Protein AF-A0A934GRG1-F1 (afdb_monomer)

Radius of gyration: 30.11 Å; Cα contacts (8 Å, |Δi|>4): 1197; chains: 1; bounding box: 113×56×115 Å

Nearest PDB structures (foldseek):
  2gc4-assembly2_E  TM=6.867E-01  e=3.218E-07  Paracoccus denitrificans
  7d4i-assembly1_B1  TM=4.372E-01  e=2.890E-08  Saccharomyces cerevisiae S288C
  4j0w-assembly1_A  TM=5.678E-01  e=9.064E-05  Homo sapiens
  7d5s-assembly1_B1  TM=2.393E-01  e=5.348E-08  Saccharomyces cerevisiae S288C
  6lqv-assembly1_B1  TM=2.343E-01  e=5.348E-08  Saccharomyces cerevisiae S288C

Solvent-accessible surface area (backbone atoms only — not comparable to full-atom values): 29648 Å² total; per-residue (Å²): 135,89,85,81,88,84,84,88,81,87,81,84,79,84,78,81,78,79,72,78,77,76,76,76,71,60,66,54,68,73,39,56,79,85,79,74,54,65,75,38,42,30,23,27,46,76,81,86,80,80,61,48,48,59,26,16,80,33,70,46,47,63,94,69,73,20,47,81,75,50,70,39,34,20,44,38,63,32,37,29,64,41,66,80,45,46,38,89,68,27,39,21,32,32,32,35,40,66,89,74,48,70,33,16,33,56,36,24,25,64,82,51,68,46,40,38,76,40,80,56,40,43,66,46,77,40,50,32,71,91,44,67,44,39,25,44,31,32,38,41,34,69,84,70,52,75,41,86,46,82,62,46,72,58,77,87,62,78,65,41,42,28,61,81,59,33,42,69,71,38,36,50,54,40,36,54,53,49,53,52,34,64,74,77,35,50,74,60,31,61,96,46,82,53,47,94,59,90,49,48,40,70,32,66,40,50,65,54,64,70,50,80,46,69,29,77,77,52,65,38,30,39,39,36,41,34,42,56,52,64,50,58,35,85,86,66,46,87,34,49,27,33,33,38,59,41,45,28,40,34,39,93,92,44,78,43,70,49,45,82,61,63,68,71,92,67,77,71,73,70,81,42,50,34,60,50,92,45,75,66,65,43,43,39,42,43,80,68,30,81,38,64,19,56,50,48,55,36,31,42,35,24,35,38,35,59,48,63,41,100,84,69,47,69,15,30,31,45,33,30,32,40,34,34,69,85,84,34,48,71,44,83,73,45,72,22,41,62,66,45,44,16,64,35,44,63,27,40,34,32,34,39,59,40,50,47,96,84,44,46,79,74,45,68,37,36,33,38,38,42,91,93,42,79,44,82,71,49,61,54,90,53,52,42,69,61,69,89,66,73,80,57,78,52,63,62,64,41,39,32,89,57,32,48,32,34,52,27,16,33,52,84,70,75,49,67,33,36,26,50,30,36,68,88,80,57,50,67,50,74,76,43,72,63,55,84,86,58,55,98,78,39,71,32,42,57,39,48,19,42,46,60,32,24,39,37,38,32,30,72,88,38,51,40,33,42,28,29,74,44,72,97,55,48,75,46,62,46,74,57,80,68,77,88,57,65,88,92,53,42,57,73,48,76,48,72,28,67,56,16,44,23,32,41,39,34,31,75,78,52,49,41,30,41,36,33,58,75,83,68,49,73,42,80,38,74,86,67,37,66,62,127

Structure (mmCIF, N/CA/C/O backbone):
data_AF-A0A934GRG1-F1
#
_entry.id   AF-A0A934GRG1-F1
#
loop_
_atom_site.group_PDB
_atom_site.id
_atom_site.type_symbol
_atom_site.label_atom_id
_atom_site.label_alt_id
_atom_site.label_comp_id
_atom_site.label_asym_id
_atom_site.label_entity_id
_atom_site.label_seq_id
_atom_site.pdbx_PDB_ins_code
_atom_site.Cartn_x
_atom_site.Cartn_y
_atom_site.Cartn_z
_atom_site.occupancy
_atom_site.B_iso_or_equiv
_atom_site.auth_seq_id
_atom_site.auth_comp_id
_atom_site.auth_asym_id
_atom_site.auth_atom_id
_atom_site.pdbx_PDB_model_num
ATOM 1 N N . MET A 1 1 ? -82.765 -27.952 78.928 1.00 39.12 1 MET A N 1
ATOM 2 C CA . MET A 1 1 ? -83.042 -27.816 77.480 1.00 39.12 1 MET A CA 1
ATOM 3 C C . MET A 1 1 ? -82.481 -26.485 76.999 1.00 39.12 1 MET A C 1
ATOM 5 O O . MET A 1 1 ? -82.633 -25.487 77.689 1.00 39.12 1 MET A O 1
ATOM 9 N N . ARG A 1 2 ? -81.718 -26.536 75.903 1.00 38.06 2 ARG A N 1
ATOM 10 C CA . ARG A 1 2 ? -80.790 -25.515 75.387 1.00 38.06 2 ARG A CA 1
ATOM 11 C C . ARG A 1 2 ? -81.487 -24.212 74.959 1.00 38.06 2 ARG A C 1
ATOM 13 O O . ARG A 1 2 ? -82.445 -24.264 74.199 1.00 38.06 2 ARG A O 1
ATOM 20 N N . ARG A 1 3 ? -80.923 -23.063 75.353 1.00 43.75 3 ARG A N 1
ATOM 21 C CA . ARG A 1 3 ? -80.967 -21.804 74.587 1.00 43.75 3 ARG A CA 1
ATOM 22 C C . ARG A 1 3 ? -79.632 -21.687 73.851 1.00 43.75 3 ARG A C 1
ATOM 24 O O . ARG A 1 3 ? -78.596 -21.857 74.488 1.00 43.75 3 ARG A O 1
ATOM 31 N N . LEU A 1 4 ? -79.649 -21.430 72.547 1.00 41.28 4 LEU A N 1
ATOM 32 C CA . LEU A 1 4 ? -78.440 -21.166 71.767 1.00 41.28 4 LEU A CA 1
ATOM 33 C C . LEU A 1 4 ? -78.652 -19.915 70.912 1.00 41.28 4 LEU A C 1
ATOM 35 O O . LEU A 1 4 ? -79.515 -19.875 70.041 1.00 41.28 4 LEU A O 1
ATOM 39 N N . LEU A 1 5 ? -77.860 -18.902 71.260 1.00 45.62 5 LEU A N 1
ATOM 40 C CA . LEU A 1 5 ? -77.513 -17.715 70.489 1.00 45.62 5 LEU A CA 1
ATOM 41 C C . LEU A 1 5 ? -76.643 -18.157 69.297 1.00 45.62 5 LEU A C 1
ATOM 43 O O . LEU A 1 5 ? -75.752 -18.984 69.492 1.00 45.62 5 LEU A O 1
ATOM 47 N N . ALA A 1 6 ? -76.838 -17.587 68.108 1.00 42.66 6 ALA A N 1
ATOM 48 C CA . ALA A 1 6 ? -75.907 -17.741 66.989 1.00 42.66 6 ALA A CA 1
ATOM 49 C C . ALA A 1 6 ? -75.493 -16.357 66.471 1.00 42.66 6 ALA A C 1
ATOM 51 O O . ALA A 1 6 ? -76.324 -15.579 66.008 1.00 42.66 6 ALA A O 1
ATOM 52 N N . LEU A 1 7 ? -74.197 -16.070 66.600 1.00 42.69 7 LEU A N 1
ATOM 53 C CA . LEU A 1 7 ? -73.492 -14.891 66.106 1.00 42.69 7 LEU A CA 1
ATOM 54 C C . LEU A 1 7 ? -72.826 -15.285 64.774 1.00 42.69 7 LEU A C 1
ATOM 56 O O . LEU A 1 7 ? -72.037 -16.228 64.753 1.00 42.69 7 LEU A O 1
ATOM 60 N N . MET A 1 8 ? -73.158 -14.611 63.669 1.00 41.56 8 MET A N 1
ATOM 61 C CA . MET A 1 8 ? -72.493 -14.815 62.374 1.00 41.56 8 MET A CA 1
ATOM 62 C C . MET A 1 8 ? -71.198 -14.002 62.302 1.00 41.56 8 MET A C 1
ATOM 64 O O . MET A 1 8 ? -71.222 -12.782 62.445 1.00 41.56 8 MET A O 1
ATOM 68 N N . ILE A 1 9 ? -70.089 -14.681 62.011 1.00 48.53 9 ILE A N 1
ATOM 69 C CA . ILE A 1 9 ? -68.817 -14.089 61.588 1.00 48.53 9 ILE A CA 1
ATOM 70 C C . ILE A 1 9 ? -68.722 -14.286 60.072 1.00 48.53 9 ILE A C 1
ATOM 72 O O . ILE A 1 9 ? -68.767 -15.418 59.594 1.00 48.53 9 ILE A O 1
ATOM 76 N N . VAL A 1 10 ? -68.617 -13.189 59.318 1.00 47.53 10 VAL A N 1
ATOM 77 C CA . VAL A 1 10 ? -68.398 -13.205 57.865 1.00 47.53 10 VAL A CA 1
ATOM 78 C C . VAL A 1 10 ? -66.894 -13.226 57.607 1.00 47.53 10 VAL A C 1
ATOM 80 O O . VAL A 1 10 ? -66.175 -12.311 58.001 1.00 47.53 10 VAL A O 1
ATOM 83 N N . LEU A 1 11 ? -66.425 -14.298 56.971 1.00 44.91 11 LEU A N 1
ATOM 84 C CA . LEU A 1 11 ? -65.029 -14.532 56.619 1.00 44.91 11 LEU A CA 1
ATOM 85 C C . LEU A 1 11 ? -64.793 -14.047 55.178 1.00 44.91 11 LEU A C 1
ATOM 87 O O . LEU A 1 11 ? -65.245 -14.677 54.226 1.00 44.91 11 LEU A O 1
ATOM 91 N N . THR A 1 12 ? -64.112 -12.915 55.006 1.00 50.56 12 THR A N 1
ATOM 92 C CA . THR A 1 12 ? -63.689 -12.408 53.691 1.00 50.56 12 THR A CA 1
ATOM 93 C C . THR A 1 12 ? -62.453 -13.160 53.202 1.00 50.56 12 THR A C 1
ATOM 95 O O . THR A 1 12 ? -61.352 -12.967 53.716 1.00 50.56 12 THR A O 1
ATOM 98 N N . THR A 1 13 ? -62.631 -14.016 52.199 1.00 50.62 13 THR A N 1
ATOM 99 C CA . THR A 1 13 ? -61.556 -14.704 51.473 1.00 50.62 13 THR A CA 1
ATOM 100 C C . THR A 1 13 ? -60.891 -13.763 50.465 1.00 50.62 13 THR A C 1
ATOM 102 O O . THR A 1 13 ? -61.530 -13.322 49.511 1.00 50.62 13 THR A O 1
ATOM 105 N N . LEU A 1 14 ? -59.601 -13.478 50.659 1.00 53.25 14 LEU A N 1
ATOM 106 C CA . LEU A 1 14 ? -58.732 -12.829 49.673 1.00 53.25 14 LEU A CA 1
ATOM 107 C C . LEU A 1 14 ? -58.437 -13.817 48.531 1.00 53.25 14 LEU A C 1
ATOM 109 O O . LEU A 1 14 ? -57.672 -14.762 48.717 1.00 53.25 14 LEU A O 1
ATOM 113 N N . LEU A 1 15 ? -59.026 -13.606 47.351 1.00 49.28 15 LEU A N 1
ATOM 114 C CA . LEU A 1 15 ? -58.561 -14.256 46.123 1.00 49.28 15 LEU A CA 1
ATOM 115 C C . LEU A 1 15 ? -57.228 -13.620 45.706 1.00 49.28 15 LEU A C 1
ATOM 117 O O . LEU A 1 15 ? -57.184 -12.448 45.332 1.00 49.28 15 LEU A O 1
ATOM 121 N N . ARG A 1 16 ? -56.139 -14.395 45.752 1.00 56.88 16 ARG A N 1
ATOM 122 C CA . ARG A 1 16 ? -54.908 -14.074 45.019 1.00 56.88 16 ARG A CA 1
ATOM 123 C C . ARG A 1 16 ? -55.215 -14.225 43.530 1.00 56.88 16 ARG A C 1
ATOM 125 O O . ARG A 1 16 ? -55.401 -15.337 43.050 1.00 56.88 16 ARG A O 1
ATOM 132 N N . VAL A 1 17 ? -55.300 -13.106 42.818 1.00 54.25 17 VAL A N 1
ATOM 133 C CA . VAL A 1 17 ? -55.241 -13.099 41.355 1.00 54.25 17 VAL A CA 1
ATOM 134 C C . VAL A 1 17 ? -53.788 -13.392 40.987 1.00 54.25 17 VAL A C 1
ATOM 136 O O . VAL A 1 17 ? -52.922 -12.540 41.169 1.00 54.25 17 VAL A O 1
ATOM 139 N N . GLU A 1 18 ? -53.500 -14.610 40.536 1.00 55.22 18 GLU A N 1
ATOM 140 C CA . GLU A 1 18 ? -52.238 -14.910 39.861 1.00 55.22 18 GLU A CA 1
ATOM 141 C C . GLU A 1 18 ? -52.295 -14.241 38.485 1.00 55.22 18 GLU A C 1
ATOM 143 O O . GLU A 1 18 ? -52.986 -14.700 37.577 1.00 55.22 18 GLU A O 1
ATOM 148 N N . GLN A 1 19 ? -51.639 -13.086 38.356 1.00 58.47 19 GLN A N 1
ATOM 149 C CA . GLN A 1 19 ? -51.407 -12.478 37.050 1.00 58.47 19 GLN A CA 1
ATOM 150 C C . GLN A 1 19 ? -50.598 -13.466 36.200 1.00 58.47 19 GLN A C 1
ATOM 152 O O . GLN A 1 19 ? -49.547 -13.918 36.665 1.00 58.47 19 GLN A O 1
ATOM 157 N N . PRO A 1 20 ? -51.033 -13.796 34.969 1.00 51.09 20 PRO A N 1
ATOM 158 C CA . PRO A 1 20 ? -50.186 -14.541 34.057 1.00 51.09 20 PRO A CA 1
ATOM 159 C C . PRO A 1 20 ? -48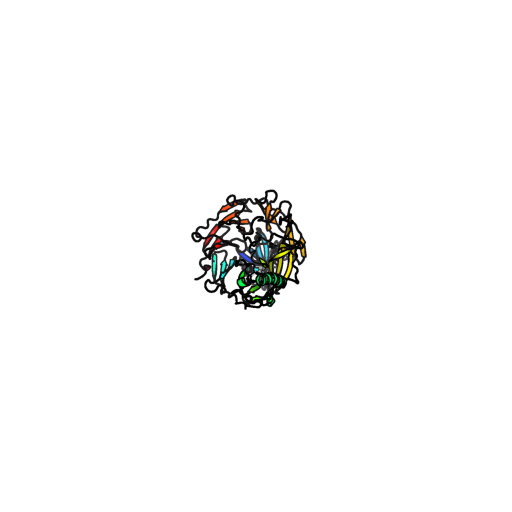.916 -13.724 33.836 1.00 51.09 20 PRO A C 1
ATOM 161 O O . PRO A 1 20 ? -48.973 -12.554 33.452 1.00 51.09 20 PRO A O 1
ATOM 164 N N . SER A 1 21 ? -47.769 -14.329 34.126 1.00 51.47 21 SER A N 1
ATOM 165 C CA . SER A 1 21 ? -46.475 -13.775 33.764 1.00 51.47 21 SER A CA 1
ATOM 166 C C . SER A 1 21 ? -46.483 -13.603 32.247 1.00 51.47 21 SER A C 1
ATOM 168 O O . SER A 1 21 ? -46.508 -14.592 31.515 1.00 51.47 21 SER A O 1
ATOM 170 N N . ALA A 1 22 ? -46.530 -12.361 31.763 1.00 52.00 22 ALA A N 1
ATOM 171 C CA . ALA A 1 22 ? -46.216 -12.086 30.373 1.00 52.00 22 ALA A CA 1
ATOM 172 C C . ALA A 1 22 ? -44.819 -12.668 30.139 1.00 52.00 22 ALA A C 1
ATOM 174 O O . ALA A 1 22 ? -43.865 -12.240 30.788 1.00 52.00 22 ALA A O 1
ATOM 175 N N . MET A 1 23 ? -44.707 -13.701 29.301 1.00 51.81 23 MET A N 1
ATOM 176 C CA . MET A 1 23 ? -43.400 -14.179 28.869 1.00 51.81 23 MET A CA 1
ATOM 177 C C . MET A 1 23 ? -42.759 -13.003 28.139 1.00 51.81 23 MET A C 1
ATOM 179 O O . MET A 1 23 ? -43.201 -12.655 27.046 1.00 51.81 23 MET A O 1
ATOM 183 N N . ALA A 1 24 ? -41.796 -12.332 28.774 1.00 55.44 24 ALA A N 1
ATOM 184 C CA . ALA A 1 24 ? -40.947 -11.384 28.078 1.00 55.44 24 ALA A CA 1
ATOM 185 C C . ALA A 1 24 ? -40.311 -12.176 26.933 1.00 55.44 24 ALA A C 1
ATOM 187 O O . ALA A 1 24 ? -39.572 -13.128 27.183 1.00 55.44 24 ALA A O 1
ATOM 188 N N . GLN A 1 25 ? -40.701 -11.870 25.693 1.00 69.62 25 GLN A N 1
ATOM 189 C CA . GLN A 1 25 ? -40.005 -12.409 24.536 1.00 69.62 25 GLN A CA 1
ATOM 190 C C . GLN A 1 25 ? -38.555 -11.969 24.686 1.00 69.62 25 GLN A C 1
ATOM 192 O O . GLN A 1 25 ? -38.299 -10.779 24.870 1.00 69.62 25 GLN A O 1
ATOM 197 N N . ASP A 1 26 ? -37.637 -12.932 24.691 1.00 84.19 26 ASP A N 1
ATOM 198 C CA . ASP A 1 26 ? -36.216 -12.630 24.630 1.00 84.19 26 ASP A CA 1
ATOM 199 C C . ASP A 1 26 ? -35.999 -11.769 23.375 1.00 84.19 26 ASP A C 1
ATOM 201 O O . ASP A 1 26 ? -36.276 -12.247 22.271 1.00 84.19 26 ASP A O 1
ATOM 205 N N . PRO A 1 27 ? -35.584 -10.496 23.515 1.00 84.12 27 PRO A N 1
ATOM 206 C CA . PRO A 1 27 ? -35.456 -9.589 22.382 1.00 84.12 27 PRO A CA 1
ATOM 207 C C . PRO A 1 27 ? -34.360 -10.032 21.404 1.00 84.12 27 PRO A C 1
ATOM 209 O O . PRO A 1 27 ? -34.321 -9.536 20.280 1.00 84.12 27 PRO A O 1
ATOM 212 N N . CYS A 1 28 ? -33.492 -10.964 21.811 1.00 90.19 28 CYS A N 1
ATOM 213 C CA . CYS A 1 28 ? -32.503 -11.607 20.952 1.00 90.19 28 CYS A CA 1
ATOM 214 C C . CYS A 1 28 ? -33.049 -12.840 20.217 1.00 90.19 28 CYS A C 1
ATOM 216 O O . CYS A 1 28 ? -32.388 -13.376 19.326 1.00 90.19 28 CYS A O 1
ATOM 218 N N . SER A 1 29 ? -34.243 -13.321 20.570 1.00 91.25 29 SER A N 1
ATOM 219 C CA . SER A 1 29 ? -34.822 -14.519 19.969 1.00 91.25 29 SER A CA 1
ATOM 220 C C . SER A 1 29 ? -35.111 -14.304 18.483 1.00 91.25 29 SER A C 1
ATOM 222 O O . SER A 1 29 ? -35.847 -13.394 18.105 1.00 91.25 29 SER A O 1
ATOM 224 N N . GLY A 1 30 ? -34.544 -15.167 17.636 1.00 89.44 30 GLY A N 1
ATOM 225 C CA . GLY A 1 30 ? -34.690 -15.092 16.179 1.00 89.44 30 GLY A CA 1
ATOM 226 C C . GLY A 1 30 ? -33.676 -14.185 15.478 1.00 89.44 30 GLY A C 1
ATOM 227 O O . GLY A 1 30 ? -33.737 -14.074 14.256 1.00 89.44 30 GLY A O 1
ATOM 228 N N . LEU A 1 31 ? -32.750 -13.570 16.220 1.00 95.88 31 LEU A N 1
ATOM 229 C CA . LEU A 1 31 ? -31.586 -12.884 15.659 1.00 95.88 31 LEU A CA 1
ATOM 230 C C . LEU A 1 31 ? -30.406 -13.843 15.502 1.00 95.88 31 LEU A C 1
ATOM 232 O O . LEU A 1 31 ? -30.393 -14.939 16.076 1.00 95.88 31 LEU A O 1
ATOM 236 N N . VAL A 1 32 ? -29.398 -13.413 14.744 1.00 95.00 32 VAL A N 1
ATOM 237 C CA . VAL A 1 32 ? -28.103 -14.088 14.736 1.00 95.00 32 VAL A CA 1
ATOM 238 C C . VAL A 1 32 ? -27.546 -14.175 16.168 1.00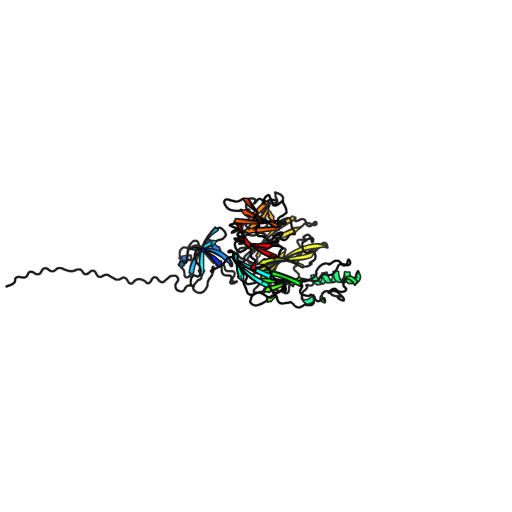 95.00 32 VAL A C 1
ATOM 240 O O . VAL A 1 32 ? -27.638 -13.202 16.923 1.00 95.00 32 VAL A O 1
ATOM 243 N N . PRO A 1 33 ? -26.991 -15.328 16.588 1.00 95.06 33 PRO A N 1
ATOM 244 C CA . PRO A 1 33 ? -26.382 -15.446 17.908 1.00 95.06 33 PRO A CA 1
ATOM 245 C C . PRO A 1 33 ? -25.231 -14.442 18.075 1.00 95.06 33 PRO A C 1
ATOM 247 O O . PRO A 1 33 ? -24.343 -14.426 17.227 1.00 95.06 33 PRO A O 1
ATOM 250 N N . PRO A 1 34 ? -25.181 -13.642 19.154 1.00 94.31 34 PRO A N 1
ATOM 251 C CA . PRO A 1 34 ? -24.054 -12.743 19.367 1.00 94.31 34 PRO A CA 1
ATOM 252 C C . PRO A 1 34 ? -22.735 -13.525 19.441 1.00 94.31 34 PRO A C 1
ATOM 254 O O . PRO A 1 34 ? -22.598 -14.452 20.245 1.00 94.31 34 PRO A O 1
ATOM 257 N N . ARG A 1 35 ? -21.773 -13.166 18.592 1.00 96.25 35 ARG A N 1
ATOM 258 C CA . ARG A 1 35 ? -20.407 -13.718 18.552 1.00 96.25 35 ARG A CA 1
ATOM 259 C C . ARG A 1 35 ? -19.420 -12.784 19.237 1.00 96.25 35 ARG A C 1
ATOM 261 O O . ARG A 1 35 ? -18.308 -13.206 19.558 1.00 96.25 35 ARG A O 1
ATOM 268 N N . LEU A 1 36 ? -19.807 -11.521 19.426 1.00 96.81 36 LEU A N 1
ATOM 269 C CA . LEU A 1 36 ? -18.954 -10.529 20.052 1.00 96.81 36 LEU A CA 1
ATOM 270 C C . LEU A 1 36 ? -18.904 -10.650 21.584 1.00 96.81 36 LEU A C 1
ATOM 272 O O . LEU A 1 36 ? -19.802 -11.206 22.218 1.00 96.81 36 LEU A O 1
ATOM 276 N N . GLN A 1 37 ? -17.831 -10.130 22.183 1.00 96.00 37 GLN A N 1
ATOM 277 C CA . GLN A 1 37 ? -17.644 -10.037 23.632 1.00 96.00 37 GLN A CA 1
ATOM 278 C C . GLN A 1 37 ? -17.054 -8.680 24.014 1.00 96.00 37 GLN A C 1
ATOM 280 O O . GLN A 1 37 ? -16.294 -8.076 23.264 1.00 96.00 37 GLN A O 1
ATOM 285 N N . SER A 1 38 ? -17.377 -8.205 25.214 1.00 94.81 38 SER A N 1
ATOM 286 C CA . SER A 1 38 ? -16.777 -6.987 25.761 1.00 94.81 38 SER A CA 1
ATOM 287 C C . SER A 1 38 ? -15.253 -7.120 25.862 1.00 94.81 38 SER A C 1
ATOM 289 O O . SER A 1 38 ? -14.751 -8.108 26.392 1.00 94.81 38 SER A O 1
ATOM 291 N N . GLY A 1 39 ? -14.527 -6.097 25.414 1.00 91.69 39 GLY A N 1
ATOM 292 C CA . GLY A 1 39 ? -13.067 -6.012 25.451 1.00 91.69 39 GLY A CA 1
ATOM 293 C C . GLY A 1 39 ? -12.352 -6.611 24.238 1.00 91.69 39 GLY A C 1
ATOM 294 O O . GLY A 1 39 ? -11.136 -6.468 24.144 1.00 91.69 39 GLY A O 1
ATOM 295 N N . GLN A 1 40 ? -13.067 -7.260 23.316 1.00 93.50 40 GLN A N 1
ATOM 296 C CA . GLN A 1 40 ? -12.462 -7.808 22.102 1.00 93.50 40 GLN A CA 1
ATOM 297 C C . GLN A 1 40 ? -12.516 -6.813 20.937 1.00 93.50 40 GLN A C 1
ATOM 299 O O . GLN A 1 40 ? -13.329 -5.888 20.926 1.00 93.50 40 GLN A O 1
ATOM 304 N N . THR A 1 41 ? -11.693 -7.040 19.920 1.00 93.94 41 THR A N 1
ATOM 305 C CA . THR A 1 41 ? -11.750 -6.309 18.653 1.00 93.94 41 THR A CA 1
ATOM 306 C C . THR A 1 41 ? -12.735 -6.949 17.678 1.00 93.94 41 THR A C 1
ATOM 308 O O . THR A 1 41 ? -12.933 -8.167 17.650 1.00 93.94 41 THR A O 1
ATOM 311 N N . ALA A 1 42 ? -13.382 -6.108 16.883 1.00 94.88 42 ALA A N 1
ATOM 312 C CA . ALA A 1 42 ? -14.314 -6.499 15.840 1.00 94.88 42 ALA A CA 1
ATOM 313 C C . ALA A 1 42 ? -14.006 -5.729 14.559 1.00 94.88 42 ALA A C 1
ATOM 315 O O . ALA A 1 42 ? -13.456 -4.627 14.609 1.00 94.88 42 ALA A O 1
ATOM 316 N N . ARG A 1 43 ? -14.387 -6.301 13.422 1.00 92.75 43 ARG A N 1
ATOM 317 C CA . ARG A 1 43 ? -14.240 -5.689 12.103 1.00 92.75 43 ARG A CA 1
ATOM 318 C C . ARG A 1 43 ? -15.596 -5.626 11.414 1.00 92.75 43 ARG A C 1
ATOM 320 O O . ARG A 1 43 ? -16.396 -6.554 11.555 1.00 92.75 43 ARG A O 1
ATOM 327 N N . VAL A 1 44 ? -15.874 -4.532 10.708 1.00 92.38 44 VAL A N 1
ATOM 328 C CA . VAL A 1 44 ? -17.003 -4.483 9.766 1.00 92.38 44 VAL A CA 1
ATOM 329 C C . VAL A 1 44 ? -16.725 -5.492 8.655 1.00 92.38 44 VAL A C 1
ATOM 331 O O . VAL A 1 44 ? -15.641 -5.475 8.078 1.00 92.38 44 VAL A O 1
ATOM 334 N N . VAL A 1 45 ? -17.668 -6.402 8.416 1.00 90.00 45 VAL A N 1
ATOM 335 C CA . VAL A 1 45 ? -17.475 -7.553 7.516 1.00 90.00 45 VAL A CA 1
ATOM 336 C C . VAL A 1 45 ? -17.054 -7.088 6.120 1.00 90.00 45 VAL A C 1
ATOM 338 O O . VAL A 1 45 ? -17.626 -6.131 5.617 1.00 90.00 45 VAL A O 1
ATOM 341 N N . LEU A 1 46 ? -16.087 -7.794 5.523 1.00 82.50 46 LEU A N 1
ATOM 342 C CA . LEU A 1 46 ? -15.660 -7.614 4.135 1.00 82.50 46 LEU A CA 1
ATOM 343 C C . LEU A 1 46 ? -16.470 -8.550 3.223 1.00 82.50 46 LEU A C 1
ATOM 345 O O . LEU A 1 46 ? -16.199 -9.752 3.166 1.00 82.50 46 LEU A O 1
ATOM 349 N N . ASN A 1 47 ? -17.520 -8.044 2.587 1.00 76.44 47 ASN A N 1
ATOM 350 C CA . ASN A 1 47 ? -18.393 -8.794 1.678 1.00 76.44 47 ASN A CA 1
ATOM 351 C C . ASN A 1 47 ? -18.434 -8.207 0.251 1.00 76.44 47 ASN A C 1
ATOM 353 O O . ASN A 1 47 ? -19.104 -8.789 -0.610 1.00 76.44 47 ASN A O 1
ATOM 357 N N . GLY A 1 48 ? -17.729 -7.099 0.013 1.00 67.44 48 GLY A N 1
ATOM 358 C CA . GLY A 1 48 ? -17.589 -6.425 -1.273 1.00 67.44 48 GLY A CA 1
ATOM 359 C C . GLY A 1 48 ? -18.845 -5.708 -1.762 1.00 67.44 48 GLY A C 1
ATOM 360 O O . GLY A 1 48 ? -19.004 -5.477 -2.965 1.00 67.44 48 GLY A O 1
ATOM 361 N N . ASP A 1 49 ? -19.784 -5.390 -0.863 1.00 72.44 49 ASP A N 1
ATOM 362 C CA . ASP A 1 49 ? -20.929 -4.535 -1.192 1.00 72.44 49 ASP A CA 1
ATOM 363 C C . ASP A 1 49 ? -20.631 -3.034 -1.005 1.00 72.44 49 ASP A C 1
ATOM 365 O O . ASP A 1 49 ? -21.433 -2.192 -1.437 1.00 72.44 49 ASP A O 1
ATOM 369 N N . GLY A 1 50 ? -19.476 -2.689 -0.420 1.00 69.56 50 GLY A N 1
ATOM 370 C CA . GLY A 1 50 ? -19.059 -1.320 -0.131 1.00 69.56 50 GLY A CA 1
ATOM 371 C C . GLY A 1 50 ? -19.878 -0.660 0.981 1.00 69.56 50 GLY A C 1
ATOM 372 O O . GLY A 1 50 ? -19.792 0.561 1.174 1.00 69.56 50 GLY A O 1
ATOM 373 N N . LEU A 1 51 ? -20.726 -1.415 1.685 1.00 78.75 51 LEU A N 1
ATOM 374 C CA . LEU A 1 51 ? -21.597 -0.916 2.736 1.00 78.75 51 LEU A CA 1
ATOM 375 C C . LEU A 1 51 ? -20.916 -1.055 4.094 1.00 78.75 51 LEU A C 1
ATOM 377 O O . LEU A 1 51 ? -20.620 -2.128 4.606 1.00 78.75 51 LEU A O 1
ATOM 381 N N . GLY A 1 52 ? -20.735 0.098 4.724 1.00 86.81 52 GLY A N 1
ATOM 382 C CA . GLY A 1 52 ? -20.312 0.183 6.107 1.00 86.81 52 GLY A CA 1
ATOM 383 C C . GLY A 1 52 ? -21.446 -0.020 7.118 1.00 86.81 52 GLY A C 1
ATOM 384 O O . GLY A 1 52 ? -22.627 -0.126 6.780 1.00 86.81 52 GLY A O 1
ATOM 385 N N . ASN A 1 53 ? -21.097 0.075 8.398 1.00 93.50 53 ASN A N 1
ATOM 386 C CA . ASN A 1 53 ? -22.055 0.115 9.497 1.00 93.50 53 ASN A CA 1
ATOM 387 C C . ASN A 1 53 ? -22.327 1.534 9.978 1.00 93.50 53 ASN A C 1
ATOM 389 O O . ASN A 1 53 ? -21.431 2.361 10.100 1.00 93.50 53 ASN A O 1
ATOM 393 N N . THR A 1 54 ? -23.565 1.817 10.374 1.00 94.81 54 THR A N 1
ATOM 394 C CA . THR A 1 54 ? -23.858 3.066 11.090 1.00 94.81 54 THR A CA 1
ATOM 395 C C . THR A 1 54 ? -23.427 2.969 12.551 1.00 94.81 54 THR A C 1
ATOM 397 O O . THR A 1 54 ? -23.652 1.940 13.197 1.00 94.81 54 THR A O 1
ATOM 400 N N . VAL A 1 55 ? -22.894 4.065 13.084 1.00 96.62 55 VAL A N 1
ATOM 401 C CA . VAL A 1 55 ? -22.650 4.270 14.515 1.00 96.62 55 VAL A CA 1
ATOM 402 C C . VAL A 1 55 ? -23.692 5.234 15.053 1.00 96.62 55 VAL A C 1
ATOM 404 O O . VAL A 1 55 ? -23.980 6.268 14.443 1.00 96.62 55 VAL A O 1
ATOM 407 N N . ARG A 1 56 ? -24.253 4.904 16.209 1.00 97.50 56 ARG A N 1
ATOM 408 C CA . ARG A 1 56 ? -25.343 5.639 16.841 1.00 97.50 56 ARG A CA 1
ATOM 409 C C . ARG A 1 56 ? -25.012 6.064 18.267 1.00 97.50 56 ARG A C 1
ATOM 411 O O . ARG A 1 56 ? -24.129 5.493 18.899 1.00 97.50 56 ARG A O 1
ATOM 418 N N . ASP A 1 57 ? -25.719 7.064 18.778 1.00 97.31 57 ASP A N 1
ATOM 419 C CA . ASP A 1 57 ? -25.567 7.560 20.157 1.00 97.31 57 ASP A CA 1
ATOM 420 C C . ASP A 1 57 ? -26.145 6.623 21.236 1.00 97.31 57 ASP A C 1
ATOM 422 O O . ASP A 1 57 ? -25.873 6.794 22.424 1.00 97.31 57 ASP A O 1
ATOM 426 N N . GLY A 1 58 ? -26.910 5.610 20.830 1.00 97.25 58 GLY A N 1
ATOM 427 C CA . GLY A 1 58 ? -27.533 4.620 21.695 1.00 97.25 58 GLY A CA 1
ATOM 428 C C . GLY A 1 58 ? -27.847 3.327 20.936 1.00 97.25 58 GLY A C 1
ATOM 429 O O . GLY A 1 58 ? -27.766 3.285 19.707 1.00 97.25 58 GLY A O 1
ATOM 430 N N . PRO A 1 59 ? -28.204 2.245 21.643 1.00 96.19 59 PRO A N 1
ATOM 431 C CA . PRO A 1 59 ? -28.700 1.043 20.991 1.00 96.19 59 PRO A CA 1
ATOM 432 C C . PRO A 1 59 ? -30.071 1.326 20.357 1.00 96.19 59 PRO A C 1
ATOM 434 O O . PRO A 1 59 ? -30.922 1.981 20.962 1.00 96.19 59 PRO A O 1
ATOM 437 N N . GLY A 1 60 ? -30.312 0.784 19.163 1.00 94.88 60 GLY A N 1
ATOM 438 C CA . GLY A 1 60 ? -31.592 0.892 18.459 1.00 94.88 60 GLY A CA 1
ATOM 439 C C . GLY A 1 60 ? -31.584 1.838 17.259 1.00 94.88 60 GLY A C 1
ATOM 440 O O . GLY A 1 60 ? -30.599 2.489 16.926 1.00 94.88 60 GLY A O 1
ATOM 441 N N . LYS A 1 61 ? -32.713 1.883 16.558 1.00 94.62 61 LYS A N 1
ATOM 442 C CA . LYS A 1 61 ? -32.968 2.756 15.406 1.00 94.62 61 LYS A CA 1
ATOM 443 C C . LYS A 1 61 ? -33.641 4.056 15.866 1.00 94.62 61 LYS A C 1
ATOM 445 O O . LYS A 1 61 ? -33.901 4.268 17.049 1.00 94.62 61 LYS A O 1
ATOM 450 N N . GLU A 1 62 ? -33.970 4.919 14.907 1.00 93.44 62 GLU A N 1
ATOM 451 C CA . GLU A 1 62 ? -34.608 6.216 15.167 1.00 93.44 62 GLU A CA 1
ATOM 452 C C . GLU A 1 62 ? -35.928 6.082 15.944 1.00 93.44 62 GLU A C 1
ATOM 454 O O . GLU A 1 62 ? -36.171 6.858 16.867 1.00 93.44 62 GLU A O 1
ATOM 459 N N . GLN A 1 63 ? -36.745 5.054 15.664 1.00 93.12 63 GLN A N 1
ATOM 460 C CA . GLN A 1 63 ? -37.995 4.834 16.404 1.00 93.12 63 GLN A CA 1
ATOM 461 C C . GLN A 1 63 ? -37.798 4.545 17.903 1.00 93.12 63 GLN A C 1
ATOM 463 O O . GLN A 1 63 ? -38.727 4.742 18.686 1.00 93.12 63 GLN A O 1
ATOM 468 N N . SER A 1 64 ? -36.601 4.105 18.297 1.00 92.94 64 SER A N 1
ATOM 469 C CA . SER A 1 64 ? -36.211 3.854 19.689 1.00 92.94 64 SER A CA 1
ATOM 470 C C . SER A 1 64 ? -35.479 5.046 20.315 1.00 92.94 64 SER A C 1
ATOM 472 O O . SER A 1 64 ? -35.009 4.957 21.446 1.00 92.94 64 SER A O 1
ATOM 474 N N . GLY A 1 65 ? -35.404 6.175 19.602 1.00 93.50 65 GLY A N 1
ATOM 475 C CA . GLY A 1 65 ? -34.812 7.423 20.076 1.00 93.50 65 GLY A CA 1
ATOM 476 C C . GLY A 1 65 ? -33.322 7.582 19.784 1.00 93.50 65 GLY A C 1
ATOM 477 O O . GLY A 1 65 ? -32.755 8.581 20.216 1.00 93.50 65 GLY A O 1
ATOM 478 N N . SER A 1 66 ? -32.695 6.651 19.055 1.00 96.75 66 SER A N 1
ATOM 479 C CA . SER A 1 66 ? -31.262 6.728 18.760 1.00 96.75 66 SER A CA 1
ATOM 480 C C . SER A 1 66 ? -30.953 7.381 17.411 1.00 96.75 66 SER A C 1
ATOM 482 O O . SER A 1 66 ? -31.571 7.070 16.385 1.00 96.75 66 SER A O 1
ATOM 484 N N . GLN A 1 67 ? -29.951 8.255 17.406 1.00 96.75 67 GLN A N 1
ATOM 485 C CA . GLN A 1 67 ? -29.504 9.043 16.263 1.00 96.75 67 GLN A CA 1
ATOM 486 C C . GLN A 1 67 ? -28.189 8.509 15.694 1.00 96.75 67 GLN A C 1
ATOM 488 O O . GLN A 1 67 ? -27.313 8.057 16.428 1.00 96.75 67 GLN A O 1
ATOM 493 N N . VAL A 1 68 ? -28.040 8.578 14.369 1.00 96.69 68 VAL A N 1
ATOM 494 C CA . VAL A 1 68 ? -26.768 8.270 13.700 1.00 96.69 68 VAL A CA 1
ATOM 495 C C . VAL A 1 68 ? -25.781 9.399 13.983 1.00 96.69 68 VAL A C 1
ATOM 497 O O . VAL A 1 68 ? -26.084 10.561 13.722 1.00 96.69 68 VAL A O 1
ATOM 500 N N . ILE A 1 69 ? -24.605 9.049 14.500 1.00 95.31 69 ILE A N 1
ATOM 501 C CA . ILE A 1 69 ? -23.535 9.998 14.842 1.00 95.31 69 ILE A CA 1
ATOM 502 C C . ILE A 1 69 ? -22.285 9.816 13.984 1.00 95.31 69 ILE A C 1
ATOM 504 O O . ILE A 1 69 ? -21.501 10.749 13.847 1.00 95.31 69 ILE A O 1
ATOM 508 N N . SER A 1 70 ? -22.089 8.626 13.414 1.00 91.50 70 SER A N 1
ATOM 509 C CA . SER A 1 70 ? -20.966 8.325 12.527 1.00 91.50 70 SER A CA 1
ATOM 510 C C . SER A 1 70 ? -21.288 7.106 11.654 1.00 91.50 70 SER A C 1
ATOM 512 O O . SER A 1 70 ? -22.355 6.498 11.773 1.00 91.50 70 SER A O 1
ATOM 514 N N . ALA A 1 71 ? -20.358 6.739 10.783 1.00 90.62 71 ALA A N 1
ATOM 515 C CA . ALA A 1 71 ? -20.362 5.492 10.040 1.00 90.62 71 ALA A CA 1
ATOM 516 C C . ALA A 1 71 ? -18.971 4.850 10.109 1.00 90.62 71 ALA A C 1
ATOM 518 O O . ALA A 1 71 ? -17.957 5.543 10.163 1.00 90.62 71 ALA A O 1
ATOM 519 N N . LEU A 1 72 ? -18.947 3.526 10.116 1.00 90.44 72 LEU A N 1
ATOM 520 C CA . LEU A 1 72 ? -17.764 2.693 9.985 1.00 90.44 72 LEU A CA 1
ATOM 521 C C . LEU A 1 72 ? -17.760 2.162 8.561 1.00 90.44 72 LEU A C 1
ATOM 523 O O . LEU A 1 72 ? -18.734 1.506 8.204 1.00 90.44 72 LEU A O 1
ATOM 527 N N . PRO A 1 73 ? -16.739 2.427 7.743 1.00 87.56 73 PRO A N 1
ATOM 528 C CA . PRO A 1 73 ? -16.659 1.802 6.433 1.00 87.56 73 PRO A CA 1
ATOM 529 C C . PRO A 1 73 ? -16.420 0.289 6.551 1.00 87.56 73 PRO A C 1
ATOM 531 O O . PRO A 1 73 ? -16.145 -0.230 7.638 1.00 87.56 73 PRO A O 1
ATOM 534 N N . GLU A 1 74 ? -16.524 -0.410 5.425 1.00 86.69 74 GLU A N 1
ATOM 535 C CA . GLU A 1 74 ? -16.126 -1.813 5.314 1.00 86.69 74 GLU A CA 1
ATOM 536 C C . GLU A 1 74 ? -14.681 -2.003 5.809 1.00 86.69 74 GLU A C 1
ATOM 538 O O . GLU A 1 74 ? -13.837 -1.112 5.671 1.00 86.69 74 GLU A O 1
ATOM 543 N N . GLY A 1 75 ? -14.406 -3.115 6.492 1.00 85.50 75 GLY A N 1
ATOM 544 C CA . GLY A 1 75 ? -13.077 -3.402 7.038 1.00 85.50 75 GLY A CA 1
ATOM 545 C C . GLY A 1 75 ? -12.672 -2.561 8.254 1.00 85.50 75 GLY A C 1
ATOM 546 O O . GLY A 1 75 ? -11.631 -2.830 8.855 1.00 85.50 75 GLY A O 1
ATOM 547 N N . ALA A 1 76 ? -13.478 -1.581 8.677 1.00 87.75 76 ALA A N 1
ATOM 548 C CA . ALA A 1 76 ? -13.166 -0.769 9.848 1.00 87.75 76 ALA A CA 1
ATOM 549 C C . ALA A 1 76 ? -13.074 -1.624 11.117 1.00 87.75 76 ALA A C 1
ATOM 551 O O . ALA A 1 76 ? -13.975 -2.409 11.428 1.00 87.75 76 ALA A O 1
ATOM 552 N N . ILE A 1 77 ? -11.991 -1.429 11.871 1.00 90.06 77 ILE A N 1
ATOM 553 C CA . ILE A 1 77 ? -11.720 -2.143 13.119 1.00 90.06 77 ILE A CA 1
ATOM 554 C C . ILE A 1 77 ? -12.148 -1.280 14.304 1.00 90.06 77 ILE A C 1
ATOM 556 O O . ILE A 1 77 ? -11.833 -0.090 14.380 1.00 90.06 77 ILE A O 1
ATOM 560 N N . VAL A 1 78 ? -12.851 -1.898 15.247 1.00 92.69 78 VAL A N 1
ATOM 561 C CA . VAL A 1 78 ? -13.353 -1.265 16.469 1.00 92.69 78 VAL A CA 1
ATOM 562 C C . VAL A 1 78 ? -13.101 -2.154 17.679 1.00 92.69 78 VAL A C 1
ATOM 564 O O . VAL A 1 78 ? -13.015 -3.378 17.566 1.00 92.69 78 VAL A O 1
ATOM 567 N N . THR A 1 79 ? -13.029 -1.548 18.858 1.00 94.38 79 THR A N 1
ATOM 568 C CA . THR A 1 79 ? -12.970 -2.278 20.129 1.00 94.38 79 THR A CA 1
ATOM 569 C C . THR A 1 79 ? -14.363 -2.333 20.734 1.00 94.38 79 THR A C 1
ATOM 571 O O . THR A 1 79 ? -15.005 -1.303 20.922 1.00 94.38 79 THR A O 1
ATOM 574 N N . VAL A 1 80 ? -14.855 -3.524 21.059 1.00 97.06 80 VAL A N 1
ATOM 575 C CA . VAL A 1 80 ? -16.159 -3.709 21.700 1.00 97.06 80 VAL A CA 1
ATOM 576 C C . VAL A 1 80 ? -16.056 -3.303 23.167 1.00 97.06 80 VAL A C 1
ATOM 578 O O . VAL A 1 80 ? -15.284 -3.890 23.923 1.00 97.06 80 VAL A O 1
ATOM 581 N N . SER A 1 81 ? -16.850 -2.326 23.599 1.00 96.50 81 SER A N 1
ATOM 582 C CA . SER A 1 81 ? -16.808 -1.813 24.972 1.00 96.50 81 SER A CA 1
ATOM 583 C C . SER A 1 81 ? -17.908 -2.379 25.868 1.00 96.50 81 SER A C 1
ATOM 585 O O . SER A 1 81 ? -17.622 -2.668 27.027 1.00 96.50 81 SER A O 1
ATOM 587 N N . GLN A 1 82 ? -19.144 -2.553 25.375 1.00 96.06 82 GLN A N 1
ATOM 588 C CA . GLN A 1 82 ? -20.281 -3.094 26.150 1.00 96.06 82 GLN A CA 1
ATOM 589 C C . GLN A 1 82 ? -21.348 -3.740 25.246 1.00 96.06 82 GLN A C 1
ATOM 591 O O . GLN A 1 82 ? -21.484 -3.370 24.084 1.00 96.06 82 GLN A O 1
ATOM 596 N N . GLY A 1 83 ? -22.154 -4.659 25.789 1.00 90.75 83 GLY A N 1
ATOM 597 C CA . GLY A 1 83 ? -23.258 -5.331 25.084 1.00 90.75 83 GLY A CA 1
ATOM 598 C C . GLY A 1 83 ? -23.340 -6.835 25.405 1.00 90.75 83 GLY A C 1
ATOM 599 O O . GLY A 1 83 ? -22.654 -7.282 26.331 1.00 90.75 83 GLY A O 1
ATOM 600 N N . PRO A 1 84 ? -24.162 -7.618 24.677 1.00 96.06 84 PRO A N 1
ATOM 601 C CA . PRO A 1 84 ? -25.065 -7.185 23.608 1.00 96.06 84 PRO A CA 1
ATOM 602 C C . PRO A 1 84 ? -26.371 -6.583 24.150 1.00 96.06 84 PRO A C 1
ATOM 604 O O . PRO A 1 84 ? -26.855 -6.971 25.214 1.00 96.06 84 PRO A O 1
ATOM 607 N N . ILE A 1 85 ? -26.985 -5.678 23.385 1.00 96.50 85 ILE A N 1
ATOM 608 C CA . ILE A 1 85 ? -28.382 -5.252 23.566 1.00 96.50 85 ILE A CA 1
ATOM 609 C C . ILE A 1 85 ? -29.151 -5.588 22.294 1.00 96.50 85 ILE A C 1
ATOM 611 O O . ILE A 1 85 ? -28.862 -5.046 21.234 1.00 96.50 85 ILE A O 1
ATOM 615 N N . CYS A 1 86 ? -30.160 -6.449 22.385 1.00 96.38 86 CYS A N 1
ATOM 616 C CA . CYS A 1 86 ? -31.020 -6.741 21.244 1.00 96.38 86 CYS A CA 1
ATOM 617 C C . CYS A 1 86 ? -32.196 -5.765 21.210 1.00 96.38 86 CYS A C 1
ATOM 619 O O . CYS A 1 86 ? -32.962 -5.669 22.170 1.00 96.38 86 CYS A O 1
ATOM 621 N N . LEU A 1 87 ? -32.316 -5.010 20.120 1.00 96.00 87 LEU A N 1
ATOM 622 C CA . LEU A 1 87 ? -33.354 -3.997 19.939 1.00 96.00 87 LEU A CA 1
ATOM 623 C C . LEU A 1 87 ? -33.582 -3.744 18.446 1.00 96.00 87 LEU A C 1
ATOM 625 O O . LEU A 1 87 ? -32.647 -3.800 17.651 1.00 96.00 87 LEU A O 1
ATOM 629 N N . ASP A 1 88 ? -34.822 -3.453 18.047 1.00 94.56 88 ASP A N 1
ATOM 630 C CA . ASP A 1 88 ? -35.180 -3.131 16.654 1.00 94.56 88 ASP A CA 1
ATOM 631 C C . ASP A 1 88 ? -34.802 -4.201 15.610 1.00 94.56 88 ASP A C 1
ATOM 633 O O . ASP A 1 88 ? -34.552 -3.888 14.436 1.00 94.56 88 ASP A O 1
ATOM 637 N N . GLY A 1 89 ? -34.788 -5.465 16.047 1.00 94.94 89 GLY A N 1
ATOM 638 C CA . GLY A 1 89 ? -34.430 -6.621 15.225 1.00 94.94 89 GLY A CA 1
ATOM 639 C C . GLY A 1 89 ? -32.932 -6.739 14.939 1.00 94.94 89 GLY A C 1
ATOM 640 O O . GLY A 1 89 ? -32.564 -7.333 13.932 1.00 94.94 89 GLY A O 1
ATOM 641 N N . LEU A 1 90 ? -32.087 -6.131 15.776 1.00 97.38 90 LEU A N 1
ATOM 642 C CA . LEU A 1 90 ? -30.635 -6.099 15.628 1.00 97.38 90 LEU A CA 1
ATOM 643 C C . LEU A 1 90 ? -29.944 -6.398 16.961 1.00 97.38 90 LEU A C 1
ATOM 645 O O . LEU A 1 90 ? -30.464 -6.055 18.028 1.00 97.38 90 LEU A O 1
ATOM 649 N N . VAL A 1 91 ? -28.758 -7.000 16.888 1.00 97.69 91 VAL A N 1
ATOM 650 C CA . VAL A 1 91 ? -27.846 -7.170 18.029 1.00 97.69 91 VAL A CA 1
ATOM 651 C C . VAL A 1 91 ? -26.920 -5.958 18.089 1.00 97.69 91 VAL A C 1
ATOM 653 O O . VAL A 1 91 ? -26.098 -5.774 17.198 1.00 97.69 91 VAL A O 1
ATOM 656 N N . TRP A 1 92 ? -27.042 -5.115 19.112 1.00 97.94 92 TRP A N 1
ATOM 657 C CA . TRP A 1 92 ? -26.255 -3.888 19.257 1.00 97.94 92 TRP A CA 1
ATOM 658 C C . TRP A 1 92 ? -25.100 -4.044 20.237 1.00 97.94 92 TRP A C 1
ATOM 660 O O . TRP A 1 92 ? -25.262 -4.603 21.326 1.00 97.94 92 TRP A O 1
ATOM 670 N N . TRP A 1 93 ? -23.971 -3.440 19.881 1.00 98.25 93 TRP A N 1
ATOM 671 C CA . TRP A 1 93 ? -22.779 -3.343 20.713 1.00 98.25 93 TRP A CA 1
ATOM 672 C C . TRP A 1 93 ? -22.304 -1.905 20.811 1.00 98.25 93 TRP A C 1
ATOM 674 O O . TRP A 1 93 ? -22.255 -1.189 19.811 1.00 98.25 93 TRP A O 1
ATOM 684 N N . SER A 1 94 ? -21.935 -1.505 22.021 1.00 98.00 94 SER A N 1
ATOM 685 C CA . SER A 1 94 ? -21.158 -0.299 22.256 1.00 98.00 94 SER A CA 1
ATOM 686 C C . SER A 1 94 ? -19.719 -0.568 21.839 1.00 98.00 94 SER A C 1
ATOM 688 O O . SER A 1 94 ? -19.161 -1.619 22.165 1.00 98.00 94 SER A O 1
ATOM 690 N N . ILE A 1 95 ? -19.121 0.384 21.137 1.00 97.44 95 ILE A N 1
ATOM 691 C CA . ILE A 1 95 ? -17.788 0.285 20.557 1.00 97.44 95 ILE A CA 1
ATOM 692 C C . ILE A 1 95 ? -16.966 1.547 20.817 1.00 97.44 95 ILE A C 1
ATOM 694 O O . ILE A 1 95 ? -17.506 2.630 21.056 1.00 97.44 95 ILE A O 1
ATOM 698 N N . GLU A 1 96 ? -15.654 1.398 20.721 1.00 93.31 96 GLU A N 1
ATOM 699 C CA . GLU A 1 96 ? -14.667 2.469 20.657 1.00 93.31 96 GLU A CA 1
ATOM 700 C C . GLU A 1 96 ? -13.951 2.398 19.301 1.00 93.31 96 GLU A C 1
ATOM 702 O O . GLU A 1 96 ? -13.541 1.325 18.850 1.00 93.31 96 GLU A O 1
ATOM 707 N N . MET A 1 97 ? -13.839 3.543 18.634 1.00 86.19 97 MET A N 1
ATOM 708 C CA . MET A 1 97 ? -13.173 3.708 17.341 1.00 86.19 97 MET A CA 1
ATOM 709 C C . MET A 1 97 ? -11.722 4.159 17.546 1.00 86.19 97 MET A C 1
ATOM 711 O O . MET A 1 97 ? -11.396 4.783 18.556 1.00 86.19 97 MET A O 1
ATOM 715 N N . ALA A 1 98 ? -10.855 3.910 16.560 1.00 71.81 98 ALA A N 1
ATOM 716 C CA . ALA A 1 98 ? -9.433 4.269 16.630 1.00 71.81 98 ALA A CA 1
ATOM 717 C C . ALA A 1 98 ? -9.183 5.771 16.878 1.00 71.81 98 ALA A C 1
ATOM 719 O O . ALA A 1 98 ? -8.239 6.140 17.568 1.00 71.81 98 ALA A O 1
ATOM 720 N N . ASN A 1 99 ? -10.073 6.641 16.392 1.00 68.25 99 ASN A N 1
ATOM 721 C CA . ASN A 1 99 ? -10.012 8.090 16.607 1.00 68.25 99 ASN A CA 1
ATOM 722 C C . ASN A 1 99 ? -10.465 8.546 18.015 1.00 68.25 99 ASN A C 1
ATOM 724 O O . ASN A 1 99 ? -10.601 9.746 18.258 1.00 68.25 99 ASN A O 1
ATOM 728 N N . GLY A 1 100 ? -10.742 7.611 18.930 1.00 75.75 100 GLY A N 1
ATOM 729 C CA . GLY A 1 100 ? -11.205 7.876 20.294 1.00 75.75 100 GLY A CA 1
ATOM 730 C C . GLY A 1 100 ? -12.706 8.158 20.422 1.00 75.75 100 GLY A C 1
ATOM 731 O O . GLY A 1 100 ? -13.194 8.371 21.534 1.00 75.75 100 GLY A O 1
ATOM 732 N N . GLY A 1 101 ? -13.459 8.165 19.319 1.00 85.44 101 GLY A N 1
ATOM 733 C CA . GLY A 1 101 ? -14.917 8.249 19.355 1.00 85.44 101 GLY A CA 1
ATOM 734 C C . GLY A 1 101 ? -15.557 6.948 19.850 1.00 85.44 101 GLY A C 1
ATOM 735 O O . GLY A 1 101 ? -14.967 5.873 19.775 1.00 85.44 101 GLY A O 1
ATOM 736 N N . SER A 1 102 ? -16.793 7.031 20.337 1.00 94.69 102 SER A N 1
ATOM 737 C CA . SER A 1 102 ? -17.565 5.870 20.794 1.00 94.69 102 SER A CA 1
ATOM 738 C C . SER A 1 102 ? -19.019 5.964 20.348 1.00 94.69 102 SER A C 1
ATOM 740 O O . SER A 1 102 ? -19.503 7.038 19.982 1.00 94.69 102 SER A O 1
ATOM 742 N N . GLY A 1 103 ? -19.709 4.830 20.351 1.00 96.88 103 GLY A N 1
ATOM 743 C CA . GLY A 1 103 ? -21.122 4.748 20.005 1.00 96.88 103 GLY A CA 1
ATOM 744 C C . GLY A 1 103 ? -21.596 3.307 19.906 1.00 96.88 103 GLY A C 1
ATOM 745 O O . GLY A 1 103 ? -20.896 2.388 20.316 1.00 96.88 103 GLY A O 1
ATOM 746 N N . TRP A 1 104 ? -22.785 3.111 19.352 1.00 98.00 104 TRP A N 1
ATOM 747 C CA . TRP A 1 104 ? -23.426 1.812 19.202 1.00 98.00 104 TRP A CA 1
ATOM 748 C C . TRP A 1 104 ? -23.539 1.422 17.739 1.00 98.00 104 TRP A C 1
ATOM 750 O O . TRP A 1 104 ? -23.939 2.226 16.899 1.00 98.00 104 TRP A O 1
ATOM 760 N N . THR A 1 105 ? -23.230 0.173 17.430 1.00 97.88 105 THR A N 1
ATOM 761 C CA . THR A 1 105 ? -23.341 -0.365 16.076 1.00 97.88 105 THR A CA 1
ATOM 762 C C . THR A 1 105 ? -23.891 -1.790 16.105 1.00 97.88 105 THR A C 1
ATOM 764 O O . THR A 1 105 ? -23.878 -2.450 17.148 1.00 97.88 105 THR A O 1
ATOM 767 N N . ALA A 1 106 ? -24.465 -2.235 14.990 1.00 97.25 106 ALA A N 1
ATOM 768 C CA . ALA A 1 106 ? -25.182 -3.500 14.913 1.00 97.25 106 ALA A CA 1
ATOM 769 C C . ALA A 1 106 ? -24.247 -4.631 14.476 1.00 97.25 106 ALA A C 1
ATOM 771 O O . ALA A 1 106 ? -23.683 -4.570 13.391 1.00 97.25 106 ALA A O 1
ATOM 772 N N . GLU A 1 107 ? -24.132 -5.687 15.281 1.00 97.12 107 GLU A N 1
ATOM 773 C CA . GLU A 1 107 ? -23.418 -6.912 14.910 1.00 97.12 107 GLU A CA 1
ATOM 774 C C . GLU A 1 107 ? -24.130 -7.680 13.798 1.00 97.12 107 GLU A C 1
ATOM 776 O O . GLU A 1 107 ? -23.460 -8.282 12.965 1.00 97.12 107 GLU A O 1
ATOM 781 N N . GLY A 1 108 ? -25.462 -7.668 13.770 1.00 96.44 108 GLY A N 1
ATOM 782 C CA . GLY A 1 108 ? -26.240 -8.394 12.774 1.00 96.44 108 GLY A CA 1
ATOM 783 C C . GLY A 1 108 ? -27.745 -8.341 13.010 1.00 96.44 108 GLY A C 1
ATOM 784 O O . GLY A 1 108 ? -28.215 -7.781 14.008 1.00 96.44 108 GLY A O 1
ATOM 785 N N . ASP A 1 109 ? -28.486 -8.926 12.070 1.00 95.94 109 ASP A N 1
ATOM 786 C CA . ASP A 1 109 ? -29.949 -9.003 12.047 1.00 95.94 109 ASP A CA 1
ATOM 787 C C . ASP A 1 109 ? -30.467 -10.446 12.224 1.00 95.94 109 ASP A C 1
ATOM 789 O O . ASP A 1 109 ? -29.879 -11.250 12.940 1.00 95.94 109 ASP A O 1
ATOM 793 N N . VAL A 1 110 ? -31.608 -10.784 11.623 1.00 95.69 110 VAL A N 1
ATOM 794 C CA . VAL A 1 110 ? -32.202 -12.134 11.631 1.00 95.69 110 VAL A CA 1
ATOM 795 C C . VAL A 1 110 ? -31.446 -13.166 10.782 1.00 95.69 110 VAL A C 1
ATOM 797 O O . VAL A 1 110 ? -31.728 -14.359 10.870 1.00 95.69 110 VAL A O 1
ATOM 800 N N . SER A 1 111 ? -30.540 -12.728 9.913 1.00 94.12 111 SER A N 1
ATOM 801 C CA . SER A 1 111 ? -29.980 -13.535 8.825 1.00 94.12 111 SER A CA 1
ATOM 802 C C . SER A 1 111 ? -28.495 -13.316 8.572 1.00 94.12 111 SER A C 1
ATOM 804 O O . SER A 1 111 ? -27.823 -14.248 8.133 1.00 94.12 111 SER A O 1
ATOM 806 N N . GLN A 1 112 ? -27.981 -12.118 8.840 1.00 94.38 112 GLN A N 1
ATOM 807 C CA . GLN A 1 112 ? -26.631 -11.733 8.454 1.00 94.38 112 GLN A CA 1
ATOM 808 C C . GLN A 1 112 ? -25.918 -10.991 9.578 1.00 94.38 112 GLN A C 1
ATOM 810 O O . GLN A 1 112 ? -26.543 -10.334 10.413 1.00 94.38 112 GLN A O 1
ATOM 815 N N . TYR A 1 113 ? -24.595 -11.094 9.565 1.00 95.69 113 TYR A N 1
ATOM 816 C CA . TYR A 1 113 ? -23.726 -10.303 10.417 1.00 95.69 113 TYR A CA 1
ATOM 817 C C . TYR A 1 113 ? -23.145 -9.137 9.627 1.00 95.69 113 TYR A C 1
ATOM 819 O O . TYR A 1 113 ? -22.751 -9.313 8.479 1.00 95.69 113 TYR A O 1
ATOM 827 N N . TYR A 1 114 ? -23.046 -7.987 10.281 1.00 95.38 114 TYR A N 1
ATOM 828 C CA . TYR A 1 114 ? -22.362 -6.795 9.792 1.00 95.38 114 TYR A CA 1
ATOM 829 C C . TYR A 1 114 ? -21.064 -6.502 10.558 1.00 95.38 114 TYR A C 1
ATOM 831 O O . TYR A 1 114 ? -20.222 -5.751 10.073 1.00 95.38 114 TYR A O 1
ATOM 839 N N . LEU A 1 115 ? -20.882 -7.079 11.753 1.00 95.38 115 LEU A N 1
ATOM 840 C CA . LEU A 1 115 ? -19.586 -7.144 12.436 1.00 95.38 115 LEU A CA 1
ATOM 841 C C . LEU A 1 115 ? -19.189 -8.589 12.693 1.00 95.38 115 LEU A C 1
ATOM 843 O O . LEU A 1 115 ? -20.016 -9.445 13.024 1.00 95.38 115 LEU A O 1
ATOM 847 N N . GLU A 1 116 ? -17.892 -8.836 12.617 1.00 94.56 116 GLU A N 1
ATOM 848 C CA . GLU A 1 116 ? -17.270 -10.103 12.969 1.00 94.56 116 GLU A CA 1
ATOM 849 C C . GLU A 1 116 ? -16.190 -9.921 14.041 1.00 94.56 116 GLU A C 1
ATOM 851 O O . GLU A 1 116 ? -15.552 -8.866 14.097 1.00 94.56 116 GLU A O 1
ATOM 856 N N . PRO A 1 117 ? -15.975 -10.925 14.916 1.00 95.38 117 PRO A N 1
ATOM 857 C CA . PRO A 1 117 ? -14.778 -10.965 15.746 1.00 95.38 117 PRO A CA 1
ATOM 858 C C . PRO A 1 117 ? -13.530 -10.850 14.868 1.00 95.38 117 PRO A C 1
ATOM 860 O O . PRO A 1 117 ? -13.432 -11.532 13.850 1.00 95.38 117 PRO A O 1
ATOM 863 N N . TYR A 1 118 ? -12.579 -10.016 15.277 1.00 91.56 118 TYR A N 1
ATOM 864 C CA . TYR A 1 118 ? -11.352 -9.795 14.524 1.00 91.56 118 TYR A CA 1
ATOM 865 C C . TYR A 1 118 ? -10.153 -9.855 15.455 1.00 91.56 118 TYR A C 1
ATOM 867 O O . TYR A 1 118 ? -10.120 -9.153 16.462 1.00 91.56 118 TYR A O 1
ATOM 875 N N . GLU A 1 119 ? -9.166 -10.680 15.128 1.00 90.75 119 GLU A N 1
ATOM 876 C CA . GLU A 1 119 ? -7.869 -10.667 15.796 1.00 90.75 119 GLU A CA 1
ATOM 877 C C . GLU A 1 119 ? -6.954 -9.718 15.028 1.00 90.75 119 GLU A C 1
ATOM 879 O O . GLU A 1 119 ? -6.797 -9.877 13.827 1.00 90.75 119 GLU A O 1
ATOM 884 N N . ILE A 1 120 ? -6.339 -8.736 15.688 1.00 89.88 120 ILE A N 1
ATOM 885 C CA . ILE A 1 120 ? -5.377 -7.857 15.014 1.00 89.88 120 ILE A CA 1
ATOM 886 C C . ILE A 1 120 ? -4.139 -8.676 14.643 1.00 89.88 120 ILE A C 1
ATOM 888 O O . ILE A 1 120 ? -3.502 -9.255 15.523 1.00 89.88 120 ILE A O 1
ATOM 892 N N . GLY A 1 121 ? -3.779 -8.685 13.365 1.00 91.19 121 GLY A N 1
ATOM 893 C CA . GLY A 1 121 ? -2.613 -9.380 12.837 1.00 91.19 121 GLY A CA 1
ATOM 894 C C . GLY A 1 121 ? -2.425 -9.132 11.344 1.00 91.19 121 GLY A C 1
ATOM 895 O O . GLY A 1 121 ? -3.161 -8.342 10.752 1.00 91.19 121 GLY A O 1
ATOM 896 N N . LEU A 1 122 ? -1.423 -9.785 10.761 1.00 90.12 122 LEU A N 1
ATOM 897 C CA . LEU A 1 122 ? -1.086 -9.698 9.340 1.00 90.12 122 LEU A CA 1
ATOM 898 C C . LEU A 1 122 ? -0.752 -11.091 8.788 1.00 90.12 122 LEU A C 1
ATOM 900 O O . LEU A 1 122 ? -0.127 -11.899 9.480 1.00 90.12 122 LEU A O 1
ATOM 904 N N . GLU A 1 123 ? -1.142 -11.355 7.541 1.00 88.06 123 GLU A N 1
ATOM 905 C CA . GLU A 1 123 ? -0.621 -12.486 6.767 1.00 88.06 123 GLU A CA 1
ATOM 906 C C . GLU A 1 123 ? 0.758 -12.123 6.193 1.00 88.06 123 GLU A C 1
ATOM 908 O O . GLU A 1 123 ? 0.891 -11.190 5.402 1.00 88.06 123 GLU A O 1
ATOM 913 N N . VAL A 1 124 ? 1.781 -12.878 6.586 1.00 88.31 124 VAL A N 1
ATOM 914 C CA . VAL A 1 124 ? 3.176 -12.706 6.173 1.00 88.31 124 VAL A CA 1
ATOM 915 C C . VAL A 1 124 ? 3.550 -13.809 5.194 1.00 88.31 124 VAL A C 1
ATOM 917 O O . VAL A 1 124 ? 3.287 -14.988 5.436 1.00 88.31 124 VAL A O 1
ATOM 920 N N . TYR A 1 125 ? 4.211 -13.422 4.105 1.00 86.19 125 TYR A N 1
ATOM 921 C CA . TYR A 1 125 ? 4.648 -14.320 3.040 1.00 86.19 125 TYR A CA 1
ATOM 922 C C . TYR A 1 125 ? 6.172 -14.310 2.962 1.00 86.19 125 TYR A C 1
ATOM 924 O O . TYR A 1 125 ? 6.773 -13.265 2.713 1.00 86.19 125 TYR A O 1
ATOM 932 N N . VAL A 1 126 ? 6.808 -15.472 3.128 1.00 86.69 126 VAL A N 1
ATOM 933 C CA . VAL A 1 126 ? 8.265 -15.613 2.987 1.00 86.69 126 VAL A CA 1
ATOM 934 C C . VAL A 1 126 ? 8.568 -16.651 1.905 1.00 86.69 126 VAL A C 1
ATOM 936 O O . VAL A 1 126 ? 8.143 -17.802 2.035 1.00 86.69 126 VAL A O 1
ATOM 939 N N . PRO A 1 127 ? 9.292 -16.277 0.833 1.00 85.25 127 PRO A N 1
ATOM 940 C CA . PRO A 1 127 ? 9.727 -17.228 -0.183 1.00 85.25 127 PRO A CA 1
ATOM 941 C C . PRO A 1 127 ? 10.613 -18.328 0.405 1.00 85.25 127 PRO A C 1
ATOM 943 O O . PRO A 1 127 ? 11.493 -18.057 1.228 1.00 85.25 127 PRO A O 1
ATOM 946 N N . ASP A 1 128 ? 10.414 -19.560 -0.054 1.00 85.25 128 ASP A N 1
ATOM 947 C CA . ASP A 1 128 ? 11.308 -20.671 0.244 1.00 85.25 128 ASP A CA 1
ATOM 948 C C . ASP A 1 128 ? 12.688 -20.446 -0.397 1.00 85.25 128 ASP A C 1
ATOM 950 O O . ASP A 1 128 ? 12.813 -19.924 -1.510 1.00 85.25 128 ASP A O 1
ATOM 954 N N . THR A 1 129 ? 13.748 -20.836 0.313 1.00 84.69 129 THR A N 1
ATOM 955 C CA . THR A 1 129 ? 15.129 -20.592 -0.133 1.00 84.69 129 THR A CA 1
ATOM 956 C C . THR A 1 129 ? 15.542 -21.470 -1.315 1.00 84.69 129 THR A C 1
ATOM 958 O O . THR A 1 129 ? 16.394 -21.071 -2.112 1.00 84.69 129 THR A O 1
ATOM 961 N N . THR A 1 130 ? 14.942 -22.654 -1.446 1.00 87.06 130 THR A N 1
ATOM 962 C CA . THR A 1 130 ? 15.231 -23.635 -2.498 1.00 87.06 130 THR A CA 1
ATOM 963 C C . THR A 1 130 ? 14.308 -23.474 -3.699 1.00 87.06 130 THR A C 1
ATOM 965 O O . THR A 1 130 ? 14.724 -23.711 -4.836 1.00 87.06 130 THR A O 1
ATOM 968 N N . ASN A 1 131 ? 13.074 -23.026 -3.464 1.00 87.69 131 ASN A N 1
ATOM 969 C CA . ASN A 1 131 ? 12.099 -22.719 -4.497 1.00 87.69 131 ASN A CA 1
ATOM 970 C C . ASN A 1 131 ? 11.384 -21.392 -4.192 1.00 87.69 131 ASN A C 1
ATOM 972 O O . ASN A 1 131 ? 10.315 -21.412 -3.592 1.00 87.69 131 ASN A O 1
ATOM 976 N N . PRO A 1 132 ? 11.880 -20.243 -4.687 1.00 84.00 132 PRO A N 1
ATOM 977 C CA . PRO A 1 132 ? 11.281 -18.932 -4.412 1.00 84.00 132 PRO A CA 1
ATOM 978 C C . PRO A 1 132 ? 9.809 -18.782 -4.827 1.00 84.00 132 PRO A C 1
ATOM 980 O O . PRO A 1 132 ? 9.144 -17.842 -4.401 1.00 84.00 132 PRO A O 1
ATOM 983 N N . ARG A 1 133 ? 9.283 -19.690 -5.664 1.00 86.06 133 ARG A N 1
ATOM 984 C CA . ARG A 1 133 ? 7.859 -19.745 -6.030 1.00 86.06 133 ARG A CA 1
ATOM 985 C C . ARG A 1 133 ? 6.983 -20.374 -4.954 1.00 86.06 133 ARG A C 1
ATOM 987 O O . ARG A 1 133 ? 5.776 -20.172 -4.981 1.00 86.06 133 ARG A O 1
ATOM 994 N N . GLN A 1 134 ? 7.556 -21.145 -4.041 1.00 88.12 134 GLN A N 1
ATOM 995 C CA . GLN A 1 134 ? 6.853 -21.675 -2.888 1.00 88.12 134 GLN A CA 1
ATOM 996 C C . GLN A 1 134 ? 6.903 -20.631 -1.776 1.00 88.12 134 GLN A C 1
ATOM 998 O O . GLN A 1 134 ? 7.965 -20.314 -1.250 1.00 88.12 134 GLN A O 1
ATOM 1003 N N . LEU A 1 135 ? 5.749 -20.061 -1.453 1.00 86.06 135 LEU A N 1
ATOM 1004 C CA . LEU A 1 135 ? 5.607 -19.039 -0.429 1.00 86.06 135 LEU A CA 1
ATOM 1005 C C . LEU A 1 135 ? 5.118 -19.705 0.844 1.00 86.06 135 LEU A C 1
ATOM 1007 O O . LEU A 1 135 ? 3.982 -20.182 0.912 1.00 86.06 135 LEU A O 1
ATOM 1011 N N . ASN A 1 136 ? 5.967 -19.719 1.858 1.00 88.75 136 ASN A N 1
ATOM 1012 C CA . ASN A 1 136 ? 5.525 -20.066 3.194 1.00 88.75 136 ASN A CA 1
ATOM 1013 C C . ASN A 1 136 ? 4.690 -18.899 3.734 1.00 88.75 136 ASN A C 1
ATOM 1015 O O . ASN A 1 136 ? 5.025 -17.731 3.506 1.00 88.75 136 ASN A O 1
ATOM 1019 N N . ARG A 1 137 ? 3.573 -19.217 4.390 1.00 89.12 137 ARG A N 1
ATOM 1020 C CA . ARG A 1 137 ? 2.585 -18.231 4.822 1.00 89.12 137 ARG A CA 1
ATOM 1021 C C . ARG A 1 137 ? 2.306 -18.402 6.305 1.00 89.12 137 ARG A C 1
ATOM 1023 O O . ARG A 1 137 ? 2.077 -19.515 6.769 1.00 89.12 137 ARG A O 1
ATOM 1030 N N . TRP A 1 138 ? 2.270 -17.291 7.025 1.00 91.69 138 TRP A N 1
ATOM 1031 C CA . TRP A 1 138 ? 1.951 -17.276 8.445 1.00 91.69 138 TRP A CA 1
ATOM 1032 C C . TRP A 1 138 ? 1.034 -16.119 8.781 1.00 91.69 138 TRP A C 1
ATOM 1034 O O . TRP A 1 138 ? 1.169 -15.032 8.230 1.00 91.69 138 TRP A O 1
ATOM 1044 N N . TYR A 1 139 ? 0.181 -16.326 9.774 1.00 92.31 139 TYR A N 1
ATOM 1045 C CA . TYR A 1 139 ? -0.542 -15.243 10.417 1.00 92.31 139 TYR A CA 1
ATOM 1046 C C . TYR A 1 139 ? 0.181 -14.813 11.690 1.00 92.31 139 TYR A C 1
ATOM 1048 O O . TYR A 1 139 ? 0.369 -15.627 12.599 1.00 92.31 139 TYR A O 1
ATOM 1056 N N . VAL A 1 140 ? 0.570 -13.543 11.770 1.00 94.38 140 VAL A N 1
ATOM 1057 C CA . VAL A 1 140 ? 1.226 -12.962 12.947 1.00 94.38 140 VAL A CA 1
ATOM 1058 C C . VAL A 1 140 ? 0.245 -12.038 13.650 1.00 94.38 140 VAL A C 1
ATOM 1060 O O . VAL A 1 140 ? -0.104 -10.977 13.138 1.00 94.38 140 VAL A O 1
ATOM 1063 N N . SER A 1 141 ? -0.196 -12.433 14.841 1.00 93.62 141 SER A N 1
ATOM 1064 C CA . SER A 1 141 ? -1.088 -11.610 15.664 1.00 93.62 141 SER A CA 1
ATOM 1065 C C . SER A 1 141 ? -0.336 -10.488 16.388 1.00 93.62 141 SER A C 1
ATOM 1067 O O . SER A 1 141 ? 0.864 -10.577 16.659 1.00 93.62 141 SER A O 1
ATOM 1069 N N . TYR A 1 142 ? -1.076 -9.472 16.831 1.00 91.12 142 TYR A N 1
ATOM 1070 C CA . TYR A 1 142 ? -0.603 -8.407 17.721 1.00 91.12 142 TYR A CA 1
ATOM 1071 C C . TYR A 1 142 ? 0.047 -8.939 19.012 1.00 91.12 142 TYR A C 1
ATOM 1073 O O . TYR A 1 142 ? 0.906 -8.279 19.595 1.00 91.12 142 TYR A O 1
ATOM 1081 N N . SER A 1 143 ? -0.347 -10.135 19.462 1.00 91.00 143 SER A N 1
ATOM 1082 C CA . SER A 1 143 ? 0.216 -10.771 20.657 1.00 91.00 143 SER A CA 1
ATOM 1083 C C . SER A 1 143 ? 1.578 -11.434 20.422 1.00 91.00 143 SER A C 1
ATOM 1085 O O . SER A 1 143 ? 2.202 -11.884 21.381 1.00 91.00 143 SER A O 1
ATOM 1087 N N . GLY A 1 144 ? 2.027 -11.522 19.166 1.00 91.38 144 GLY A N 1
ATOM 1088 C CA . GLY A 1 144 ? 3.223 -12.266 18.774 1.00 91.38 144 GLY A CA 1
ATOM 1089 C C . GLY A 1 144 ? 2.993 -13.762 18.589 1.00 91.38 144 GLY A C 1
ATOM 1090 O O . GLY A 1 144 ? 3.957 -14.489 18.366 1.00 91.38 144 GLY A O 1
ATOM 1091 N N . ALA A 1 145 ? 1.747 -14.241 18.668 1.00 94.56 145 ALA A N 1
ATOM 1092 C CA . ALA A 1 145 ? 1.427 -15.601 18.254 1.00 94.56 145 ALA A CA 1
ATOM 1093 C C . ALA A 1 145 ? 1.538 -15.716 16.728 1.00 94.56 145 ALA A C 1
ATOM 1095 O O . ALA A 1 145 ? 0.943 -14.908 16.007 1.00 94.56 145 ALA A O 1
ATOM 1096 N N . VAL A 1 146 ? 2.279 -16.726 16.272 1.00 95.44 146 VAL A N 1
ATOM 1097 C CA . VAL A 1 146 ? 2.457 -17.071 14.860 1.00 95.44 146 VAL A CA 1
ATOM 1098 C C . VAL A 1 146 ? 1.659 -18.336 14.569 1.00 95.44 146 VAL A C 1
ATOM 1100 O O . VAL A 1 146 ? 1.856 -19.363 15.219 1.00 95.44 146 VAL A O 1
ATOM 1103 N N . THR A 1 147 ? 0.747 -18.262 13.606 1.00 94.50 147 THR A N 1
ATOM 1104 C CA . THR A 1 147 ? -0.048 -19.407 13.151 1.00 94.50 147 THR A CA 1
ATOM 1105 C C . THR A 1 147 ? 0.393 -19.800 11.752 1.00 94.50 147 THR A C 1
ATOM 1107 O O . THR A 1 147 ? 0.359 -18.977 10.841 1.00 94.50 147 THR A O 1
ATOM 1110 N N . ASP A 1 148 ? 0.795 -21.057 11.590 1.00 92.06 148 ASP A N 1
ATOM 1111 C CA . ASP A 1 148 ? 1.146 -21.629 10.291 1.00 92.06 148 ASP A CA 1
ATOM 1112 C C . ASP A 1 148 ? -0.081 -21.690 9.370 1.00 92.06 148 ASP A C 1
ATOM 1114 O O . ASP A 1 148 ? -1.198 -21.998 9.811 1.00 92.06 148 ASP A O 1
ATOM 1118 N N . ARG A 1 149 ? 0.117 -21.377 8.093 1.00 89.38 149 ARG A N 1
ATOM 1119 C CA . ARG A 1 149 ? -0.913 -21.447 7.056 1.00 89.38 149 ARG A CA 1
ATOM 1120 C C . ARG A 1 149 ? -0.423 -22.346 5.941 1.00 89.38 149 ARG A C 1
ATOM 1122 O O . ARG A 1 149 ? 0.771 -22.456 5.692 1.00 89.38 149 ARG A O 1
ATOM 1129 N N . ASP A 1 150 ? -1.369 -22.911 5.194 1.00 87.38 150 ASP A N 1
ATOM 1130 C CA . ASP A 1 150 ? -1.008 -23.679 4.008 1.00 87.38 150 ASP A CA 1
ATOM 1131 C C . ASP A 1 150 ? -0.141 -22.809 3.080 1.00 87.38 150 ASP A C 1
ATOM 1133 O O . ASP A 1 150 ? -0.547 -21.673 2.780 1.00 87.38 150 ASP A O 1
ATOM 1137 N N . PRO A 1 151 ? 1.037 -23.303 2.654 1.00 85.94 151 PRO A N 1
ATOM 1138 C CA . PRO A 1 151 ? 1.915 -22.564 1.769 1.00 85.94 151 PRO A CA 1
ATOM 1139 C C . PRO A 1 151 ? 1.228 -22.342 0.425 1.00 85.94 151 PRO A C 1
ATOM 1141 O O . PRO A 1 151 ? 0.378 -23.123 -0.010 1.00 85.94 151 PRO A O 1
ATOM 1144 N N . TYR A 1 152 ? 1.618 -21.268 -0.244 1.00 83.50 152 TYR A N 1
ATOM 1145 C CA . TYR A 1 152 ? 1.043 -20.865 -1.515 1.00 83.50 152 TYR A CA 1
ATOM 1146 C C . TYR A 1 152 ? 2.092 -20.982 -2.622 1.00 83.50 152 TYR A C 1
ATOM 1148 O O . TYR A 1 152 ? 3.176 -20.415 -2.517 1.00 83.50 152 TYR A O 1
ATOM 1156 N N . GLU A 1 153 ? 1.796 -21.714 -3.695 1.00 86.69 153 GLU A N 1
ATOM 1157 C CA . GLU A 1 153 ? 2.703 -21.825 -4.841 1.00 86.69 153 GLU A CA 1
ATOM 1158 C C . GLU A 1 153 ? 2.352 -20.776 -5.896 1.00 86.69 153 GLU A C 1
ATOM 1160 O O . GLU A 1 153 ? 1.213 -20.698 -6.353 1.00 86.69 153 GLU A O 1
ATOM 1165 N N . VAL A 1 154 ? 3.343 -19.990 -6.314 1.00 85.75 154 VAL A N 1
ATOM 1166 C CA . VAL A 1 154 ? 3.270 -19.103 -7.476 1.00 85.75 154 VAL A CA 1
ATOM 1167 C C . VAL A 1 154 ? 3.533 -19.943 -8.733 1.00 85.75 154 VAL A C 1
ATOM 1169 O O . VAL A 1 154 ? 4.695 -20.230 -9.042 1.00 85.75 154 VAL A O 1
ATOM 1172 N N . PRO A 1 155 ? 2.500 -20.312 -9.516 1.00 83.06 155 PRO A N 1
ATOM 1173 C CA . PRO A 1 155 ? 2.650 -21.094 -10.735 1.00 83.06 155 PRO A CA 1
ATOM 1174 C C . PRO A 1 155 ? 3.651 -20.437 -11.681 1.00 83.06 155 PRO A C 1
ATOM 1176 O O . PRO A 1 155 ? 3.690 -19.208 -11.790 1.00 83.06 155 PRO A O 1
ATOM 1179 N N . GLY A 1 156 ? 4.443 -21.241 -12.386 1.00 82.50 156 GLY A N 1
ATOM 1180 C CA . GLY A 1 156 ? 5.266 -20.771 -13.501 1.00 82.50 156 GLY A CA 1
ATOM 1181 C C . GLY A 1 156 ? 4.414 -20.118 -14.584 1.00 82.50 156 GLY A C 1
ATOM 1182 O O . GLY A 1 156 ? 3.323 -20.598 -14.874 1.00 82.50 156 GLY A O 1
ATOM 1183 N N . GLY A 1 157 ? 4.897 -19.029 -15.177 1.00 79.12 157 GLY A N 1
ATOM 1184 C CA . GLY A 1 157 ? 4.307 -18.500 -16.401 1.00 79.12 157 GLY A CA 1
ATOM 1185 C C . GLY A 1 157 ? 5.200 -18.799 -17.598 1.00 79.12 157 GLY A C 1
ATOM 1186 O O . GLY A 1 157 ? 6.414 -18.591 -17.544 1.00 79.12 157 GLY A O 1
ATOM 1187 N N . ASP A 1 158 ? 4.593 -19.245 -18.693 1.00 85.12 158 ASP A N 1
ATOM 1188 C CA . ASP A 1 158 ? 5.323 -19.659 -19.889 1.00 85.12 158 ASP A CA 1
ATOM 1189 C C . ASP A 1 158 ? 6.117 -18.500 -20.529 1.00 85.12 158 ASP A C 1
ATOM 1191 O O . ASP A 1 158 ? 5.728 -17.326 -20.418 1.00 85.12 158 ASP A O 1
ATOM 1195 N N . PRO A 1 159 ? 7.248 -18.791 -21.199 1.00 90.38 159 PRO A N 1
ATOM 1196 C CA . PRO A 1 159 ? 7.891 -17.840 -22.093 1.00 90.38 159 PRO A CA 1
ATOM 1197 C C . PRO A 1 159 ? 7.009 -17.585 -23.316 1.00 90.38 159 PRO A C 1
ATOM 1199 O O . PRO A 1 159 ? 6.539 -18.526 -23.956 1.00 90.38 159 PRO A O 1
ATOM 1202 N N . VAL A 1 160 ? 6.824 -16.319 -23.680 1.00 90.31 160 VAL A N 1
ATOM 1203 C CA . VAL A 1 160 ? 5.981 -15.924 -24.820 1.00 90.31 160 VAL A CA 1
ATOM 1204 C C . VAL A 1 160 ? 6.664 -14.840 -25.657 1.00 90.31 160 VAL A C 1
ATOM 1206 O O . VAL A 1 160 ? 7.504 -14.111 -25.128 1.00 90.31 160 VAL A O 1
ATOM 1209 N N . PRO A 1 161 ? 6.344 -14.705 -26.956 1.00 93.44 161 PRO A N 1
ATOM 1210 C CA . PRO A 1 161 ? 6.843 -13.601 -27.771 1.00 93.44 161 PRO A CA 1
ATOM 1211 C C . PRO A 1 161 ? 6.459 -12.240 -27.183 1.00 93.44 161 PRO A C 1
ATOM 1213 O O . PRO A 1 161 ? 5.322 -12.053 -26.738 1.00 93.44 161 PRO A O 1
ATOM 1216 N N . ALA A 1 162 ? 7.368 -11.269 -27.243 1.00 92.19 162 ALA A N 1
ATOM 1217 C CA . ALA A 1 162 ? 7.120 -9.907 -26.779 1.00 92.19 162 ALA A CA 1
ATOM 1218 C C . ALA A 1 162 ? 5.878 -9.286 -27.426 1.00 92.19 162 ALA A C 1
ATOM 1220 O O . ALA A 1 162 ? 5.149 -8.573 -26.750 1.00 92.19 162 ALA A O 1
ATOM 1221 N N . SER A 1 163 ? 5.559 -9.605 -28.682 1.00 91.00 163 SER A N 1
ATOM 1222 C CA . SER A 1 163 ? 4.352 -9.106 -29.357 1.00 91.00 163 SER A CA 1
ATOM 1223 C C . SER A 1 163 ? 3.033 -9.516 -28.686 1.00 91.00 163 SER A C 1
ATOM 1225 O O . SER A 1 163 ? 1.993 -8.951 -29.012 1.00 91.00 163 SER A O 1
ATOM 1227 N N . GLN A 1 164 ? 3.043 -10.526 -27.809 1.00 87.12 164 GLN A N 1
ATOM 1228 C CA . GLN A 1 164 ? 1.862 -10.964 -27.057 1.00 87.12 164 GLN A CA 1
ATOM 1229 C C . GLN A 1 164 ? 1.696 -10.232 -25.717 1.00 87.12 164 GLN A C 1
ATOM 1231 O O . GLN A 1 164 ? 0.598 -10.237 -25.167 1.00 87.12 164 GLN A O 1
ATOM 1236 N N . LEU A 1 165 ? 2.765 -9.624 -25.187 1.00 81.38 165 LEU A N 1
ATOM 1237 C CA . LEU A 1 165 ? 2.781 -9.006 -23.854 1.00 81.38 165 LEU A CA 1
ATOM 1238 C C . LEU A 1 165 ? 3.114 -7.514 -23.879 1.00 81.38 165 LEU A C 1
ATOM 1240 O O . LEU A 1 165 ? 2.476 -6.728 -23.185 1.00 81.38 165 LEU A O 1
ATOM 1244 N N . TRP A 1 166 ? 4.155 -7.135 -24.618 1.00 85.94 166 TRP A N 1
ATOM 1245 C CA . TRP A 1 166 ? 4.663 -5.772 -24.675 1.00 85.94 166 TRP A CA 1
ATOM 1246 C C . TRP A 1 166 ? 3.754 -4.902 -25.528 1.00 85.94 166 TRP A C 1
ATOM 1248 O O . TRP A 1 166 ? 3.192 -5.343 -26.533 1.00 85.94 166 TRP A O 1
ATOM 1258 N N . GLN A 1 167 ? 3.635 -3.637 -25.144 1.00 78.94 167 GLN A N 1
ATOM 1259 C CA . GLN A 1 167 ? 2.813 -2.692 -25.882 1.00 78.94 167 GLN A CA 1
ATOM 1260 C C . GLN A 1 167 ? 3.585 -2.099 -27.052 1.00 78.94 167 GLN A C 1
ATOM 1262 O O . GLN A 1 167 ? 4.816 -2.113 -27.084 1.00 78.94 167 GLN A O 1
ATOM 1267 N N . GLN A 1 168 ? 2.852 -1.489 -27.984 1.00 83.31 168 GLN A N 1
ATOM 1268 C CA . GLN A 1 168 ? 3.459 -0.850 -29.147 1.00 83.31 168 GLN A CA 1
ATOM 1269 C C . GLN A 1 168 ? 4.548 0.175 -28.779 1.00 83.31 168 GLN A C 1
ATOM 1271 O O . GLN A 1 168 ? 5.620 0.080 -29.362 1.00 83.31 168 GLN A O 1
ATOM 1276 N N . PRO A 1 169 ? 4.379 1.081 -27.793 1.00 79.50 169 PRO A N 1
ATOM 1277 C CA . PRO A 1 169 ? 5.448 2.021 -27.448 1.00 79.50 169 PRO A CA 1
ATOM 1278 C C . PRO A 1 169 ? 6.710 1.351 -26.878 1.00 79.50 169 PRO A C 1
ATOM 1280 O O . PRO A 1 169 ? 7.822 1.828 -27.113 1.00 79.50 169 PRO A O 1
ATOM 1283 N N . ASP A 1 170 ? 6.554 0.246 -26.142 1.00 82.94 170 ASP A N 1
ATOM 1284 C CA . ASP A 1 170 ? 7.688 -0.512 -25.599 1.00 82.94 170 ASP A CA 1
ATOM 1285 C C . ASP A 1 170 ? 8.403 -1.268 -26.727 1.00 82.94 170 ASP A C 1
ATOM 1287 O O . ASP A 1 170 ? 9.631 -1.251 -26.807 1.00 82.94 170 ASP A O 1
ATOM 1291 N N . LEU A 1 171 ? 7.634 -1.862 -27.648 1.00 89.00 171 LEU A N 1
ATOM 1292 C CA . LEU A 1 171 ? 8.138 -2.502 -28.864 1.00 89.00 171 LEU A CA 1
ATOM 1293 C C . LEU A 1 171 ? 8.846 -1.502 -29.781 1.00 89.00 171 LEU A C 1
ATOM 1295 O O . LEU A 1 171 ? 9.906 -1.819 -30.308 1.00 89.00 171 LEU A O 1
ATOM 1299 N N . ASP A 1 172 ? 8.301 -0.301 -29.965 1.00 88.25 172 ASP A N 1
ATOM 1300 C CA . ASP A 1 172 ? 8.900 0.761 -30.776 1.00 88.25 172 ASP A CA 1
ATOM 1301 C C . ASP A 1 172 ? 10.239 1.200 -30.176 1.00 88.25 172 ASP A C 1
ATOM 1303 O O . ASP A 1 172 ? 11.249 1.267 -30.880 1.00 88.25 172 ASP A O 1
ATOM 1307 N N . SER A 1 173 ? 10.273 1.419 -28.858 1.00 86.25 173 SER A N 1
ATOM 1308 C CA . SER A 1 173 ? 11.492 1.788 -28.129 1.00 86.25 173 SER A CA 1
ATOM 1309 C C . SER A 1 173 ? 12.550 0.683 -28.194 1.00 86.25 173 SER A C 1
ATOM 1311 O O . SER A 1 173 ? 13.725 0.959 -28.454 1.00 86.25 173 SER A O 1
ATOM 1313 N N . ALA A 1 174 ? 12.138 -0.575 -28.022 1.00 92.19 174 ALA A N 1
ATOM 1314 C CA . ALA A 1 174 ? 13.014 -1.734 -28.148 1.00 92.19 174 ALA A CA 1
ATOM 1315 C C . ALA A 1 174 ? 13.530 -1.904 -29.583 1.00 92.19 174 ALA A C 1
ATOM 1317 O O . ALA A 1 174 ? 14.710 -2.175 -29.778 1.00 92.19 174 ALA A O 1
ATOM 1318 N N . ASN A 1 175 ? 12.681 -1.698 -30.594 1.00 95.56 175 ASN A N 1
ATOM 1319 C CA . ASN A 1 175 ? 13.060 -1.766 -32.005 1.00 95.56 175 ASN A CA 1
ATOM 1320 C C . ASN A 1 175 ? 14.063 -0.673 -32.384 1.00 95.56 175 ASN A C 1
ATOM 1322 O O . ASN A 1 175 ? 15.010 -0.954 -33.116 1.00 95.56 175 ASN A O 1
ATOM 1326 N N . LEU A 1 176 ? 13.900 0.549 -31.870 1.00 92.75 176 LEU A N 1
ATOM 1327 C CA . LEU A 1 176 ? 14.871 1.630 -32.064 1.00 92.75 176 LEU A CA 1
ATOM 1328 C C . LEU A 1 176 ? 16.239 1.259 -31.479 1.00 92.75 176 LEU A C 1
ATOM 1330 O O . LEU A 1 176 ? 17.259 1.401 -32.156 1.00 92.75 176 LEU A O 1
ATOM 1334 N N . ALA A 1 177 ? 16.264 0.738 -30.251 1.00 92.50 177 ALA A N 1
ATOM 1335 C CA . ALA A 1 177 ? 17.497 0.294 -29.610 1.00 92.50 177 ALA A CA 1
ATOM 1336 C C . ALA A 1 177 ? 18.126 -0.909 -30.329 1.00 92.50 177 ALA A C 1
ATOM 1338 O O . ALA A 1 177 ? 19.331 -0.920 -30.576 1.00 92.50 177 ALA A O 1
ATOM 1339 N N . LEU A 1 178 ? 17.323 -1.899 -30.717 1.00 96.19 178 LEU A N 1
ATOM 1340 C CA . LEU A 1 178 ? 17.774 -3.081 -31.448 1.00 96.19 178 LEU A CA 1
ATOM 1341 C C . LEU A 1 178 ? 18.365 -2.704 -32.812 1.00 96.19 178 LEU A C 1
ATOM 1343 O O . LEU A 1 178 ? 19.449 -3.173 -33.154 1.00 96.19 178 LEU A O 1
ATOM 1347 N N . ALA A 1 179 ? 17.702 -1.823 -33.566 1.00 96.50 179 ALA A N 1
ATOM 1348 C CA . ALA A 1 179 ? 18.195 -1.337 -34.852 1.00 96.50 179 ALA A CA 1
ATOM 1349 C C . ALA A 1 179 ? 19.549 -0.624 -34.711 1.00 96.50 179 ALA A C 1
ATOM 1351 O O . ALA A 1 179 ? 20.459 -0.876 -35.503 1.00 96.50 179 ALA A O 1
ATOM 1352 N N . ASP A 1 180 ? 19.716 0.204 -33.674 1.00 95.00 180 ASP A N 1
ATOM 1353 C CA . ASP A 1 180 ? 20.997 0.843 -33.353 1.00 95.00 180 ASP A CA 1
ATOM 1354 C C . ASP A 1 180 ? 22.101 -0.196 -33.083 1.00 95.00 180 ASP A C 1
ATOM 1356 O O . ASP A 1 180 ? 23.198 -0.093 -33.639 1.00 95.00 180 ASP A O 1
ATOM 1360 N N . ARG A 1 181 ? 21.815 -1.253 -32.305 1.00 96.19 181 ARG A N 1
ATOM 1361 C CA . ARG A 1 181 ? 22.789 -2.331 -32.038 1.00 96.19 181 ARG A CA 1
ATOM 1362 C C . ARG A 1 181 ? 23.139 -3.136 -33.281 1.00 96.19 181 ARG A C 1
ATOM 1364 O O . ARG A 1 181 ? 24.320 -3.389 -33.508 1.00 96.19 181 ARG A O 1
ATOM 1371 N N . LEU A 1 182 ? 22.153 -3.496 -34.099 1.00 96.75 182 LEU A N 1
ATOM 1372 C CA . LEU A 1 182 ? 22.368 -4.257 -35.332 1.00 96.75 182 LEU A CA 1
ATOM 1373 C C . LEU A 1 182 ? 23.274 -3.513 -36.323 1.00 96.75 182 LEU A C 1
ATOM 1375 O O . LEU A 1 182 ? 24.078 -4.148 -37.005 1.00 96.75 182 LEU A O 1
ATOM 1379 N N . VAL A 1 183 ? 23.169 -2.183 -36.390 1.00 97.19 183 VAL A N 1
ATOM 1380 C CA . VAL A 1 183 ? 23.987 -1.352 -37.286 1.00 97.19 183 VAL A CA 1
ATOM 1381 C C . VAL A 1 183 ? 25.370 -1.074 -36.700 1.00 97.19 183 VAL A C 1
ATOM 1383 O O . VAL A 1 183 ? 26.371 -1.217 -37.403 1.00 97.19 183 VAL A O 1
ATOM 1386 N N . ASN A 1 184 ? 25.443 -0.665 -35.432 1.00 97.31 184 ASN A N 1
ATOM 1387 C CA . ASN A 1 184 ? 26.662 -0.076 -34.876 1.00 97.31 184 ASN A CA 1
ATOM 1388 C C . ASN A 1 184 ? 27.545 -1.071 -34.112 1.00 97.31 184 ASN A C 1
ATOM 1390 O O . ASN A 1 184 ? 28.750 -0.847 -34.000 1.00 97.31 184 ASN A O 1
ATOM 1394 N N . CYS A 1 185 ? 26.981 -2.150 -33.562 1.00 96.81 185 CYS A N 1
ATOM 1395 C CA . CYS A 1 185 ? 27.712 -3.064 -32.681 1.00 96.81 185 CYS A CA 1
ATOM 1396 C C . CYS A 1 185 ? 27.042 -4.452 -32.547 1.00 96.81 185 CYS A C 1
ATOM 1398 O O . CYS A 1 185 ? 26.770 -4.893 -31.431 1.00 96.81 185 CYS A O 1
ATOM 1400 N N . PRO A 1 186 ? 26.796 -5.193 -33.642 1.00 96.31 186 PRO A N 1
ATOM 1401 C CA . PRO A 1 186 ? 25.971 -6.409 -33.614 1.00 96.31 186 PRO A CA 1
ATOM 1402 C C . PRO A 1 186 ? 26.525 -7.531 -32.721 1.00 96.31 186 PRO A C 1
ATOM 1404 O O . PRO A 1 186 ? 25.765 -8.367 -32.236 1.00 96.31 186 PRO A O 1
ATOM 1407 N N . ASP A 1 187 ? 27.836 -7.548 -32.464 1.00 96.38 187 ASP A N 1
ATOM 1408 C CA . ASP A 1 187 ? 28.474 -8.556 -31.614 1.00 96.38 187 ASP A CA 1
ATOM 1409 C C . ASP A 1 187 ? 27.967 -8.544 -30.163 1.00 96.38 187 ASP A C 1
ATOM 1411 O O . ASP A 1 187 ? 28.007 -9.589 -29.518 1.00 96.38 187 ASP A O 1
ATOM 1415 N N . VAL A 1 188 ? 27.439 -7.417 -29.659 1.00 95.94 188 VAL A N 1
ATOM 1416 C CA . VAL A 1 188 ? 26.912 -7.335 -28.279 1.00 95.94 188 VAL A CA 1
ATOM 1417 C C . VAL A 1 188 ? 25.610 -8.115 -28.079 1.00 95.94 188 VAL A C 1
ATOM 1419 O O . VAL A 1 188 ? 25.205 -8.330 -26.941 1.00 95.94 188 VAL A O 1
ATOM 1422 N N . LEU A 1 189 ? 24.945 -8.532 -29.163 1.00 96.06 189 LEU A N 1
ATOM 1423 C CA . LEU A 1 189 ? 23.697 -9.300 -29.102 1.00 96.06 189 LEU A CA 1
ATOM 1424 C C . LEU A 1 189 ? 23.936 -10.814 -29.018 1.00 96.06 189 LEU A C 1
ATOM 1426 O O . LEU A 1 189 ? 23.027 -11.548 -28.633 1.00 96.06 189 LEU A O 1
ATOM 1430 N N . LYS A 1 190 ? 25.136 -11.296 -29.363 1.00 95.69 190 LYS A N 1
ATOM 1431 C CA . LYS A 1 190 ? 25.466 -12.730 -29.355 1.00 95.69 190 LYS A CA 1
ATOM 1432 C C . LYS A 1 190 ? 25.389 -13.308 -27.943 1.00 95.69 190 LYS A C 1
ATOM 1434 O O . LYS A 1 190 ? 25.903 -12.713 -26.999 1.00 95.69 190 LYS A O 1
ATOM 1439 N N . GLY A 1 191 ? 24.774 -14.479 -27.801 1.00 92.44 191 GLY A N 1
ATOM 1440 C CA . GLY A 1 191 ? 24.558 -15.142 -26.514 1.00 92.44 191 GLY A CA 1
ATOM 1441 C C . GLY A 1 191 ? 23.474 -14.500 -25.642 1.00 92.44 191 GLY A C 1
ATOM 1442 O O . GLY A 1 191 ? 23.312 -14.900 -24.492 1.00 92.44 191 GLY A O 1
ATOM 1443 N N . THR A 1 192 ? 22.736 -13.517 -26.165 1.00 93.75 192 THR A N 1
ATOM 1444 C CA . THR A 1 192 ? 21.590 -12.894 -25.487 1.00 93.75 192 THR A CA 1
ATOM 1445 C C . THR A 1 192 ? 20.277 -13.348 -26.128 1.00 93.75 192 THR A C 1
ATOM 1447 O O . THR A 1 192 ? 20.278 -13.913 -27.220 1.00 93.75 192 THR A O 1
ATOM 1450 N N . ALA A 1 193 ? 19.140 -13.041 -25.495 1.00 94.19 193 ALA A N 1
ATOM 1451 C CA . ALA A 1 193 ? 17.816 -13.287 -26.078 1.00 94.19 193 ALA A CA 1
ATOM 1452 C C . ALA A 1 193 ? 17.602 -12.582 -27.436 1.00 94.19 193 ALA A C 1
ATOM 1454 O O . ALA A 1 193 ? 16.725 -12.972 -28.199 1.00 94.19 193 ALA A O 1
ATOM 1455 N N . TRP A 1 194 ? 18.412 -11.566 -27.749 1.00 95.94 194 TRP A N 1
ATOM 1456 C CA . TRP A 1 194 ? 18.312 -10.745 -28.955 1.00 95.94 194 TRP A CA 1
ATOM 1457 C C . TRP A 1 194 ? 19.147 -11.261 -30.132 1.00 95.94 194 TRP A C 1
ATOM 1459 O O . TRP A 1 194 ? 19.122 -10.660 -31.209 1.00 95.94 194 TRP A O 1
ATOM 1469 N N . GLU A 1 195 ? 19.907 -12.347 -29.962 1.00 96.38 195 GLU A N 1
ATOM 1470 C CA . GLU A 1 195 ? 20.717 -12.904 -31.045 1.00 96.38 195 GLU A CA 1
ATOM 1471 C C . GLU A 1 195 ? 19.832 -13.352 -32.219 1.00 96.38 195 GLU A C 1
ATOM 1473 O O . GLU A 1 195 ? 18.936 -14.179 -32.071 1.00 96.38 195 GLU A O 1
ATOM 1478 N N . GLY A 1 196 ? 20.089 -12.799 -33.408 1.00 95.06 196 GLY A N 1
ATOM 1479 C CA . GLY A 1 196 ? 19.324 -13.116 -34.619 1.00 95.06 196 GLY A CA 1
ATOM 1480 C C . GLY A 1 196 ? 17.931 -12.480 -34.690 1.00 95.06 196 GLY A C 1
ATOM 1481 O O . GLY A 1 196 ? 17.227 -12.698 -35.675 1.00 95.06 196 GLY A O 1
ATOM 1482 N N . ILE A 1 197 ? 17.541 -11.672 -33.701 1.00 97.56 197 ILE A N 1
ATOM 1483 C CA . ILE A 1 197 ? 16.266 -10.953 -33.689 1.00 97.56 197 ILE A CA 1
ATOM 1484 C C . ILE A 1 197 ? 16.393 -9.653 -34.489 1.00 97.56 197 ILE A C 1
ATOM 1486 O O . ILE A 1 197 ? 17.315 -8.865 -34.283 1.00 97.56 197 ILE A O 1
ATOM 1490 N N . THR A 1 198 ? 15.446 -9.411 -35.398 1.00 95.06 198 THR A N 1
ATOM 1491 C CA . THR A 1 198 ? 15.361 -8.167 -36.192 1.00 95.06 198 THR A CA 1
ATOM 1492 C C . THR A 1 198 ? 14.119 -7.337 -35.888 1.00 95.06 198 THR A C 1
ATOM 1494 O O . THR A 1 198 ? 14.041 -6.184 -36.301 1.00 95.06 198 THR A O 1
ATOM 1497 N N . ASN A 1 199 ? 13.146 -7.922 -35.192 1.00 96.44 199 ASN A N 1
ATOM 1498 C CA . ASN A 1 199 ? 11.951 -7.253 -34.706 1.00 96.44 199 ASN A CA 1
ATOM 1499 C C . ASN A 1 199 ? 11.762 -7.637 -33.241 1.00 96.44 199 ASN A C 1
ATOM 1501 O O . ASN A 1 199 ? 11.665 -8.817 -32.910 1.00 96.44 199 ASN A O 1
ATOM 1505 N N . ALA A 1 200 ? 11.704 -6.637 -32.370 1.00 95.69 200 ALA A N 1
ATOM 1506 C CA . ALA A 1 200 ? 11.560 -6.831 -30.941 1.00 95.69 200 ALA A CA 1
ATOM 1507 C C . ALA A 1 200 ? 10.300 -7.615 -30.567 1.00 95.69 200 ALA A C 1
ATOM 1509 O O . ALA A 1 200 ? 10.322 -8.286 -29.551 1.00 95.69 200 ALA A O 1
ATOM 1510 N N . GLY A 1 201 ? 9.240 -7.608 -31.381 1.00 95.38 201 GLY A N 1
ATOM 1511 C CA . GLY A 1 201 ? 8.041 -8.415 -31.133 1.00 95.38 201 GLY A CA 1
ATOM 1512 C C . GLY A 1 201 ? 8.281 -9.927 -31.157 1.00 95.38 201 GLY A C 1
ATOM 1513 O O . GLY A 1 201 ? 7.549 -10.664 -30.498 1.00 95.38 201 GLY A O 1
ATOM 1514 N N . ASP A 1 202 ? 9.319 -10.384 -31.858 1.00 96.50 202 ASP A N 1
ATOM 1515 C CA . ASP A 1 202 ? 9.621 -11.808 -32.027 1.00 96.50 202 ASP A CA 1
ATOM 1516 C C . ASP A 1 202 ? 10.505 -12.368 -30.902 1.00 96.50 202 ASP A C 1
ATOM 1518 O O . ASP A 1 202 ? 10.680 -13.585 -30.803 1.00 96.50 202 ASP A O 1
ATOM 1522 N N . VAL A 1 203 ? 11.076 -11.507 -30.048 1.00 96.12 203 VAL A N 1
ATOM 1523 C CA . VAL A 1 203 ? 11.915 -11.965 -28.935 1.00 96.12 203 VAL A CA 1
ATOM 1524 C C . VAL A 1 203 ? 11.064 -12.751 -27.940 1.00 96.12 203 VAL A C 1
ATOM 1526 O O . VAL A 1 203 ? 9.979 -12.317 -27.551 1.00 96.12 203 VAL A O 1
ATOM 1529 N N . ILE A 1 204 ? 11.548 -13.917 -27.517 1.00 95.06 204 ILE A N 1
ATOM 1530 C CA . ILE A 1 204 ? 10.871 -14.712 -26.492 1.00 95.06 204 ILE A CA 1
ATOM 1531 C C . ILE A 1 204 ? 11.209 -14.133 -25.122 1.00 95.06 204 ILE A C 1
ATOM 1533 O O . ILE A 1 204 ? 12.370 -14.095 -24.717 1.00 95.06 204 ILE A O 1
ATOM 1537 N N . VAL A 1 205 ? 10.177 -13.702 -24.407 1.00 91.31 205 VAL A N 1
ATOM 1538 C CA . VAL A 1 205 ? 10.270 -13.087 -23.087 1.00 91.31 205 VAL A CA 1
ATOM 1539 C C . VAL A 1 205 ? 9.991 -14.161 -22.034 1.00 91.31 205 VAL A C 1
ATOM 1541 O O . VAL A 1 205 ? 8.847 -14.616 -21.916 1.00 91.31 205 VAL A O 1
ATOM 1544 N N . PRO A 1 206 ? 11.006 -14.604 -21.268 1.00 88.56 206 PRO A N 1
ATOM 1545 C CA . PRO A 1 206 ? 10.783 -15.495 -20.141 1.00 88.56 206 PRO A CA 1
ATOM 1546 C C . PRO A 1 206 ? 10.036 -14.763 -19.023 1.00 88.56 206 PRO A C 1
ATOM 1548 O O . PRO A 1 206 ? 9.817 -13.551 -19.063 1.00 88.56 206 PRO A O 1
ATOM 1551 N N . GLU A 1 207 ? 9.622 -15.504 -18.004 1.00 81.62 207 GLU A N 1
ATOM 1552 C CA . GLU A 1 207 ? 9.217 -14.863 -16.762 1.00 81.62 207 GLU A CA 1
ATOM 1553 C C . GLU A 1 207 ? 10.451 -14.379 -16.011 1.00 81.62 207 GLU A C 1
ATOM 1555 O O . GLU A 1 207 ? 11.371 -15.167 -15.794 1.00 81.62 207 GLU A O 1
ATOM 1560 N N . GLY A 1 208 ? 10.477 -13.095 -15.653 1.00 80.50 208 GLY A N 1
ATOM 1561 C CA . GLY A 1 208 ? 11.479 -12.544 -14.751 1.00 80.50 208 GLY A CA 1
ATOM 1562 C C . GLY A 1 208 ? 11.103 -12.754 -13.286 1.00 80.50 208 GLY A C 1
ATOM 1563 O O . GLY A 1 208 ? 10.318 -13.638 -12.941 1.00 80.50 208 GLY A O 1
ATOM 1564 N N . ASP A 1 209 ? 11.652 -11.903 -12.425 1.00 83.25 209 ASP A N 1
ATOM 1565 C CA . ASP A 1 209 ? 11.268 -11.859 -11.017 1.00 83.25 209 ASP A CA 1
ATOM 1566 C C . ASP A 1 209 ? 9.795 -11.451 -10.858 1.00 83.25 209 ASP A C 1
ATOM 1568 O O . ASP A 1 209 ? 9.147 -10.943 -11.783 1.00 83.25 209 ASP A O 1
ATOM 1572 N N . PHE A 1 210 ? 9.254 -11.657 -9.663 1.00 86.00 210 PHE A N 1
ATOM 1573 C CA . PHE A 1 210 ? 7.915 -11.208 -9.324 1.00 86.00 210 PHE A CA 1
ATOM 1574 C C . PHE A 1 210 ? 7.889 -10.515 -7.968 1.00 86.00 210 PHE A C 1
ATOM 1576 O O . PHE A 1 210 ? 8.684 -10.812 -7.079 1.00 86.00 210 PHE A O 1
ATOM 1583 N N . THR A 1 211 ? 6.937 -9.603 -7.822 1.00 84.81 211 THR A N 1
ATOM 1584 C CA . THR A 1 211 ? 6.653 -8.880 -6.587 1.00 84.81 211 THR A CA 1
ATOM 1585 C C . THR A 1 211 ? 5.270 -9.280 -6.087 1.00 84.81 211 THR A C 1
ATOM 1587 O O . THR A 1 211 ? 4.353 -9.497 -6.882 1.00 84.81 211 THR A O 1
ATOM 1590 N N . LEU A 1 212 ? 5.131 -9.404 -4.771 1.00 86.00 212 LEU A N 1
ATOM 1591 C CA . LEU A 1 212 ? 3.890 -9.774 -4.104 1.00 86.00 212 LEU A CA 1
ATOM 1592 C C . LEU A 1 212 ? 3.431 -8.633 -3.209 1.00 86.00 212 LEU A C 1
ATOM 1594 O O . LEU A 1 212 ? 4.240 -8.041 -2.498 1.00 86.00 212 LEU A O 1
ATOM 1598 N N . THR A 1 213 ? 2.133 -8.363 -3.209 1.00 87.06 213 THR A N 1
ATOM 1599 C CA . THR A 1 213 ? 1.522 -7.390 -2.303 1.00 87.06 213 THR A CA 1
ATOM 1600 C C . THR A 1 213 ? 0.252 -8.005 -1.721 1.00 87.06 213 THR A C 1
ATOM 1602 O O . THR A 1 213 ? -0.758 -8.062 -2.426 1.00 87.06 213 THR A O 1
ATOM 1605 N N . PRO A 1 214 ? 0.286 -8.517 -0.480 1.00 85.31 214 PRO A N 1
ATOM 1606 C CA . PRO A 1 214 ? -0.893 -9.071 0.183 1.00 85.31 214 PRO A CA 1
ATOM 1607 C C . PRO A 1 214 ? -1.996 -8.026 0.339 1.00 85.31 214 PRO A C 1
ATOM 1609 O O . PRO A 1 214 ? -1.701 -6.853 0.570 1.00 85.31 214 PRO A O 1
ATOM 1612 N N . SER A 1 215 ? -3.255 -8.444 0.222 1.00 86.38 215 SER A N 1
ATOM 1613 C CA . SER A 1 215 ? -4.390 -7.589 0.562 1.00 86.38 215 SER A CA 1
ATOM 1614 C C . SER A 1 215 ? -4.492 -7.397 2.084 1.00 86.38 215 SER A C 1
ATOM 1616 O O . SER A 1 215 ? -4.064 -8.273 2.843 1.00 86.38 215 SER A O 1
ATOM 1618 N N . PRO A 1 216 ? -5.088 -6.287 2.562 1.00 79.94 216 PRO A N 1
ATOM 1619 C CA . PRO A 1 216 ? -5.235 -6.011 3.994 1.00 79.94 216 PRO A CA 1
ATOM 1620 C C . PRO A 1 216 ? -6.012 -7.084 4.766 1.00 79.94 216 PRO A C 1
ATOM 1622 O O . PRO A 1 216 ? -5.812 -7.258 5.966 1.00 79.94 216 PRO A O 1
ATOM 1625 N N . ASP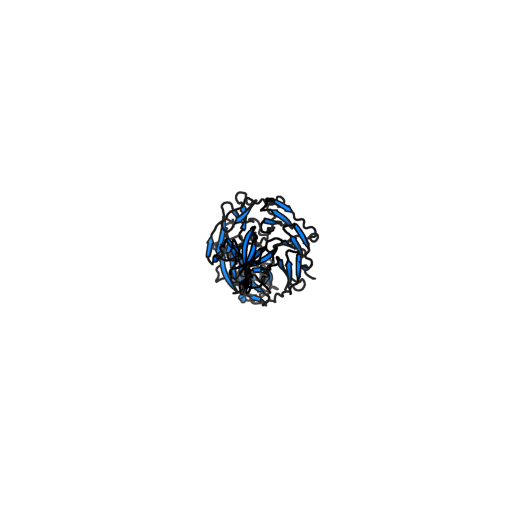 A 1 217 ? -6.896 -7.814 4.088 1.00 75.75 217 ASP A N 1
ATOM 1626 C CA . ASP A 1 217 ? -7.682 -8.905 4.662 1.00 75.75 217 ASP A CA 1
ATOM 1627 C C . ASP A 1 217 ? -6.943 -10.255 4.692 1.00 75.75 217 ASP A C 1
ATOM 1629 O O . ASP A 1 217 ? -7.437 -11.206 5.300 1.00 75.75 217 ASP A O 1
ATOM 1633 N N . GLY A 1 218 ? -5.778 -10.346 4.040 1.00 75.81 218 GLY A N 1
ATOM 1634 C CA . GLY A 1 218 ? -4.959 -11.551 3.938 1.00 75.81 218 GLY A CA 1
ATOM 1635 C C . GLY A 1 218 ? -5.506 -12.638 3.003 1.00 75.81 218 GLY A C 1
ATOM 1636 O O . GLY A 1 218 ? -4.847 -13.663 2.810 1.00 75.81 218 GLY A O 1
ATOM 1637 N N . GLY A 1 219 ? -6.691 -12.442 2.417 1.00 77.94 219 GLY A N 1
ATOM 1638 C CA . GLY A 1 219 ? -7.360 -13.430 1.567 1.00 77.94 219 GLY A CA 1
ATOM 1639 C C . GLY A 1 219 ? -6.828 -13.474 0.135 1.00 77.94 219 GLY A C 1
ATOM 1640 O O . GLY A 1 219 ? -6.942 -14.506 -0.537 1.00 77.94 219 GLY A O 1
ATOM 1641 N N . ASN A 1 220 ? -6.229 -12.375 -0.320 1.00 86.00 220 ASN A N 1
ATOM 1642 C CA . ASN A 1 220 ? -5.737 -12.196 -1.675 1.00 86.00 220 ASN A CA 1
ATOM 1643 C C . ASN A 1 220 ? -4.281 -11.711 -1.678 1.00 86.00 220 ASN A C 1
ATOM 1645 O O . ASN A 1 220 ? -3.768 -11.134 -0.721 1.00 86.00 220 ASN A O 1
ATOM 1649 N N . VAL A 1 221 ? -3.592 -11.939 -2.791 1.00 87.50 221 VAL A N 1
ATOM 1650 C CA . VAL A 1 221 ? -2.246 -11.411 -3.026 1.00 87.50 221 VAL A CA 1
ATOM 1651 C C . VAL A 1 221 ? -2.170 -10.880 -4.441 1.00 87.50 221 VAL A C 1
ATOM 1653 O O . VAL A 1 221 ? -2.472 -11.589 -5.402 1.00 87.50 221 VAL A O 1
ATOM 1656 N N . LEU A 1 222 ? -1.727 -9.638 -4.582 1.00 89.31 222 LEU A N 1
ATOM 1657 C CA . LEU A 1 222 ? -1.408 -9.076 -5.877 1.00 89.31 222 LEU A CA 1
ATOM 1658 C C . LEU A 1 222 ? -0.050 -9.625 -6.295 1.00 89.31 222 LEU A C 1
ATOM 1660 O O . LEU A 1 222 ? 0.947 -9.415 -5.608 1.00 89.31 222 LEU A O 1
ATOM 1664 N N . LEU A 1 223 ? -0.010 -10.330 -7.415 1.00 88.19 223 LEU A N 1
ATOM 1665 C CA . LEU A 1 223 ? 1.212 -10.842 -8.011 1.00 88.19 223 LEU A CA 1
ATOM 1666 C C . LEU A 1 223 ? 1.567 -9.993 -9.225 1.00 88.19 223 LEU A C 1
ATOM 1668 O O . LEU A 1 223 ? 0.888 -10.036 -10.248 1.00 88.19 223 LEU A O 1
ATOM 1672 N N . VAL A 1 224 ? 2.680 -9.280 -9.142 1.00 87.19 224 VAL A N 1
ATOM 1673 C CA . VAL A 1 224 ? 3.284 -8.562 -10.261 1.00 87.19 224 VAL A CA 1
ATOM 1674 C C . VAL A 1 224 ? 4.402 -9.419 -10.829 1.00 87.19 224 VAL A C 1
ATOM 1676 O O . VAL A 1 224 ? 5.426 -9.599 -10.187 1.00 87.19 224 VAL A O 1
ATOM 1679 N N . ARG A 1 225 ? 4.245 -9.928 -12.049 1.00 86.44 225 ARG A N 1
ATOM 1680 C CA . ARG A 1 225 ? 5.308 -10.642 -12.768 1.00 86.44 225 ARG A CA 1
ATOM 1681 C C . ARG A 1 225 ? 6.014 -9.686 -13.712 1.00 86.44 225 ARG A C 1
ATOM 1683 O O . ARG A 1 225 ? 5.370 -9.076 -14.572 1.00 86.44 225 ARG A O 1
ATOM 1690 N N . HIS A 1 226 ? 7.328 -9.596 -13.604 1.00 87.06 226 HIS A N 1
ATOM 1691 C CA . HIS A 1 226 ? 8.124 -8.730 -14.456 1.00 87.06 226 HIS A CA 1
ATOM 1692 C C . HIS A 1 226 ? 8.467 -9.450 -15.767 1.00 87.06 226 HIS A C 1
ATOM 1694 O O . HIS A 1 226 ? 9.086 -10.514 -15.774 1.00 87.06 226 HIS A O 1
ATOM 1700 N N . ARG A 1 227 ? 8.030 -8.895 -16.903 1.00 87.00 227 ARG A N 1
ATOM 1701 C CA . ARG A 1 227 ? 8.185 -9.483 -18.246 1.00 87.00 227 ARG A CA 1
ATOM 1702 C C . ARG A 1 227 ? 9.012 -8.556 -19.121 1.00 87.00 227 ARG A C 1
ATOM 1704 O O . ARG A 1 227 ? 8.539 -8.033 -20.129 1.00 87.00 227 ARG A O 1
ATOM 1711 N N . VAL A 1 228 ? 10.252 -8.340 -18.696 1.00 87.88 228 VAL A N 1
ATOM 1712 C CA . VAL A 1 228 ? 11.171 -7.375 -19.302 1.00 87.88 228 VAL A CA 1
ATOM 1713 C C . VAL A 1 228 ? 12.467 -8.032 -19.771 1.00 87.88 228 VAL A C 1
ATOM 1715 O O . VAL A 1 228 ? 12.915 -9.022 -19.196 1.00 87.88 228 VAL A O 1
ATOM 1718 N N . LEU A 1 229 ? 13.095 -7.470 -20.805 1.00 91.56 229 LEU A N 1
ATOM 1719 C CA . LEU A 1 229 ? 14.408 -7.895 -21.302 1.00 91.56 229 LEU A CA 1
ATOM 1720 C C . LEU A 1 229 ? 15.320 -6.690 -21.522 1.00 91.56 229 LEU A C 1
ATOM 1722 O O . LEU A 1 229 ? 14.913 -5.698 -22.125 1.00 91.56 229 LEU A O 1
ATOM 1726 N N . SER A 1 230 ? 16.571 -6.797 -21.071 1.00 92.00 230 SER A N 1
ATOM 1727 C CA . SER A 1 230 ? 17.594 -5.778 -21.321 1.00 92.00 230 SER A CA 1
ATOM 1728 C C . SER A 1 230 ? 18.219 -5.947 -22.703 1.00 92.00 230 SER A C 1
ATOM 1730 O O . SER A 1 230 ? 18.506 -7.073 -23.118 1.00 92.00 230 SER A O 1
ATOM 1732 N N . ILE A 1 231 ? 18.461 -4.835 -23.401 1.00 92.50 231 ILE A N 1
ATOM 1733 C CA . ILE A 1 231 ? 19.317 -4.790 -24.595 1.00 92.50 231 ILE A CA 1
ATOM 1734 C C . ILE A 1 231 ? 20.667 -4.190 -24.180 1.00 92.50 231 ILE A C 1
ATOM 1736 O O . ILE A 1 231 ? 20.690 -3.028 -23.768 1.00 92.50 231 ILE A O 1
ATOM 1740 N N . PRO A 1 232 ? 21.798 -4.912 -24.300 1.00 92.44 232 PRO A N 1
ATOM 1741 C CA . PRO A 1 232 ? 23.113 -4.379 -23.951 1.00 92.44 232 PRO A CA 1
ATOM 1742 C C . PRO A 1 232 ? 23.452 -3.082 -24.692 1.00 92.44 232 PRO A C 1
ATOM 1744 O O . PRO A 1 232 ? 23.045 -2.852 -25.834 1.00 92.44 232 PRO A O 1
ATOM 1747 N N . THR A 1 233 ? 24.245 -2.225 -24.055 1.00 92.38 233 THR A N 1
ATOM 1748 C CA . THR A 1 233 ? 24.826 -1.050 -24.724 1.00 92.38 233 THR A CA 1
ATOM 1749 C C . THR A 1 233 ? 25.922 -1.475 -25.709 1.00 92.38 233 THR A C 1
ATOM 1751 O O . THR A 1 233 ? 26.506 -2.547 -25.560 1.00 92.38 233 THR A O 1
ATOM 1754 N N . CYS A 1 234 ? 26.296 -0.623 -26.677 1.00 91.94 234 CYS A N 1
ATOM 1755 C CA . CYS A 1 234 ? 27.451 -0.926 -27.542 1.00 91.94 234 CYS A CA 1
ATOM 1756 C C . CYS A 1 234 ? 28.779 -1.068 -26.775 1.00 91.94 234 CYS A C 1
ATOM 1758 O O . CYS A 1 234 ? 29.717 -1.665 -27.292 1.00 91.94 234 CYS A O 1
ATOM 1760 N N . GLY A 1 235 ? 28.867 -0.542 -25.547 1.00 90.25 235 GLY A N 1
ATOM 1761 C CA . GLY A 1 235 ? 30.015 -0.749 -24.662 1.00 90.25 235 GLY A CA 1
ATOM 1762 C C . GLY A 1 235 ? 30.027 -2.111 -23.956 1.00 90.25 235 GLY A C 1
ATOM 1763 O O . GLY A 1 235 ? 30.955 -2.378 -23.200 1.00 90.25 235 GLY A O 1
ATOM 1764 N N . GLY A 1 236 ? 29.007 -2.953 -24.155 1.00 82.38 236 GLY A N 1
ATOM 1765 C CA . GLY A 1 236 ? 28.870 -4.265 -23.513 1.00 82.38 236 GLY A CA 1
ATOM 1766 C C . GLY A 1 236 ? 28.339 -4.229 -22.075 1.00 82.38 236 GLY A C 1
ATOM 1767 O O . GLY A 1 236 ? 28.146 -5.281 -21.474 1.00 82.38 236 GLY A O 1
ATOM 1768 N N . ALA A 1 237 ? 28.075 -3.045 -21.514 1.00 86.38 237 ALA A N 1
ATOM 1769 C CA . ALA A 1 237 ? 27.403 -2.915 -20.222 1.00 86.38 237 ALA A CA 1
ATOM 1770 C C . ALA A 1 237 ? 25.902 -3.254 -20.345 1.00 86.38 237 ALA A C 1
ATOM 1772 O O . ALA A 1 237 ? 25.335 -3.027 -21.427 1.00 86.38 237 ALA A O 1
ATOM 1773 N N . PRO A 1 238 ? 25.246 -3.727 -19.262 1.00 84.06 238 PRO A N 1
ATOM 1774 C CA . PRO A 1 238 ? 23.793 -3.879 -19.223 1.00 84.06 238 PRO A CA 1
ATOM 1775 C C . PRO A 1 238 ? 23.109 -2.587 -19.672 1.00 84.06 238 PRO A C 1
ATOM 1777 O O . PRO A 1 238 ? 23.498 -1.499 -19.242 1.00 84.06 238 PRO A O 1
ATOM 1780 N N . GLY A 1 239 ? 22.138 -2.699 -20.574 1.00 84.69 239 GLY A N 1
ATOM 1781 C CA . GLY A 1 239 ? 21.364 -1.547 -21.026 1.00 84.69 239 GLY A CA 1
ATOM 1782 C C . GLY A 1 239 ? 19.979 -1.510 -20.395 1.00 84.69 239 GLY A C 1
ATOM 1783 O O . GLY A 1 239 ? 19.696 -2.205 -19.417 1.00 84.69 239 GLY A O 1
ATOM 1784 N N . GLN A 1 240 ? 19.107 -0.689 -20.972 1.00 86.06 240 GLN A N 1
ATOM 1785 C CA . GLN A 1 240 ? 17.727 -0.575 -20.519 1.00 86.06 240 GLN A CA 1
ATOM 1786 C C . GLN A 1 240 ? 16.950 -1.875 -20.767 1.00 86.06 240 GLN A C 1
ATOM 1788 O O . GLN A 1 240 ? 17.146 -2.555 -21.774 1.00 86.06 240 GLN A O 1
ATOM 1793 N N . TYR A 1 241 ? 16.080 -2.194 -19.819 1.00 88.75 241 TYR A N 1
ATOM 1794 C CA . TYR A 1 241 ? 15.013 -3.172 -19.860 1.00 88.75 241 TYR A CA 1
ATOM 1795 C C . TYR A 1 241 ? 13.785 -2.594 -20.567 1.00 88.75 241 TYR A C 1
ATOM 1797 O O . TYR A 1 241 ? 13.233 -1.548 -20.201 1.00 88.75 241 TYR A O 1
ATOM 1805 N N . TYR A 1 242 ? 13.346 -3.334 -21.574 1.00 88.50 242 TYR A N 1
ATOM 1806 C CA . TYR A 1 242 ? 12.133 -3.087 -22.336 1.00 88.50 242 TYR A CA 1
ATOM 1807 C C . TYR A 1 242 ? 11.073 -4.104 -21.942 1.00 88.50 242 TYR A C 1
ATOM 1809 O O . TYR A 1 242 ? 11.407 -5.240 -21.603 1.00 88.50 242 TYR A O 1
ATOM 1817 N N . GLY A 1 243 ? 9.811 -3.693 -21.998 1.00 84.19 243 GLY A N 1
ATOM 1818 C CA . GLY A 1 243 ? 8.668 -4.550 -21.721 1.00 84.19 243 GLY A CA 1
ATOM 1819 C C . GLY A 1 243 ? 7.773 -4.008 -20.622 1.00 84.19 243 GLY A C 1
ATOM 1820 O O . GLY A 1 243 ? 7.788 -2.819 -20.312 1.00 84.19 243 GLY A O 1
ATOM 1821 N N . VAL A 1 244 ? 6.980 -4.905 -20.043 1.00 78.69 244 VAL A N 1
ATOM 1822 C CA . VAL A 1 244 ? 5.940 -4.558 -19.071 1.00 78.69 244 VAL A CA 1
ATOM 1823 C C . VAL A 1 244 ? 5.965 -5.505 -17.881 1.00 78.69 244 VAL A C 1
ATOM 1825 O O . VAL A 1 244 ? 6.492 -6.616 -17.953 1.00 78.69 244 VAL A O 1
ATOM 1828 N N . SER A 1 245 ? 5.346 -5.084 -16.784 1.00 82.19 245 SER A N 1
ATOM 1829 C CA . SER A 1 245 ? 4.947 -6.007 -15.725 1.00 82.19 245 SER A CA 1
ATOM 1830 C C . SER A 1 245 ? 3.489 -6.408 -15.933 1.00 82.19 245 SER A C 1
ATOM 1832 O O . SER A 1 245 ? 2.642 -5.563 -16.216 1.00 82.19 245 SER A O 1
ATOM 1834 N N . THR A 1 246 ? 3.192 -7.698 -15.813 1.00 80.12 246 THR A N 1
ATOM 1835 C CA . THR A 1 246 ? 1.814 -8.210 -15.797 1.00 80.12 246 THR A CA 1
ATOM 1836 C C . THR A 1 246 ? 1.380 -8.372 -14.355 1.00 80.12 246 THR A C 1
ATOM 1838 O O . THR A 1 246 ? 2.170 -8.873 -13.558 1.00 80.12 246 THR A O 1
ATOM 1841 N N . VAL A 1 247 ? 0.150 -8.007 -14.020 1.00 84.19 247 VAL A N 1
ATOM 1842 C CA . VAL A 1 247 ? -0.350 -8.174 -12.654 1.00 84.19 247 VAL A CA 1
ATOM 1843 C C . VAL A 1 247 ? -1.450 -9.229 -12.624 1.00 84.19 247 VAL A C 1
ATOM 1845 O O . VAL A 1 247 ? -2.089 -9.542 -13.626 1.00 84.19 247 VAL A O 1
ATOM 1848 N N . HIS A 1 248 ? -1.632 -9.834 -11.469 1.00 86.31 248 HIS A N 1
ATOM 1849 C CA . HIS A 1 248 ? -2.520 -10.961 -11.251 1.00 86.31 248 HIS A CA 1
ATOM 1850 C C . HIS A 1 248 ? -3.049 -10.863 -9.828 1.00 86.31 248 HIS A C 1
ATOM 1852 O O . HIS A 1 248 ? -2.352 -10.340 -8.960 1.00 86.31 248 HIS A O 1
ATOM 1858 N N . VAL A 1 249 ? -4.245 -11.382 -9.571 1.00 88.75 249 VAL A N 1
ATOM 1859 C CA . VAL A 1 249 ? -4.696 -11.642 -8.202 1.00 88.75 249 VAL A CA 1
ATOM 1860 C C . VAL A 1 249 ? -4.591 -13.130 -7.940 1.00 88.75 249 VAL A C 1
ATOM 1862 O O . VAL A 1 249 ? -5.017 -13.964 -8.740 1.00 88.75 249 VAL A O 1
ATOM 1865 N N . MET A 1 250 ? -3.986 -13.462 -6.815 1.00 86.50 250 MET A N 1
ATOM 1866 C CA . MET A 1 250 ? -3.886 -14.812 -6.301 1.00 86.50 250 MET A CA 1
ATOM 1867 C C . MET A 1 250 ? -4.796 -14.943 -5.091 1.00 86.50 250 MET A C 1
ATOM 1869 O O . MET A 1 250 ? -4.827 -14.058 -4.242 1.00 86.50 250 MET A O 1
ATOM 1873 N N . SER A 1 251 ? -5.518 -16.051 -5.017 1.00 82.69 251 SER A N 1
ATOM 1874 C CA . SER A 1 251 ? -6.409 -16.382 -3.907 1.00 82.69 251 SER A CA 1
ATOM 1875 C C . SER A 1 251 ? -6.429 -17.896 -3.710 1.00 82.69 251 SER A C 1
ATOM 1877 O O . SER A 1 251 ? -5.911 -18.649 -4.535 1.00 82.69 251 SER A O 1
ATOM 1879 N N . ASN A 1 252 ? -7.127 -18.386 -2.688 1.00 75.81 252 ASN A N 1
ATOM 1880 C CA . ASN A 1 252 ? -7.335 -19.830 -2.515 1.00 75.81 252 ASN A CA 1
ATOM 1881 C C . ASN A 1 252 ? -8.065 -20.498 -3.706 1.00 75.81 252 ASN A C 1
ATOM 1883 O O . ASN A 1 252 ? -8.002 -21.716 -3.855 1.00 75.81 252 ASN A O 1
ATOM 1887 N N . ASN A 1 253 ? -8.731 -19.721 -4.569 1.00 77.31 253 ASN A N 1
ATOM 1888 C CA . ASN A 1 253 ? -9.399 -20.213 -5.779 1.00 77.31 253 ASN A CA 1
ATOM 1889 C C . ASN A 1 253 ? -8.471 -20.276 -7.008 1.00 77.31 253 ASN A C 1
ATOM 1891 O O . ASN A 1 253 ? -8.924 -20.613 -8.103 1.00 77.31 253 ASN A O 1
ATOM 1895 N N . GLY A 1 254 ? -7.186 -19.958 -6.837 1.00 80.00 254 GLY A N 1
ATOM 1896 C CA . GLY A 1 254 ? -6.176 -19.936 -7.887 1.00 80.00 254 GLY A CA 1
ATOM 1897 C C . GLY A 1 254 ? -5.783 -18.522 -8.305 1.00 80.00 254 GLY A C 1
ATOM 1898 O O . GLY A 1 254 ? -6.101 -17.528 -7.645 1.00 80.00 254 GLY A O 1
ATOM 1899 N N . ILE A 1 255 ? -5.056 -18.450 -9.419 1.00 83.88 255 ILE A N 1
ATOM 1900 C CA . ILE A 1 255 ? -4.616 -17.190 -10.013 1.00 83.88 255 ILE A CA 1
ATOM 1901 C C . ILE A 1 255 ? -5.622 -16.746 -11.054 1.00 83.88 255 ILE A C 1
ATOM 1903 O O . ILE A 1 255 ? -5.988 -17.505 -11.952 1.00 83.88 255 ILE A O 1
ATOM 1907 N N . LYS A 1 256 ? -6.026 -15.491 -10.936 1.00 85.12 256 LYS A N 1
ATOM 1908 C CA . LYS A 1 256 ? -6.787 -14.792 -11.948 1.00 85.12 256 LYS A CA 1
ATOM 1909 C C . LYS A 1 256 ? -5.917 -13.679 -12.507 1.00 85.12 256 LYS A C 1
ATOM 1911 O O . LYS A 1 256 ? -5.513 -12.762 -11.788 1.00 85.12 256 LYS A O 1
ATOM 1916 N N . ASP A 1 257 ? -5.680 -13.749 -13.807 1.00 80.38 257 ASP A N 1
ATOM 1917 C CA . ASP A 1 257 ? -5.048 -12.660 -14.528 1.00 80.38 257 ASP A CA 1
ATOM 1918 C C . ASP A 1 257 ? -5.977 -11.441 -14.437 1.00 80.38 257 ASP A C 1
ATOM 1920 O O . ASP A 1 257 ? -7.132 -11.477 -14.870 1.00 80.38 257 ASP A O 1
ATOM 1924 N N . LEU A 1 258 ? -5.486 -10.355 -13.841 1.00 74.44 258 LEU A N 1
ATOM 1925 C CA . LEU A 1 258 ? -6.175 -9.058 -13.887 1.00 74.44 258 LEU A CA 1
ATOM 1926 C C . LEU A 1 258 ? -5.858 -8.325 -15.207 1.00 74.44 258 LEU A C 1
ATOM 1928 O O . LEU A 1 258 ? -6.363 -7.238 -15.464 1.00 74.44 258 LEU A O 1
ATOM 1932 N N . PHE A 1 259 ? -4.988 -8.923 -16.028 1.00 65.50 259 PHE A N 1
ATOM 1933 C CA . PHE A 1 259 ? -4.303 -8.341 -17.179 1.00 65.50 259 PHE A CA 1
ATOM 1934 C C . PHE A 1 259 ? -4.401 -9.277 -18.404 1.00 65.50 259 PHE A C 1
ATOM 1936 O O . PHE A 1 259 ? -4.724 -10.451 -18.248 1.00 65.50 259 PHE A O 1
ATOM 1943 N N . PRO A 1 260 ? -4.208 -8.776 -19.643 1.00 51.91 260 PRO A N 1
ATOM 1944 C CA . PRO A 1 260 ? -2.974 -8.123 -20.086 1.00 51.91 260 PRO A CA 1
ATOM 1945 C C . PRO A 1 260 ? -2.939 -6.606 -19.872 1.00 51.91 260 PRO A C 1
ATOM 1947 O O . PRO A 1 260 ? -3.912 -5.891 -20.102 1.00 51.91 260 PRO A O 1
ATOM 1950 N N . TYR A 1 261 ? -1.767 -6.110 -19.462 1.00 48.47 261 TYR A N 1
ATOM 1951 C CA . TYR A 1 261 ? -1.455 -4.685 -19.332 1.00 48.47 261 TYR A CA 1
ATOM 1952 C C . TYR A 1 261 ? -1.280 -4.110 -20.738 1.00 48.47 261 TYR A C 1
ATOM 1954 O O . TYR A 1 261 ? -0.170 -4.024 -21.251 1.00 48.47 261 TYR A O 1
ATOM 1962 N N . GLY A 1 262 ? -2.378 -3.740 -21.393 1.00 49.69 262 GLY A N 1
ATOM 1963 C CA . GLY A 1 262 ? -2.384 -2.888 -22.581 1.00 49.69 262 GLY A CA 1
ATOM 1964 C C . GLY A 1 262 ? -3.010 -1.561 -22.190 1.00 49.69 262 GLY A C 1
ATOM 1965 O O . GLY A 1 262 ? -4.225 -1.485 -22.075 1.00 49.69 262 GLY A O 1
ATOM 1966 N N . GLN A 1 263 ? -2.238 -0.523 -21.897 1.00 52.62 263 GLN A N 1
ATOM 1967 C CA . GLN A 1 263 ? -2.815 0.658 -21.262 1.00 52.62 263 GLN A CA 1
ATOM 1968 C C . GLN A 1 263 ? -3.776 1.405 -22.178 1.00 52.62 263 GLN A C 1
ATOM 1970 O O . GLN A 1 263 ? -3.353 2.162 -23.049 1.00 52.62 263 GLN A O 1
ATOM 1975 N N . HIS A 1 264 ? -5.071 1.212 -21.930 1.00 50.44 264 HIS A N 1
ATOM 1976 C CA . HIS A 1 264 ? -6.150 2.177 -22.141 1.00 50.44 264 HIS A CA 1
ATOM 1977 C C . HIS A 1 264 ? -6.006 3.039 -23.403 1.00 50.44 264 HIS A C 1
ATOM 1979 O O . HIS A 1 264 ? -6.039 4.267 -23.334 1.00 50.44 264 HIS A O 1
ATOM 1985 N N . ASN A 1 265 ? -5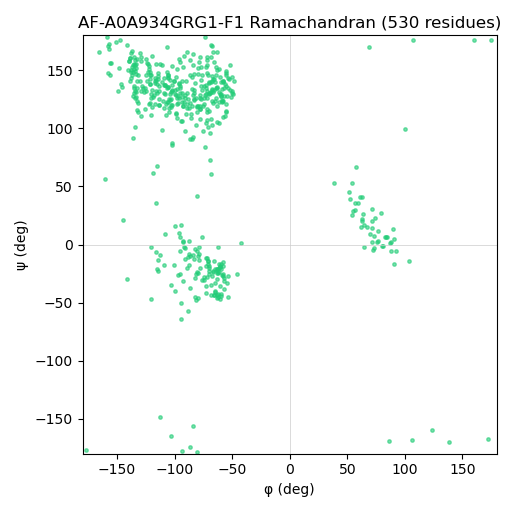.821 2.401 -24.564 1.00 48.06 265 ASN A N 1
ATOM 1986 C CA . ASN A 1 265 ? -5.712 3.072 -25.864 1.00 48.06 265 ASN A CA 1
ATOM 1987 C C . ASN A 1 265 ? -4.630 4.172 -25.954 1.00 48.06 265 ASN A C 1
ATOM 1989 O O . ASN A 1 265 ? -4.781 5.114 -26.730 1.00 48.06 265 ASN A O 1
ATOM 1993 N N . GLY A 1 266 ? -3.538 4.077 -25.190 1.00 51.22 266 GLY A N 1
ATOM 1994 C CA . GLY A 1 266 ? -2.437 5.038 -25.279 1.00 51.22 266 GLY A CA 1
ATOM 1995 C C . GLY A 1 266 ? -2.686 6.359 -24.550 1.00 51.22 266 GLY A C 1
ATOM 1996 O O . GLY A 1 266 ? -2.092 7.371 -24.923 1.00 51.22 266 GLY A O 1
ATOM 1997 N N . ALA A 1 267 ? -3.513 6.372 -23.499 1.00 53.19 267 ALA A N 1
ATOM 1998 C CA . ALA A 1 267 ? -3.631 7.503 -22.577 1.00 53.19 267 ALA A CA 1
ATOM 1999 C C . ALA A 1 267 ? -2.353 7.681 -21.724 1.00 53.19 267 ALA A C 1
ATOM 2001 O O . ALA A 1 267 ? -2.372 7.604 -20.501 1.00 53.19 267 ALA A O 1
ATOM 2002 N N . ARG A 1 268 ? -1.212 7.917 -22.377 1.00 63.44 268 ARG A N 1
ATOM 2003 C CA . ARG A 1 268 ? -0.004 8.446 -21.748 1.00 63.44 268 ARG A CA 1
ATOM 2004 C C . ARG A 1 268 ? -0.136 9.952 -21.782 1.00 63.44 268 ARG A C 1
ATOM 2006 O O . ARG A 1 268 ? 0.208 10.604 -22.766 1.00 63.44 268 ARG A O 1
ATOM 2013 N N . SER A 1 269 ? -0.714 10.501 -20.732 1.00 64.06 269 SER A N 1
ATOM 2014 C CA . SER A 1 269 ? -0.663 11.939 -20.563 1.00 64.06 269 SER A CA 1
ATOM 2015 C C . SER A 1 269 ? 0.798 12.326 -20.273 1.00 64.06 269 SER A C 1
ATOM 2017 O O . SER A 1 269 ? 1.488 11.661 -19.498 1.00 64.06 269 SER A O 1
ATOM 2019 N N . LYS A 1 270 ? 1.293 13.339 -20.995 1.00 74.12 270 LYS A N 1
ATOM 2020 C CA . LYS A 1 270 ? 2.699 13.790 -20.992 1.00 74.12 270 LYS A CA 1
ATOM 2021 C C . LYS A 1 270 ? 2.833 15.217 -20.455 1.00 74.12 270 LYS A C 1
ATOM 2023 O O . LYS A 1 270 ? 3.611 16.020 -20.969 1.00 74.12 270 LYS A O 1
ATOM 2028 N N . THR A 1 271 ? 2.012 15.570 -19.476 1.00 74.00 271 THR A N 1
ATOM 2029 C CA . THR A 1 271 ? 1.843 16.958 -19.025 1.00 74.00 271 THR A CA 1
ATOM 2030 C C . THR A 1 271 ? 2.940 17.350 -18.045 1.00 74.00 271 THR A C 1
ATOM 2032 O O . THR A 1 271 ? 3.542 18.415 -18.186 1.00 74.00 271 THR A O 1
ATOM 2035 N N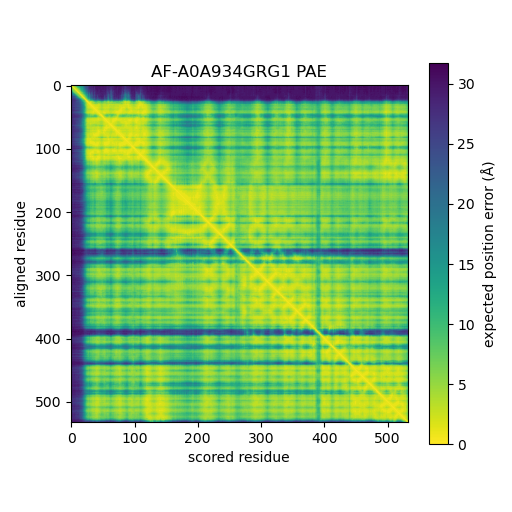 . ALA A 1 272 ? 3.244 16.480 -17.080 1.00 80.94 272 ALA A N 1
ATOM 2036 C CA . ALA A 1 272 ? 4.269 16.714 -16.068 1.00 80.94 272 ALA A CA 1
ATOM 2037 C C . ALA A 1 272 ? 5.569 15.955 -16.378 1.00 80.94 272 ALA A C 1
ATOM 2039 O O . ALA A 1 272 ? 5.781 14.843 -15.900 1.00 80.94 272 ALA A O 1
ATOM 2040 N N . CYS A 1 273 ? 6.461 16.571 -17.160 1.00 85.69 273 CYS A N 1
ATOM 2041 C CA . CYS A 1 273 ? 7.792 16.022 -17.432 1.00 85.69 273 CYS A CA 1
ATOM 2042 C C . CYS A 1 273 ? 8.671 16.080 -16.167 1.00 85.69 273 CYS A C 1
ATOM 2044 O O . CYS A 1 273 ? 9.251 17.124 -15.857 1.00 85.69 273 CYS A O 1
ATOM 2046 N N . GLN A 1 274 ? 8.739 14.981 -15.412 1.00 85.75 274 GLN A N 1
ATOM 2047 C CA . GLN A 1 274 ? 9.624 14.859 -14.249 1.00 85.75 274 GLN A CA 1
ATOM 2048 C C . GLN A 1 274 ? 11.011 14.377 -14.680 1.00 85.75 274 GLN A C 1
ATOM 2050 O O . GLN A 1 274 ? 11.154 13.797 -15.759 1.00 85.75 274 GLN A O 1
ATOM 2055 N N . SER A 1 275 ? 12.023 14.626 -13.838 1.00 82.25 275 SER A N 1
ATOM 2056 C CA . SER A 1 275 ? 13.390 14.167 -14.105 1.00 82.25 275 SER A CA 1
ATOM 2057 C C . SER A 1 275 ? 13.386 12.668 -14.407 1.00 82.25 275 SER A C 1
ATOM 2059 O O . SER A 1 275 ? 12.741 11.918 -13.669 1.00 82.25 275 SER A O 1
ATOM 2061 N N . PRO A 1 276 ? 14.074 12.218 -15.469 1.00 78.50 276 PRO A N 1
ATOM 2062 C CA . PRO A 1 276 ? 14.201 10.801 -15.743 1.00 78.50 276 PRO A CA 1
ATOM 2063 C C . PRO A 1 276 ? 15.101 10.115 -14.715 1.00 78.50 276 PRO A C 1
ATOM 2065 O O . PRO A 1 276 ? 14.957 8.912 -14.585 1.00 78.50 276 PRO A O 1
ATOM 2068 N N . ASP A 1 277 ? 15.962 10.842 -13.985 1.00 71.06 277 ASP A N 1
ATOM 2069 C CA . ASP A 1 277 ? 16.885 10.335 -12.953 1.00 71.06 277 ASP A CA 1
ATOM 2070 C C . ASP A 1 277 ? 16.136 9.851 -11.699 1.00 71.06 277 ASP A C 1
ATOM 2072 O O . ASP A 1 277 ? 16.121 10.506 -10.658 1.00 71.06 277 ASP A O 1
ATOM 2076 N N . VAL A 1 278 ? 15.473 8.704 -11.817 1.00 67.00 278 VAL A N 1
ATOM 2077 C CA . VAL A 1 278 ? 14.698 8.052 -10.754 1.00 67.00 278 VAL A CA 1
ATOM 2078 C C . VAL A 1 278 ? 15.265 6.663 -10.444 1.00 67.00 278 VAL A C 1
ATOM 2080 O O . VAL A 1 278 ? 15.980 6.097 -11.274 1.00 67.00 278 VAL A O 1
ATOM 2083 N N . PRO A 1 279 ? 14.939 6.054 -9.289 1.00 57.22 279 PRO A N 1
ATOM 2084 C CA . PRO A 1 279 ? 15.249 4.649 -9.038 1.00 57.22 279 PRO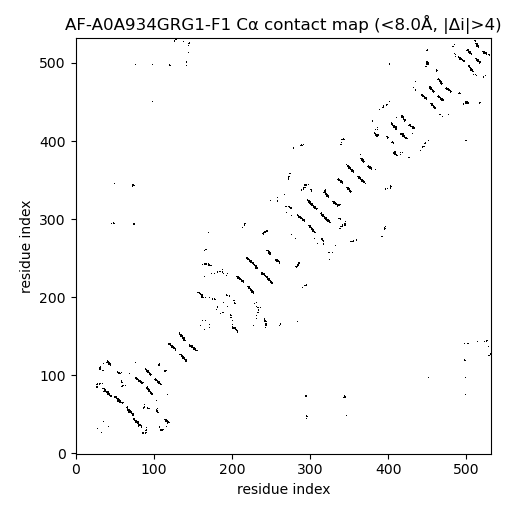 A CA 1
ATOM 2085 C C . PRO A 1 279 ? 14.793 3.767 -10.196 1.00 57.22 279 PRO A C 1
ATOM 2087 O O . PRO A 1 279 ? 13.752 4.017 -10.803 1.00 57.22 279 PRO A O 1
ATOM 2090 N N . ASN A 1 280 ? 15.567 2.725 -10.494 1.00 63.34 280 ASN A N 1
ATOM 2091 C CA . ASN A 1 280 ? 15.267 1.779 -11.569 1.00 63.34 280 ASN A CA 1
ATOM 2092 C C . ASN A 1 280 ? 15.215 2.417 -12.973 1.00 63.34 280 ASN A C 1
ATOM 2094 O O . ASN A 1 280 ? 14.410 2.006 -13.811 1.00 63.34 280 ASN A O 1
ATOM 2098 N N . LEU A 1 281 ? 16.145 3.344 -13.267 1.00 64.06 281 LEU A N 1
ATOM 2099 C CA . LEU A 1 281 ? 16.429 3.897 -14.611 1.00 64.06 281 LEU A CA 1
ATOM 2100 C C . LEU A 1 281 ? 16.522 2.861 -15.727 1.00 64.06 281 LEU A C 1
ATOM 2102 O O . LEU A 1 281 ? 16.362 3.175 -16.907 1.00 64.06 281 LEU A O 1
ATOM 2106 N N . ALA A 1 282 ? 16.861 1.630 -15.358 1.00 71.00 282 ALA A N 1
ATOM 2107 C CA . ALA A 1 282 ? 16.979 0.564 -16.316 1.00 71.00 282 ALA A CA 1
ATOM 2108 C C . ALA A 1 282 ? 15.610 0.207 -16.921 1.00 71.00 282 ALA A C 1
ATOM 2110 O O . ALA A 1 282 ? 15.598 -0.306 -18.021 1.00 71.00 282 ALA A O 1
ATOM 2111 N N . TRP A 1 283 ? 14.469 0.494 -16.288 1.00 78.94 283 TRP A N 1
ATOM 2112 C CA . TRP A 1 283 ? 13.156 0.048 -16.768 1.00 78.94 283 TRP A CA 1
ATOM 2113 C C . TRP A 1 283 ? 12.438 1.157 -17.536 1.00 78.94 283 TRP A C 1
ATOM 2115 O O . TRP A 1 283 ? 12.284 2.276 -17.055 1.00 78.94 283 TRP A O 1
ATOM 2125 N N . THR A 1 284 ? 11.957 0.858 -18.736 1.00 78.25 284 THR A N 1
ATOM 2126 C CA . THR A 1 284 ? 11.166 1.821 -19.526 1.00 78.25 284 THR A CA 1
ATOM 2127 C C . THR A 1 284 ? 9.761 2.028 -18.955 1.00 78.25 284 THR A C 1
ATOM 2129 O O . THR A 1 284 ? 9.284 3.161 -18.917 1.00 78.25 284 THR A O 1
ATOM 2132 N N . THR A 1 285 ? 9.158 0.965 -18.418 1.00 80.69 285 THR A N 1
ATOM 2133 C CA . THR A 1 285 ? 7.874 0.976 -17.704 1.00 80.69 285 THR A CA 1
ATOM 2134 C C . THR A 1 285 ? 8.029 0.261 -16.360 1.00 80.69 285 THR A C 1
ATOM 2136 O O . THR A 1 285 ? 8.589 -0.834 -16.315 1.00 80.69 285 THR A O 1
ATOM 2139 N N . ASP A 1 286 ? 7.545 0.859 -15.270 1.00 79.88 286 ASP A N 1
ATOM 2140 C CA . ASP A 1 286 ? 7.740 0.344 -13.905 1.00 79.88 286 ASP A CA 1
ATOM 2141 C C . ASP A 1 286 ? 6.522 0.615 -13.011 1.00 79.88 286 ASP A C 1
ATOM 2143 O O . ASP A 1 286 ? 5.967 1.715 -13.036 1.00 79.88 286 ASP A O 1
ATOM 2147 N N . LEU A 1 287 ? 6.097 -0.378 -12.226 1.00 81.19 287 LEU A N 1
ATOM 2148 C CA . LEU A 1 287 ? 5.007 -0.218 -11.257 1.00 81.19 287 LEU A CA 1
ATOM 2149 C C . LEU A 1 287 ? 5.605 0.369 -9.978 1.00 81.19 287 LEU A C 1
ATOM 2151 O O . LEU A 1 287 ? 6.118 -0.356 -9.133 1.00 81.19 287 LEU A O 1
ATOM 2155 N N . SER A 1 288 ? 5.585 1.695 -9.867 1.00 75.75 288 SER A N 1
ATOM 2156 C CA . SER A 1 288 ? 6.317 2.397 -8.815 1.00 75.75 288 SER A CA 1
ATOM 2157 C C . SER A 1 288 ? 5.647 2.325 -7.445 1.00 75.75 288 SER A C 1
ATOM 2159 O O . SER A 1 288 ? 6.344 2.421 -6.440 1.00 75.75 288 SER A O 1
ATOM 2161 N N . GLU A 1 289 ? 4.313 2.238 -7.392 1.00 82.06 289 GLU A N 1
ATOM 2162 C CA . GLU A 1 289 ? 3.551 2.215 -6.135 1.00 82.06 289 GLU A CA 1
ATOM 2163 C C . GLU A 1 289 ? 2.308 1.332 -6.299 1.00 82.06 289 GLU A C 1
ATOM 2165 O O . GLU A 1 289 ? 1.641 1.383 -7.336 1.00 82.06 289 GLU A O 1
ATOM 2170 N N . ILE A 1 290 ? 2.012 0.529 -5.279 1.00 86.12 290 ILE A N 1
ATOM 2171 C CA . ILE A 1 290 ? 0.894 -0.416 -5.241 1.00 86.12 290 ILE A CA 1
ATOM 2172 C C . ILE A 1 290 ? 0.195 -0.221 -3.903 1.00 86.12 290 ILE A C 1
ATOM 2174 O O . ILE A 1 290 ? 0.800 -0.465 -2.863 1.00 86.12 290 ILE A O 1
ATOM 2178 N N . GLU A 1 291 ? -1.058 0.221 -3.938 1.00 88.75 291 GLU A N 1
ATOM 2179 C CA . GLU A 1 291 ? -1.823 0.550 -2.739 1.00 88.75 291 GLU A CA 1
ATOM 2180 C C . GLU A 1 291 ? -3.186 -0.145 -2.763 1.00 88.75 291 GLU A C 1
ATOM 2182 O O . GLU A 1 291 ? -4.073 0.210 -3.547 1.00 88.75 291 GLU A O 1
ATOM 2187 N N . TRP A 1 292 ? -3.364 -1.128 -1.885 1.00 89.88 292 TRP A N 1
ATOM 2188 C CA . TRP A 1 292 ? -4.658 -1.770 -1.672 1.00 89.88 292 TRP A CA 1
ATOM 2189 C C . TRP A 1 292 ? -5.638 -0.825 -0.986 1.00 89.88 292 TRP A C 1
ATOM 2191 O O . TRP A 1 292 ? -5.274 -0.124 -0.040 1.00 89.88 292 TRP A O 1
ATOM 2201 N N . SER A 1 293 ? -6.894 -0.837 -1.425 1.00 89.25 293 SER A N 1
ATOM 2202 C CA . SER A 1 293 ? -7.977 -0.254 -0.646 1.00 89.25 293 SER A CA 1
ATOM 2203 C C . SER A 1 293 ? -8.138 -1.028 0.668 1.00 89.25 293 SER A C 1
ATOM 2205 O O . SER A 1 293 ? -7.914 -2.240 0.696 1.00 89.25 293 SER A O 1
ATOM 2207 N N . PRO A 1 294 ? -8.506 -0.358 1.776 1.00 85.69 294 PRO A N 1
ATOM 2208 C CA . PRO A 1 294 ? -8.677 -1.012 3.073 1.00 85.69 294 PRO A CA 1
ATOM 2209 C C . PRO A 1 294 ? -9.700 -2.156 3.085 1.00 85.69 294 PRO A C 1
ATOM 2211 O O . PRO A 1 294 ? -9.568 -3.063 3.902 1.00 85.69 294 PRO A O 1
ATOM 2214 N N . ASP A 1 295 ? -10.697 -2.110 2.196 1.00 82.62 295 ASP A N 1
ATOM 2215 C CA . ASP A 1 295 ? -11.677 -3.184 1.989 1.00 82.62 295 ASP A CA 1
ATOM 2216 C C . ASP A 1 295 ? -11.083 -4.416 1.269 1.00 82.62 295 ASP A C 1
ATOM 2218 O O . ASP A 1 295 ? -11.602 -5.516 1.404 1.00 82.62 295 ASP A O 1
ATOM 2222 N N . GLY A 1 296 ? -9.937 -4.274 0.593 1.00 85.88 296 GLY A N 1
ATOM 2223 C CA . GLY A 1 296 ? -9.278 -5.349 -0.149 1.00 85.88 296 GLY A CA 1
ATOM 2224 C C . GLY A 1 296 ? -9.817 -5.567 -1.566 1.00 85.88 296 GLY A C 1
ATOM 2225 O O . GLY A 1 296 ? -9.369 -6.493 -2.241 1.00 85.88 296 GLY A O 1
ATOM 2226 N N . ASP A 1 297 ? -10.714 -4.708 -2.048 1.00 85.81 297 ASP A N 1
ATOM 2227 C CA . ASP A 1 297 ? -11.459 -4.930 -3.294 1.00 85.81 297 ASP A CA 1
ATOM 2228 C C . ASP A 1 297 ? -10.823 -4.263 -4.518 1.00 85.81 297 ASP A C 1
ATOM 2230 O O . ASP A 1 297 ? -11.021 -4.680 -5.668 1.00 85.81 297 ASP A O 1
ATOM 2234 N N . THR A 1 298 ? -10.062 -3.198 -4.282 1.00 89.69 298 THR A N 1
ATOM 2235 C CA . THR A 1 298 ? -9.472 -2.366 -5.323 1.00 89.69 298 THR A CA 1
ATOM 2236 C C . THR A 1 298 ? -7.993 -2.120 -5.048 1.00 89.69 298 THR A C 1
ATOM 2238 O O . THR A 1 298 ? -7.552 -1.960 -3.915 1.00 89.69 298 THR A O 1
ATOM 2241 N N . VAL A 1 299 ? -7.193 -2.036 -6.105 1.00 91.62 299 VAL A N 1
ATOM 2242 C CA . VAL A 1 299 ? -5.785 -1.640 -6.015 1.00 91.62 299 VAL A CA 1
ATOM 2243 C C . VAL A 1 299 ? -5.554 -0.371 -6.813 1.00 91.62 299 VAL A C 1
ATOM 2245 O O . VAL A 1 299 ? -5.860 -0.318 -8.004 1.00 91.62 299 VAL A O 1
ATOM 2248 N N . ALA A 1 300 ? -4.969 0.640 -6.178 1.00 92.19 300 ALA A N 1
ATOM 2249 C CA . ALA A 1 300 ? -4.410 1.794 -6.862 1.00 92.19 300 ALA A CA 1
ATOM 2250 C C . ALA A 1 300 ? -2.957 1.499 -7.261 1.00 92.19 300 ALA A C 1
ATOM 2252 O O . ALA A 1 300 ? -2.091 1.278 -6.416 1.00 92.19 300 ALA A O 1
ATOM 2253 N N . LEU A 1 301 ? -2.692 1.495 -8.566 1.00 88.25 301 LEU A N 1
ATOM 2254 C CA . LEU A 1 301 ? -1.370 1.275 -9.145 1.00 88.25 301 LEU A CA 1
ATOM 2255 C C . LEU A 1 301 ? -0.844 2.581 -9.730 1.00 88.25 301 LEU A C 1
ATOM 2257 O O . LEU A 1 301 ? -1.408 3.090 -10.702 1.00 88.25 301 LEU A O 1
ATOM 2261 N N . THR A 1 302 ? 0.265 3.088 -9.198 1.00 87.38 302 THR A N 1
ATOM 2262 C CA . THR A 1 302 ? 1.034 4.140 -9.867 1.00 87.38 302 THR A CA 1
ATOM 2263 C C . THR A 1 302 ? 2.049 3.490 -10.785 1.00 87.38 302 THR A C 1
ATOM 2265 O O . THR A 1 302 ? 2.891 2.703 -10.350 1.00 87.38 302 THR A O 1
ATOM 2268 N N . VAL A 1 303 ? 2.020 3.871 -12.054 1.00 83.81 303 VAL A N 1
ATOM 2269 C CA . VAL A 1 303 ? 2.953 3.359 -13.050 1.00 83.81 303 VAL A CA 1
ATOM 2270 C C . VAL A 1 303 ? 3.764 4.494 -13.650 1.00 83.81 303 VAL A C 1
ATOM 2272 O O . VAL A 1 303 ? 3.216 5.528 -14.041 1.00 83.81 303 VAL A O 1
ATOM 2275 N N . ARG A 1 304 ? 5.077 4.277 -13.724 1.00 85.31 304 ARG A N 1
ATOM 2276 C CA . ARG A 1 304 ? 6.054 5.174 -14.331 1.00 85.31 304 ARG A CA 1
ATOM 2277 C C . ARG A 1 304 ? 6.361 4.752 -15.767 1.00 85.31 304 ARG A C 1
ATOM 2279 O O . ARG A 1 304 ? 6.642 3.581 -16.012 1.00 85.31 304 ARG A O 1
ATOM 2286 N N . TYR A 1 305 ? 6.455 5.729 -16.667 1.00 82.00 305 TYR A N 1
ATOM 2287 C CA . TYR A 1 305 ? 6.993 5.578 -18.024 1.00 82.00 305 TYR A CA 1
ATOM 2288 C C . TYR A 1 305 ? 8.169 6.513 -18.247 1.00 82.00 305 TYR A C 1
ATOM 2290 O O . TYR A 1 305 ? 8.096 7.689 -17.889 1.00 82.00 305 TYR A O 1
ATOM 2298 N N . LEU A 1 306 ? 9.213 6.008 -18.895 1.00 81.50 306 LEU A N 1
ATOM 2299 C CA . LEU A 1 306 ? 10.261 6.828 -19.487 1.00 81.50 306 LEU A CA 1
ATOM 2300 C C . LEU A 1 306 ? 9.908 7.101 -20.950 1.00 81.50 306 LEU A C 1
ATOM 2302 O O . LEU A 1 306 ? 9.755 6.175 -21.743 1.00 81.50 306 LEU A O 1
ATOM 2306 N N . ASP A 1 307 ? 9.750 8.371 -21.303 1.00 81.12 307 ASP A N 1
ATOM 2307 C CA . ASP A 1 307 ? 9.390 8.797 -22.659 1.00 81.12 307 ASP A CA 1
ATOM 2308 C C . ASP A 1 307 ? 9.839 10.249 -22.887 1.00 81.12 307 ASP A C 1
ATOM 2310 O O . ASP A 1 307 ? 10.287 10.925 -21.961 1.00 81.12 307 ASP A O 1
ATOM 2314 N N . GLN A 1 308 ? 9.720 10.750 -24.112 1.00 83.69 308 GLN A N 1
ATOM 2315 C CA . GLN A 1 308 ? 9.989 12.138 -24.452 1.00 83.69 308 GLN A CA 1
ATOM 2316 C C . GLN A 1 308 ? 8.729 13.006 -24.404 1.00 83.69 308 GLN A C 1
ATOM 2318 O O . GLN A 1 308 ? 7.649 12.587 -24.844 1.00 83.69 308 GLN A O 1
ATOM 2323 N N . ASP A 1 309 ? 8.868 14.234 -23.900 1.00 84.88 309 ASP A N 1
ATOM 2324 C CA . ASP A 1 309 ? 7.843 15.269 -24.046 1.00 84.88 309 ASP A CA 1
ATOM 2325 C C . ASP A 1 309 ? 7.786 15.828 -25.482 1.00 84.88 309 ASP A C 1
ATOM 2327 O O . ASP A 1 309 ? 8.568 15.464 -26.360 1.00 84.88 309 ASP A O 1
ATOM 2331 N N . ALA A 1 310 ? 6.857 16.755 -25.735 1.00 83.94 310 ALA A N 1
ATOM 2332 C CA . ALA A 1 310 ? 6.719 17.401 -27.043 1.00 83.94 310 ALA A CA 1
ATOM 2333 C C . ALA A 1 310 ? 7.973 18.191 -27.487 1.00 83.94 310 ALA A C 1
ATOM 2335 O O . ALA A 1 310 ? 8.112 18.499 -28.669 1.00 83.94 310 ALA A O 1
ATOM 2336 N N . GLY A 1 311 ? 8.868 18.533 -26.555 1.00 85.25 311 GLY A N 1
ATOM 2337 C CA . GLY A 1 311 ? 10.142 19.202 -26.813 1.00 85.25 311 GLY A CA 1
ATOM 2338 C C . GLY A 1 311 ? 11.324 18.245 -26.997 1.00 85.25 311 GLY A C 1
ATOM 2339 O O . GLY A 1 311 ? 12.446 18.720 -27.166 1.00 85.25 311 GLY A O 1
ATOM 2340 N N . GLY A 1 312 ? 11.102 16.927 -26.957 1.00 85.06 312 GLY A N 1
ATOM 2341 C CA . GLY A 1 312 ? 12.153 15.914 -27.072 1.00 85.06 312 GLY A CA 1
ATOM 2342 C C . GLY A 1 312 ? 12.984 15.725 -25.799 1.00 85.06 312 GLY A C 1
ATOM 2343 O O . GLY A 1 312 ? 14.039 15.091 -25.850 1.00 85.06 312 GLY A O 1
ATOM 2344 N N . ARG A 1 313 ? 12.557 16.279 -24.658 1.00 88.00 313 ARG A N 1
ATOM 2345 C CA . ARG A 1 313 ? 13.222 16.056 -23.366 1.00 88.00 313 ARG A CA 1
ATOM 2346 C C . ARG A 1 313 ? 12.834 14.686 -22.837 1.00 88.00 313 ARG A C 1
ATOM 2348 O O . ARG A 1 313 ? 11.660 14.344 -22.877 1.00 88.00 313 ARG A O 1
ATOM 2355 N N . ASN A 1 314 ? 13.799 13.931 -22.318 1.00 86.25 314 ASN A N 1
ATOM 2356 C CA . ASN A 1 314 ? 13.526 12.657 -21.654 1.00 86.25 314 ASN A CA 1
ATOM 2357 C C . ASN A 1 314 ? 12.873 12.916 -20.295 1.00 86.25 314 ASN A C 1
ATOM 2359 O O . ASN A 1 314 ? 13.401 13.684 -19.497 1.00 86.25 314 ASN A O 1
ATOM 2363 N N . CYS A 1 315 ? 11.759 12.255 -20.024 1.00 85.56 315 CYS A N 1
ATOM 2364 C CA . CYS A 1 315 ? 10.931 12.498 -18.856 1.00 85.56 315 CYS A CA 1
ATOM 2365 C C . CYS A 1 315 ? 10.507 11.182 -18.209 1.00 85.56 315 CYS A C 1
ATOM 2367 O O . CYS A 1 315 ? 10.293 10.182 -18.897 1.00 85.56 315 CYS A O 1
ATOM 2369 N N . ALA A 1 316 ? 10.292 11.225 -16.897 1.00 85.50 316 ALA A N 1
ATOM 2370 C CA . ALA A 1 316 ? 9.471 10.249 -16.196 1.00 85.50 316 ALA A CA 1
ATOM 2371 C C . ALA A 1 316 ? 8.029 10.775 -16.079 1.00 85.50 316 ALA A C 1
ATOM 2373 O O . ALA A 1 316 ? 7.794 11.850 -15.521 1.00 85.50 316 ALA A O 1
ATOM 2374 N N . PHE A 1 317 ? 7.062 10.016 -16.590 1.00 84.88 317 PHE A N 1
ATOM 2375 C CA . PHE A 1 317 ? 5.628 10.288 -16.448 1.00 84.88 317 PHE A CA 1
ATOM 2376 C C . PHE A 1 317 ? 4.996 9.271 -15.507 1.00 84.88 317 PHE A C 1
ATOM 2378 O O . PHE A 1 317 ? 5.376 8.106 -15.540 1.00 84.88 317 PHE A O 1
ATOM 2385 N N . TYR A 1 318 ? 4.028 9.701 -14.699 1.00 85.56 318 TYR A N 1
ATOM 2386 C CA . TYR A 1 318 ? 3.363 8.855 -13.708 1.00 85.56 318 TYR A CA 1
ATOM 2387 C C . TYR A 1 318 ? 1.856 8.889 -13.912 1.00 85.56 318 TYR A C 1
ATOM 2389 O O . TYR A 1 318 ? 1.276 9.963 -14.101 1.00 85.56 318 TYR A O 1
ATOM 2397 N N . PHE A 1 319 ? 1.232 7.719 -13.872 1.00 85.81 319 PHE A N 1
ATOM 2398 C CA . PHE A 1 319 ? -0.199 7.579 -14.086 1.00 85.81 319 PHE A CA 1
ATOM 2399 C C . PHE A 1 319 ? -0.797 6.573 -13.112 1.00 85.81 319 PHE A C 1
ATOM 2401 O O . PHE A 1 319 ? -0.181 5.543 -12.835 1.00 85.81 319 PHE A O 1
ATOM 2408 N N . ILE A 1 320 ? -1.996 6.875 -12.616 1.00 87.94 320 ILE A N 1
ATOM 2409 C CA . ILE A 1 320 ? -2.699 6.047 -11.635 1.00 87.94 320 ILE A CA 1
ATOM 2410 C C . ILE A 1 320 ? -3.794 5.236 -12.326 1.00 87.94 320 ILE A C 1
ATOM 2412 O O . ILE A 1 320 ? -4.614 5.777 -13.079 1.00 87.94 320 ILE A O 1
ATOM 2416 N N . TYR A 1 321 ? -3.817 3.945 -12.016 1.00 87.81 321 TYR A N 1
ATOM 2417 C CA . TYR A 1 321 ? -4.842 2.988 -12.418 1.00 87.81 321 TYR A CA 1
ATOM 2418 C C . TYR A 1 321 ? -5.547 2.448 -11.185 1.00 87.81 321 TYR A C 1
ATOM 2420 O O . TYR A 1 321 ? -4.891 2.164 -10.187 1.00 87.81 321 TYR A O 1
ATOM 2428 N N . LEU A 1 322 ? -6.860 2.270 -11.272 1.00 90.00 322 LEU A N 1
ATOM 2429 C CA . LEU A 1 322 ? -7.608 1.462 -10.317 1.00 90.00 322 LEU A CA 1
ATOM 2430 C C . LEU A 1 322 ? -7.863 0.087 -10.905 1.00 90.00 322 LEU A C 1
ATOM 2432 O O . LEU A 1 322 ? -8.276 -0.010 -12.058 1.00 90.00 322 LEU A O 1
ATOM 2436 N N . VAL A 1 323 ? -7.618 -0.952 -10.117 1.00 88.12 323 VAL A N 1
ATOM 2437 C CA . VAL A 1 323 ? -7.858 -2.344 -10.489 1.00 88.12 323 VAL A CA 1
ATOM 2438 C C . VAL A 1 323 ? -8.841 -2.950 -9.505 1.00 88.12 323 VAL A C 1
ATOM 2440 O O . VAL A 1 323 ? -8.496 -3.156 -8.349 1.00 88.12 323 VAL A O 1
ATOM 2443 N N . ASP A 1 324 ? -10.046 -3.249 -9.970 1.00 87.12 324 ASP A N 1
ATOM 2444 C CA . ASP A 1 324 ? -11.042 -4.012 -9.219 1.00 87.12 324 ASP A CA 1
ATOM 2445 C C . ASP A 1 324 ? -10.706 -5.505 -9.342 1.00 87.12 324 ASP A C 1
ATOM 2447 O O . ASP A 1 324 ? -10.663 -6.061 -10.450 1.00 87.12 324 ASP A O 1
ATOM 2451 N N . ILE A 1 325 ? -10.424 -6.169 -8.219 1.00 85.69 325 ILE A N 1
ATOM 2452 C CA . ILE A 1 325 ? -9.887 -7.538 -8.252 1.00 85.69 325 ILE A CA 1
ATOM 2453 C C . ILE A 1 325 ? -10.949 -8.586 -8.628 1.00 85.69 325 ILE A C 1
ATOM 2455 O O . ILE A 1 325 ? -10.641 -9.603 -9.271 1.00 85.69 325 ILE A O 1
ATOM 2459 N N . PHE A 1 326 ? -12.223 -8.325 -8.330 1.00 79.56 326 PHE A N 1
ATOM 2460 C CA . PHE A 1 326 ? -13.322 -9.268 -8.557 1.00 79.56 326 PHE A CA 1
ATOM 2461 C C . PHE A 1 326 ? -13.788 -9.292 -10.003 1.00 79.56 326 PHE A C 1
ATOM 2463 O O . PHE A 1 326 ? -13.926 -10.363 -10.601 1.00 79.56 326 PHE A O 1
ATOM 2470 N N . SER A 1 327 ? -13.976 -8.124 -10.603 1.00 81.12 327 SER A N 1
ATOM 2471 C CA . SER A 1 327 ? -14.323 -7.967 -12.013 1.00 81.12 327 SER A CA 1
ATOM 2472 C C . SER A 1 327 ? -13.095 -8.070 -12.916 1.00 81.12 327 SER A C 1
ATOM 2474 O O . SER A 1 327 ? -13.216 -8.505 -14.059 1.00 81.12 327 SER A O 1
ATOM 2476 N N . GLY A 1 328 ? -11.897 -7.768 -12.402 1.00 78.06 328 GLY A N 1
ATOM 2477 C CA . GLY A 1 328 ? -10.688 -7.599 -13.216 1.00 78.06 328 GLY A CA 1
ATOM 2478 C C . GLY A 1 328 ? -10.709 -6.309 -14.040 1.00 78.06 328 GLY A C 1
ATOM 2479 O O . GLY A 1 328 ? -9.945 -6.171 -14.993 1.00 78.06 328 GLY A O 1
ATOM 2480 N N . ARG A 1 329 ? -11.624 -5.383 -13.732 1.00 81.69 329 ARG A N 1
ATOM 2481 C CA . ARG A 1 329 ? -11.726 -4.106 -14.429 1.00 81.69 329 ARG A CA 1
ATOM 2482 C C . ARG A 1 329 ? -10.561 -3.212 -14.025 1.00 81.69 329 ARG A C 1
ATOM 2484 O O . ARG A 1 329 ? -10.275 -3.050 -12.845 1.00 81.69 329 ARG A O 1
ATOM 2491 N N . VAL A 1 330 ? -9.950 -2.582 -15.023 1.00 80.56 330 VAL A N 1
ATOM 2492 C CA . VAL A 1 330 ? -8.941 -1.544 -14.827 1.00 80.56 330 VAL A CA 1
ATOM 2493 C C . VAL A 1 330 ? -9.502 -0.217 -15.326 1.00 80.56 330 VAL A C 1
ATOM 2495 O O . VAL A 1 330 ? -10.024 -0.151 -16.441 1.00 80.56 330 VAL A O 1
ATOM 2498 N N . ASP A 1 331 ? -9.371 0.841 -14.536 1.00 83.44 331 ASP A N 1
ATOM 2499 C CA . ASP A 1 331 ? -9.757 2.200 -14.903 1.00 83.44 331 ASP A CA 1
ATOM 2500 C C . ASP A 1 331 ? -8.540 3.132 -14.807 1.00 83.44 331 ASP A C 1
ATOM 2502 O O . ASP A 1 331 ? -7.916 3.275 -13.757 1.00 83.44 331 ASP A O 1
ATOM 2506 N N . ALA A 1 332 ? -8.199 3.782 -15.921 1.00 83.88 332 ALA A N 1
ATOM 2507 C CA . ALA A 1 332 ? -7.196 4.841 -15.949 1.00 83.88 332 ALA A CA 1
ATOM 2508 C C . ALA A 1 332 ? -7.799 6.113 -15.344 1.00 83.88 332 ALA A C 1
ATOM 2510 O O . ALA A 1 332 ? -8.783 6.631 -15.875 1.00 83.88 332 ALA A O 1
ATOM 2511 N N . ILE A 1 333 ? -7.220 6.619 -14.256 1.00 83.81 333 ILE A N 1
ATOM 2512 C CA . ILE A 1 333 ? -7.808 7.745 -13.521 1.00 83.81 333 ILE A CA 1
ATOM 2513 C C . ILE A 1 333 ? -7.222 9.072 -13.988 1.00 83.81 333 ILE A C 1
ATOM 2515 O O . ILE A 1 333 ? -7.940 9.921 -14.517 1.00 83.81 333 ILE A O 1
ATOM 2519 N N . ALA A 1 334 ? -5.923 9.269 -13.774 1.00 81.31 334 ALA A N 1
ATOM 2520 C CA . ALA A 1 334 ? -5.257 10.538 -14.032 1.00 81.31 334 ALA A CA 1
ATOM 2521 C C . ALA A 1 334 ? -3.733 10.383 -14.044 1.00 81.31 334 ALA A C 1
ATOM 2523 O O . ALA A 1 334 ? -3.187 9.406 -13.523 1.00 81.31 334 ALA A O 1
ATOM 2524 N N . GLU A 1 335 ? -3.045 11.410 -14.558 1.00 84.94 335 GLU A N 1
ATOM 2525 C CA . GLU A 1 335 ? -1.660 11.627 -14.144 1.00 84.94 335 GLU A CA 1
ATOM 2526 C C . GLU A 1 335 ? -1.633 11.809 -12.639 1.00 84.94 335 GLU A C 1
ATOM 2528 O O . GLU A 1 335 ? -2.485 12.493 -12.067 1.00 84.94 335 GLU A O 1
ATOM 2533 N N . GLY A 1 336 ? -0.627 11.228 -12.013 1.00 85.19 336 GLY A N 1
ATOM 2534 C CA . GLY A 1 336 ? -0.434 11.389 -10.595 1.00 85.19 336 GLY A CA 1
ATOM 2535 C C . GLY A 1 336 ? 0.428 10.298 -10.013 1.00 85.19 336 GLY A C 1
ATOM 2536 O O . GLY A 1 336 ? 0.865 9.376 -10.699 1.00 85.19 336 GLY A O 1
ATOM 2537 N N . ARG A 1 337 ? 0.694 10.453 -8.730 1.00 85.19 337 ARG A N 1
ATOM 2538 C CA . ARG A 1 337 ? 1.447 9.520 -7.906 1.00 85.19 337 ARG A CA 1
ATOM 2539 C C . ARG A 1 337 ? 0.954 9.621 -6.477 1.00 85.19 337 ARG A C 1
ATOM 2541 O O . ARG A 1 337 ? 0.204 10.546 -6.145 1.00 85.19 337 ARG A O 1
ATOM 2548 N N . ARG A 1 338 ? 1.476 8.734 -5.642 1.00 82.94 338 ARG A N 1
ATOM 2549 C CA . ARG A 1 338 ? 1.265 8.690 -4.207 1.00 82.94 338 ARG A CA 1
ATOM 2550 C C . ARG A 1 338 ? -0.249 8.571 -3.926 1.00 82.94 338 ARG A C 1
ATOM 2552 O O . ARG A 1 338 ? -0.864 9.540 -3.493 1.00 82.94 338 ARG A O 1
ATOM 2559 N N . PRO A 1 339 ? -0.887 7.444 -4.286 1.00 89.69 339 PRO A N 1
ATOM 2560 C CA . PRO A 1 339 ? -2.273 7.178 -3.929 1.00 89.69 339 PRO A CA 1
ATOM 2561 C C . PRO A 1 339 ? -2.392 6.903 -2.424 1.00 89.69 339 PRO A C 1
ATOM 2563 O O . PRO A 1 339 ? -1.548 6.212 -1.862 1.00 89.69 339 PRO A O 1
ATOM 2566 N N . VAL A 1 340 ? -3.440 7.429 -1.788 1.00 90.75 340 VAL A N 1
ATOM 2567 C CA . VAL A 1 340 ? -3.871 7.076 -0.423 1.00 90.75 340 VAL A CA 1
ATOM 2568 C C . VAL A 1 340 ? -5.369 6.867 -0.425 1.00 90.75 340 VAL A C 1
ATOM 2570 O O . VAL A 1 340 ? -6.129 7.752 -0.831 1.00 90.75 340 VAL A O 1
ATOM 2573 N N . TRP A 1 341 ? -5.794 5.707 0.052 1.00 91.25 341 TRP A N 1
ATOM 2574 C CA . TRP A 1 341 ? -7.201 5.437 0.307 1.00 91.25 341 TRP A CA 1
ATOM 2575 C C . TRP A 1 341 ? -7.638 6.060 1.617 1.00 91.25 341 TRP A C 1
ATOM 2577 O O . TRP A 1 341 ? -6.868 6.106 2.563 1.00 91.25 341 TRP A O 1
ATOM 2587 N N . ALA A 1 342 ? -8.890 6.494 1.678 1.00 88.75 342 ALA A N 1
ATOM 2588 C CA . ALA A 1 342 ? -9.532 6.987 2.885 1.00 88.75 342 ALA A CA 1
ATOM 2589 C C . ALA A 1 342 ? -10.952 6.437 2.990 1.00 88.75 342 ALA A C 1
ATOM 2591 O O . ALA A 1 342 ? -11.519 5.959 2.001 1.00 88.75 342 ALA A O 1
ATOM 2592 N N . ASN A 1 343 ? -11.555 6.571 4.174 1.00 81.25 343 ASN A N 1
ATOM 2593 C CA . ASN A 1 343 ? -12.939 6.157 4.426 1.00 81.25 343 ASN A CA 1
ATOM 2594 C C . ASN A 1 343 ? -13.189 4.703 3.982 1.00 81.25 343 ASN A C 1
ATOM 2596 O O . ASN A 1 343 ? -14.163 4.424 3.278 1.00 81.25 343 ASN A O 1
ATOM 2600 N N . GLY A 1 344 ? -12.252 3.819 4.344 1.00 79.00 344 GLY A N 1
ATOM 2601 C CA . GLY A 1 344 ? -12.274 2.384 4.053 1.00 79.00 344 GLY A CA 1
ATOM 2602 C C . GLY A 1 344 ? -12.387 2.023 2.573 1.00 79.00 344 GLY A C 1
ATOM 2603 O O . GLY A 1 344 ? -13.075 1.074 2.251 1.00 79.00 344 GLY A O 1
ATOM 2604 N N . GLY A 1 345 ? -11.761 2.799 1.680 1.00 85.88 345 GLY A N 1
ATOM 2605 C CA . GLY A 1 345 ? -11.714 2.500 0.239 1.00 85.88 345 GLY A CA 1
ATOM 2606 C C . GLY A 1 345 ? -12.659 3.347 -0.616 1.00 85.88 345 GLY A C 1
ATOM 2607 O O . GLY A 1 345 ? -12.461 3.480 -1.819 1.00 85.88 345 GLY A O 1
ATOM 2608 N N . SER A 1 346 ? -13.628 4.041 -0.013 1.00 85.62 346 SER A N 1
ATOM 2609 C CA . SER A 1 346 ? -14.602 4.854 -0.768 1.00 85.62 346 SER A CA 1
ATOM 2610 C C . SER A 1 346 ? -14.028 6.133 -1.399 1.00 85.62 346 SER A C 1
ATOM 2612 O O . SER A 1 346 ? -14.654 6.737 -2.281 1.00 85.62 346 SER A O 1
ATOM 2614 N N . LYS A 1 347 ? -12.850 6.578 -0.950 1.00 90.69 347 LYS A N 1
ATOM 2615 C CA . LYS A 1 347 ? -12.153 7.754 -1.482 1.00 90.69 347 LYS A CA 1
ATOM 2616 C C . LYS A 1 347 ? -10.694 7.444 -1.746 1.00 90.69 347 LYS A C 1
ATOM 2618 O O . LYS A 1 347 ? -10.031 6.840 -0.909 1.00 90.69 347 LYS A O 1
ATOM 2623 N N . LEU A 1 348 ? -10.186 7.972 -2.853 1.00 93.62 348 LEU A N 1
ATOM 2624 C CA . LEU A 1 348 ? -8.766 7.968 -3.170 1.00 93.62 348 LEU A CA 1
ATOM 2625 C C . LEU A 1 348 ? -8.254 9.402 -3.272 1.00 93.62 348 LEU A C 1
ATOM 2627 O O . LEU A 1 348 ? -8.803 10.213 -4.020 1.00 93.62 348 LEU A O 1
ATOM 2631 N N . TYR A 1 349 ? -7.173 9.703 -2.569 1.00 93.19 349 TYR A N 1
ATOM 2632 C CA . TYR A 1 349 ? -6.414 10.937 -2.718 1.00 93.19 349 TYR A CA 1
ATOM 2633 C C . TYR A 1 349 ? -5.108 10.661 -3.453 1.00 93.19 349 TYR A C 1
ATOM 2635 O O . TYR A 1 349 ? -4.523 9.592 -3.306 1.00 93.19 349 TYR A O 1
ATOM 2643 N N . TYR A 1 350 ? -4.656 11.615 -4.260 1.00 91.25 350 TYR A N 1
ATOM 2644 C CA . TYR A 1 350 ? -3.396 11.497 -4.992 1.00 91.25 350 TYR A CA 1
ATOM 2645 C C . TYR A 1 350 ? -2.839 12.862 -5.387 1.00 91.25 350 TYR A C 1
ATOM 2647 O O . TYR A 1 350 ? -3.509 13.892 -5.263 1.00 91.25 350 TYR A O 1
ATOM 2655 N N . PHE A 1 351 ? -1.606 12.873 -5.891 1.00 86.94 351 PHE A N 1
ATOM 2656 C CA . PHE A 1 351 ? -0.866 14.099 -6.167 1.00 86.94 351 PHE A CA 1
ATOM 2657 C C . PHE A 1 351 ? -0.448 14.221 -7.624 1.00 86.94 351 PHE A C 1
ATOM 2659 O O . PHE A 1 351 ? 0.021 13.259 -8.230 1.00 86.94 351 PHE A O 1
ATOM 2666 N N . THR A 1 352 ? -0.507 15.443 -8.153 1.00 87.19 352 THR A N 1
ATOM 2667 C CA . THR A 1 352 ? 0.141 15.817 -9.420 1.00 87.19 352 THR A CA 1
ATOM 2668 C C . THR A 1 352 ? 1.212 16.869 -9.193 1.00 87.19 352 THR A C 1
ATOM 2670 O O . THR A 1 352 ? 1.120 17.660 -8.255 1.00 87.19 352 THR A O 1
ATOM 2673 N N . ARG A 1 353 ? 2.196 16.938 -10.095 1.00 84.06 353 ARG A N 1
ATOM 2674 C CA . ARG A 1 353 ? 3.252 17.959 -10.075 1.00 84.06 353 ARG A CA 1
ATOM 2675 C C . ARG A 1 353 ? 3.204 18.831 -11.319 1.00 84.06 353 ARG A C 1
ATOM 2677 O O . ARG A 1 353 ? 2.974 18.335 -12.415 1.00 84.06 353 ARG A O 1
ATOM 2684 N N . ALA A 1 354 ? 3.498 20.113 -11.154 1.00 82.88 354 ALA A N 1
ATOM 2685 C CA . ALA A 1 354 ? 3.880 21.001 -12.243 1.00 82.88 354 ALA A CA 1
ATOM 2686 C C . ALA A 1 354 ? 5.399 21.199 -12.210 1.00 82.88 354 ALA A C 1
ATOM 2688 O O . ALA A 1 354 ? 5.955 21.484 -11.149 1.00 82.88 354 ALA A O 1
ATOM 2689 N N . MET A 1 355 ? 6.052 21.069 -13.364 1.00 83.69 355 MET A N 1
ATOM 2690 C CA . MET A 1 355 ? 7.511 21.109 -13.498 1.00 83.69 355 MET A CA 1
ATOM 2691 C C . MET A 1 355 ? 7.932 22.233 -14.447 1.00 83.69 355 MET A C 1
ATOM 2693 O O . MET A 1 355 ? 7.211 22.537 -15.400 1.00 83.69 355 MET A O 1
ATOM 2697 N N . ASP A 1 356 ? 9.097 22.833 -14.211 1.00 85.94 356 ASP A N 1
ATOM 2698 C CA . ASP A 1 356 ? 9.732 23.723 -15.186 1.00 85.94 356 ASP A CA 1
ATOM 2699 C C . ASP A 1 356 ? 10.610 22.957 -16.197 1.00 85.94 356 ASP A C 1
ATOM 2701 O O . ASP A 1 356 ? 10.667 21.722 -16.229 1.00 85.94 356 ASP A O 1
ATOM 2705 N N . ASN A 1 357 ? 11.318 23.700 -17.055 1.00 86.81 357 ASN A N 1
ATOM 2706 C CA . ASN A 1 357 ? 12.173 23.089 -18.067 1.00 86.81 357 ASN A CA 1
ATOM 2707 C C . ASN A 1 357 ? 13.433 22.402 -17.508 1.00 86.81 357 ASN A C 1
ATOM 2709 O O . ASN A 1 357 ? 14.025 21.582 -18.210 1.00 86.81 357 ASN A O 1
ATOM 2713 N N . GLY A 1 358 ? 13.827 22.724 -16.274 1.00 84.88 358 GLY A N 1
ATOM 2714 C CA . GLY A 1 358 ? 14.961 22.146 -15.554 1.00 84.88 358 GLY A CA 1
ATOM 2715 C C . GLY A 1 358 ? 14.566 21.057 -14.554 1.00 84.88 358 GLY A C 1
ATOM 2716 O O . GLY A 1 358 ? 15.376 20.728 -13.695 1.00 84.88 358 GLY A O 1
ATOM 2717 N N . TYR A 1 359 ? 13.345 20.517 -14.651 1.00 84.19 359 TYR A N 1
ATOM 2718 C CA . TYR A 1 359 ? 12.773 19.540 -13.717 1.00 84.19 359 TYR A CA 1
ATOM 2719 C C . TYR A 1 359 ? 12.592 20.057 -12.282 1.00 84.19 359 TYR A C 1
ATOM 2721 O O . TYR A 1 359 ? 12.436 19.257 -11.358 1.00 84.19 359 TYR A O 1
ATOM 2729 N N . ASN A 1 360 ? 12.562 21.372 -12.063 1.00 81.94 360 ASN A N 1
ATOM 2730 C CA . ASN A 1 360 ? 12.222 21.910 -10.751 1.00 81.94 360 ASN A CA 1
ATOM 2731 C C . ASN A 1 360 ? 10.710 21.808 -10.538 1.00 81.94 360 ASN A C 1
ATOM 2733 O O . ASN A 1 360 ? 9.919 22.186 -11.409 1.00 81.94 360 ASN A O 1
ATOM 2737 N N . VAL A 1 361 ? 10.307 21.316 -9.365 1.00 79.25 361 VAL A N 1
ATOM 2738 C CA . VAL A 1 361 ? 8.897 21.266 -8.963 1.00 79.25 361 VAL A CA 1
ATOM 2739 C C . VAL A 1 361 ? 8.415 22.693 -8.703 1.00 79.25 361 VAL A C 1
ATOM 2741 O O . VAL A 1 361 ? 8.887 23.358 -7.786 1.00 79.25 361 VAL A O 1
ATOM 2744 N N . LEU A 1 362 ? 7.469 23.166 -9.512 1.00 80.38 362 LEU A N 1
ATOM 2745 C CA . LEU A 1 362 ? 6.854 24.488 -9.376 1.00 80.38 362 LEU A CA 1
ATOM 2746 C C . LEU A 1 362 ? 5.661 24.472 -8.418 1.00 80.38 362 LEU A C 1
ATOM 2748 O O . LEU A 1 362 ? 5.418 25.444 -7.706 1.00 80.38 362 LEU A O 1
ATOM 2752 N N . ARG A 1 363 ? 4.878 23.390 -8.454 1.00 80.56 363 ARG A N 1
ATOM 2753 C CA . ARG A 1 363 ? 3.669 23.210 -7.644 1.00 80.56 363 ARG A CA 1
ATOM 2754 C C . ARG A 1 363 ? 3.347 21.728 -7.504 1.00 80.56 363 ARG A C 1
ATOM 2756 O O . ARG A 1 363 ? 3.554 20.967 -8.447 1.00 80.56 363 ARG A O 1
ATOM 2763 N N . GLU A 1 364 ? 2.780 21.354 -6.365 1.00 82.25 364 GLU A N 1
ATOM 2764 C CA . GLU A 1 364 ? 2.096 20.077 -6.172 1.00 82.25 364 GLU A CA 1
ATOM 2765 C C . GLU A 1 364 ? 0.614 20.340 -5.906 1.00 82.25 364 GLU A C 1
ATOM 2767 O O . GLU A 1 364 ? 0.264 21.272 -5.180 1.00 82.25 364 GLU A O 1
ATOM 2772 N N . ASP A 1 365 ? -0.253 19.535 -6.507 1.00 86.19 365 ASP A N 1
ATOM 2773 C CA . ASP A 1 365 ? -1.699 19.638 -6.343 1.00 86.19 365 ASP A CA 1
ATOM 2774 C C . ASP A 1 365 ? -2.246 18.332 -5.772 1.00 86.19 365 ASP A C 1
ATOM 2776 O O . ASP A 1 365 ? -1.971 17.257 -6.306 1.00 86.19 365 ASP A O 1
ATOM 2780 N N . LEU A 1 366 ? -3.035 18.446 -4.702 1.00 91.19 366 LEU A N 1
ATOM 2781 C CA . LEU A 1 366 ? -3.812 17.351 -4.131 1.00 91.19 366 LEU A CA 1
ATOM 2782 C C . LEU A 1 366 ? -5.126 17.192 -4.900 1.00 91.19 366 LEU A C 1
ATOM 2784 O O . LEU A 1 366 ? -5.854 18.172 -5.110 1.00 91.19 366 LEU A O 1
ATOM 2788 N N . TRP A 1 367 ? -5.445 15.954 -5.254 1.00 93.31 367 TRP A N 1
ATOM 2789 C CA . TRP A 1 367 ? -6.670 15.544 -5.926 1.00 93.31 367 TRP A CA 1
ATOM 2790 C C . TRP A 1 367 ? -7.413 14.502 -5.103 1.00 93.31 367 TRP A C 1
ATOM 2792 O O . TRP A 1 367 ? -6.810 13.749 -4.344 1.00 93.31 367 TRP A O 1
ATOM 2802 N N . GLN A 1 368 ? -8.727 14.458 -5.290 1.00 94.38 368 GLN A N 1
ATOM 2803 C CA . GLN A 1 368 ? -9.616 13.466 -4.704 1.00 94.38 368 GLN A CA 1
ATOM 2804 C C . GLN A 1 368 ? -10.442 12.811 -5.810 1.00 94.38 368 GLN A C 1
ATOM 2806 O O . GLN A 1 368 ? -11.073 13.510 -6.607 1.00 94.38 368 GLN A O 1
ATOM 2811 N N . LEU A 1 369 ? -10.499 11.485 -5.807 1.00 94.12 369 LEU A N 1
ATOM 2812 C CA . LEU A 1 369 ? -11.479 10.673 -6.511 1.00 94.12 369 LEU A CA 1
ATOM 2813 C C . LEU A 1 369 ? -12.494 10.139 -5.492 1.00 94.12 369 LEU A C 1
ATOM 2815 O O . LEU A 1 369 ? -12.129 9.505 -4.506 1.00 94.12 369 LEU A O 1
ATOM 2819 N N . SER A 1 370 ? -13.772 10.418 -5.727 1.00 91.38 370 SER A N 1
ATOM 2820 C CA . SER A 1 370 ? -14.889 9.945 -4.903 1.00 91.38 370 SER A CA 1
ATOM 2821 C C . SER A 1 370 ? -16.098 9.768 -5.808 1.00 91.38 370 SER A C 1
ATOM 2823 O O . SER A 1 370 ? -16.388 10.668 -6.597 1.00 91.38 370 SER A O 1
ATOM 2825 N N . GLU A 1 371 ? -16.793 8.632 -5.717 1.00 87.06 371 GLU A N 1
ATOM 2826 C CA . GLU A 1 371 ? -17.988 8.341 -6.536 1.00 87.06 371 GLU A CA 1
ATOM 2827 C C . GLU A 1 371 ? -17.747 8.536 -8.052 1.00 87.06 371 GLU A C 1
ATOM 2829 O O . GLU A 1 371 ? -18.563 9.107 -8.775 1.00 87.06 371 GLU A O 1
ATOM 2834 N N . GLY A 1 372 ? -16.566 8.137 -8.542 1.00 86.00 372 GLY A N 1
ATOM 2835 C CA . GLY A 1 372 ? -16.170 8.302 -9.948 1.00 86.00 372 GLY A CA 1
ATOM 2836 C C . GLY A 1 372 ? -15.863 9.744 -10.378 1.00 86.00 372 GLY A C 1
ATOM 2837 O O . GLY A 1 372 ? -15.557 9.986 -11.546 1.00 86.00 372 GLY A O 1
ATOM 2838 N N . LYS A 1 373 ? -15.921 10.719 -9.462 1.00 90.81 373 LYS A N 1
ATOM 2839 C CA . LYS A 1 373 ? -15.636 12.128 -9.739 1.00 90.81 373 LYS A CA 1
ATOM 2840 C C . LYS A 1 373 ? -14.269 12.539 -9.201 1.00 90.81 373 LYS A C 1
ATOM 2842 O O . LYS A 1 373 ? -14.009 12.453 -8.003 1.00 90.81 373 LYS A O 1
ATOM 2847 N N . VAL A 1 374 ? -13.445 13.089 -10.090 1.00 92.50 374 VAL A N 1
ATOM 2848 C CA . VAL A 1 374 ? -12.153 13.701 -9.758 1.00 92.50 374 VAL A CA 1
ATOM 2849 C C . VAL A 1 374 ? -12.333 15.187 -9.430 1.00 92.50 374 VAL A C 1
ATOM 2851 O O . VAL A 1 374 ? -12.977 15.923 -10.180 1.00 92.50 374 VAL A O 1
ATOM 2854 N N . THR A 1 375 ? -11.769 15.640 -8.310 1.00 93.62 375 THR A N 1
ATOM 2855 C CA . THR A 1 375 ? -11.809 17.038 -7.849 1.00 93.62 375 THR A CA 1
ATOM 2856 C C . THR A 1 375 ? -10.429 17.483 -7.366 1.00 93.62 375 THR A C 1
ATOM 2858 O O . THR A 1 375 ? -9.812 16.804 -6.551 1.00 93.62 375 THR A O 1
ATOM 2861 N N . GLN A 1 376 ? -9.950 18.639 -7.837 1.00 92.62 376 GLN A N 1
ATOM 2862 C CA . GLN A 1 376 ? -8.725 19.258 -7.324 1.00 92.62 376 GLN A CA 1
ATOM 2863 C C . GLN A 1 376 ? -9.021 19.959 -5.996 1.00 92.62 376 GLN A C 1
ATOM 2865 O O . GLN A 1 376 ? -9.912 20.807 -5.925 1.00 92.62 376 GLN A O 1
ATOM 2870 N N . LEU A 1 377 ? -8.259 19.629 -4.958 1.00 90.50 377 LEU A N 1
ATOM 2871 C CA . LEU A 1 377 ? -8.366 20.240 -3.633 1.00 90.50 377 LEU A CA 1
ATOM 2872 C C . LEU A 1 377 ? -7.249 21.259 -3.386 1.00 90.50 377 LEU A C 1
ATOM 2874 O O . LEU A 1 377 ? -7.480 22.279 -2.735 1.00 90.50 377 LEU A O 1
ATOM 2878 N N . GLY A 1 378 ? -6.051 21.004 -3.922 1.00 85.50 378 GLY A N 1
ATOM 2879 C CA . GLY A 1 378 ? -4.855 21.805 -3.653 1.00 85.50 378 GLY A CA 1
ATOM 2880 C C . GLY A 1 378 ? -4.346 21.662 -2.212 1.00 85.50 378 GLY A C 1
ATOM 2881 O O . GLY A 1 378 ? -5.013 21.088 -1.350 1.00 85.50 378 GLY A O 1
ATOM 2882 N N . LEU A 1 379 ? -3.150 22.190 -1.954 1.00 85.25 379 LEU A N 1
ATOM 2883 C CA . LEU A 1 379 ? -2.524 22.170 -0.630 1.00 85.25 379 LEU A CA 1
ATOM 2884 C C . LEU A 1 379 ? -2.737 23.495 0.126 1.00 85.25 379 LEU A C 1
ATOM 2886 O O . LEU A 1 379 ? -2.843 24.551 -0.508 1.00 85.25 379 LEU A O 1
ATOM 2890 N N . PRO A 1 380 ? -2.779 23.472 1.472 1.00 85.56 380 PRO A N 1
ATOM 2891 C CA . PRO A 1 380 ? -2.704 24.682 2.284 1.00 85.56 380 PRO A CA 1
ATOM 2892 C C . PRO A 1 380 ? -1.450 25.507 1.973 1.00 85.56 380 PRO A C 1
ATOM 2894 O O . PRO A 1 380 ? -0.383 24.968 1.677 1.00 85.56 380 PRO A O 1
ATOM 2897 N N . THR A 1 381 ? -1.551 26.833 2.086 1.00 81.62 381 THR A N 1
ATOM 2898 C CA . THR A 1 381 ? -0.395 27.724 1.924 1.00 81.62 381 THR A CA 1
ATOM 2899 C C . THR A 1 381 ? 0.707 27.352 2.915 1.00 81.62 381 THR A C 1
ATOM 2901 O O . THR A 1 381 ? 0.462 27.302 4.117 1.00 81.62 381 THR A O 1
ATOM 2904 N N . GLY A 1 382 ? 1.929 27.145 2.418 1.00 74.06 382 GLY A N 1
ATOM 2905 C CA . GLY A 1 382 ? 3.070 26.766 3.254 1.00 74.06 382 GLY A CA 1
ATOM 2906 C C . GLY A 1 382 ? 3.228 25.256 3.467 1.00 74.06 382 GLY A C 1
ATOM 2907 O O . GLY A 1 382 ? 4.151 24.859 4.168 1.00 74.06 382 GLY A O 1
ATOM 2908 N N . ALA A 1 383 ? 2.378 24.418 2.864 1.00 79.38 383 ALA A N 1
ATOM 2909 C CA . ALA A 1 383 ? 2.504 22.964 2.914 1.00 79.38 383 ALA A CA 1
ATOM 2910 C C . ALA A 1 383 ? 3.051 22.391 1.594 1.00 79.38 383 ALA A C 1
ATOM 2912 O O . ALA A 1 383 ? 2.685 22.838 0.506 1.00 79.38 383 ALA A O 1
ATOM 2913 N N . GLN A 1 384 ? 3.906 21.380 1.702 1.00 77.88 384 GLN A N 1
ATOM 2914 C CA . GLN A 1 384 ? 4.378 20.528 0.605 1.00 77.88 384 GLN A CA 1
ATOM 2915 C C . GLN A 1 384 ? 4.434 19.084 1.096 1.00 77.88 384 GLN A C 1
ATOM 2917 O O . GLN A 1 384 ? 4.475 18.860 2.295 1.00 77.88 384 GLN A O 1
ATOM 2922 N N . PHE A 1 385 ? 4.406 18.081 0.229 1.00 72.50 385 PHE A N 1
ATOM 2923 C CA . PHE A 1 385 ? 4.443 16.697 0.692 1.00 72.50 385 PHE A CA 1
ATOM 2924 C C . PHE A 1 385 ? 5.829 16.268 1.251 1.00 72.50 385 PHE A C 1
ATOM 2926 O O . PHE A 1 385 ? 6.865 16.750 0.789 1.00 72.50 385 PHE A O 1
ATOM 2933 N N . VAL A 1 386 ? 5.852 15.362 2.245 1.00 64.31 386 VAL A N 1
ATOM 2934 C CA . VAL A 1 386 ? 7.072 14.768 2.844 1.00 64.31 386 VAL A CA 1
ATOM 2935 C C . VAL A 1 386 ? 7.392 13.427 2.177 1.00 64.31 386 VAL A C 1
ATOM 2937 O O . VAL A 1 386 ? 6.524 12.568 2.200 1.00 64.31 386 VAL A O 1
ATOM 2940 N N . PRO A 1 387 ? 8.619 13.140 1.710 1.00 53.34 387 PRO A N 1
ATOM 2941 C CA . PRO A 1 387 ? 9.812 13.973 1.740 1.00 53.34 387 PRO A CA 1
ATOM 2942 C C . PRO A 1 387 ? 10.152 14.561 0.359 1.00 53.34 387 PRO A C 1
ATOM 2944 O O . PRO A 1 387 ? 9.954 13.957 -0.696 1.00 53.34 387 PRO A O 1
ATOM 2947 N N . THR A 1 388 ? 10.684 15.782 0.379 1.00 46.47 388 THR A N 1
ATOM 2948 C CA . THR A 1 388 ? 11.207 16.493 -0.799 1.00 46.47 388 THR A CA 1
ATOM 2949 C C . THR A 1 388 ? 12.606 16.024 -1.204 1.00 46.47 388 THR A C 1
ATOM 2951 O O . THR A 1 388 ? 13.043 16.310 -2.317 1.00 46.47 388 THR A O 1
ATOM 2954 N N . ALA A 1 389 ? 13.282 15.265 -0.339 1.00 38.41 389 ALA A N 1
ATOM 2955 C CA . ALA A 1 389 ? 14.455 14.473 -0.675 1.00 38.41 389 ALA A CA 1
ATOM 2956 C C . ALA A 1 389 ? 14.057 12.987 -0.727 1.00 38.41 389 ALA A C 1
ATOM 2958 O O . ALA A 1 389 ? 13.273 12.546 0.104 1.00 38.41 389 ALA A O 1
ATOM 2959 N N . PHE A 1 390 ? 14.645 12.238 -1.660 1.00 45.16 390 PHE A N 1
ATOM 2960 C CA . PHE A 1 390 ? 14.704 10.773 -1.723 1.00 45.16 390 PHE A CA 1
ATOM 2961 C C . PHE A 1 390 ? 13.743 10.012 -2.655 1.00 45.16 390 PHE A C 1
ATOM 2963 O O . PHE A 1 390 ? 12.610 9.645 -2.362 1.00 45.16 390 PHE A O 1
ATOM 2970 N N . ASP A 1 391 ? 14.351 9.685 -3.783 1.00 39.78 391 ASP A N 1
ATOM 2971 C CA . ASP A 1 391 ? 14.450 8.398 -4.469 1.00 39.78 391 ASP A CA 1
ATOM 2972 C C . ASP A 1 391 ? 14.717 7.131 -3.598 1.00 39.78 391 ASP A C 1
ATOM 2974 O O . ASP A 1 391 ? 14.751 6.032 -4.142 1.00 39.78 391 ASP A O 1
ATOM 2978 N N . SER A 1 392 ? 14.828 7.201 -2.265 1.00 35.62 392 SER A N 1
ATOM 2979 C CA . SER A 1 392 ? 14.907 6.024 -1.374 1.00 35.62 392 SER A CA 1
ATOM 2980 C C . SER A 1 392 ? 13.572 5.721 -0.663 1.00 35.62 392 SER A C 1
ATOM 2982 O O . SER A 1 392 ? 13.302 6.182 0.439 1.00 35.62 392 SER A O 1
ATOM 2984 N N . THR A 1 393 ? 12.720 4.967 -1.363 1.00 38.59 393 THR A N 1
ATOM 2985 C CA . THR A 1 393 ? 11.912 3.816 -0.878 1.00 38.59 393 THR A CA 1
ATOM 2986 C C . THR A 1 393 ? 10.975 3.908 0.338 1.00 38.59 393 THR A C 1
ATOM 2988 O O . THR A 1 393 ? 10.559 2.874 0.852 1.00 38.59 393 THR A O 1
ATOM 2991 N N . GLY A 1 394 ? 10.459 5.077 0.700 1.00 43.84 394 GLY A N 1
ATOM 2992 C CA . GLY A 1 394 ? 9.069 5.113 1.174 1.00 43.84 394 GLY A CA 1
ATOM 2993 C C . GLY A 1 394 ? 8.131 4.972 -0.031 1.00 43.84 394 GLY A C 1
ATOM 2994 O O . GLY A 1 394 ? 7.928 5.955 -0.748 1.00 43.84 394 GLY A O 1
ATOM 2995 N N . VAL A 1 395 ? 7.614 3.772 -0.335 1.00 51.09 395 VAL A N 1
ATOM 2996 C CA . VAL A 1 395 ? 6.691 3.538 -1.479 1.00 51.09 395 VAL A CA 1
ATOM 2997 C C . VAL A 1 395 ? 5.338 4.225 -1.247 1.00 51.09 395 VAL A C 1
ATOM 2999 O O . VAL A 1 395 ? 4.700 4.682 -2.193 1.00 51.09 395 VAL A O 1
ATOM 3002 N N . GLN A 1 396 ? 4.959 4.402 0.016 1.00 63.94 396 GLN A N 1
ATOM 3003 C CA . GLN A 1 396 ? 3.651 4.902 0.419 1.00 63.94 396 GLN A CA 1
ATOM 3004 C C . GLN A 1 396 ? 3.749 6.261 1.114 1.00 63.94 396 GLN A C 1
ATOM 3006 O O . GLN A 1 396 ? 4.722 6.588 1.796 1.00 63.94 396 GLN A O 1
ATOM 3011 N N . LEU A 1 397 ? 2.714 7.068 0.916 1.00 75.69 397 LEU A N 1
ATOM 3012 C CA . LEU A 1 397 ? 2.441 8.249 1.727 1.00 75.69 397 LEU A CA 1
ATOM 3013 C C . LEU A 1 397 ? 2.231 7.833 3.186 1.00 75.69 397 LEU A C 1
ATOM 3015 O O . LEU A 1 397 ? 1.378 6.983 3.430 1.00 75.69 397 LEU A O 1
ATOM 3019 N N . PRO A 1 398 ? 2.907 8.462 4.162 1.00 81.12 398 PRO A N 1
ATOM 3020 C CA . PRO A 1 398 ? 2.573 8.250 5.562 1.00 81.12 398 PRO A CA 1
ATOM 3021 C C . PRO A 1 398 ? 1.147 8.743 5.827 1.00 81.12 398 PRO A C 1
ATOM 3023 O O . PRO A 1 398 ? 0.905 9.954 5.868 1.00 81.12 398 PRO A O 1
ATOM 3026 N N . ALA A 1 399 ? 0.221 7.802 5.986 1.00 86.31 399 ALA A N 1
ATOM 3027 C CA . ALA A 1 399 ? -1.190 8.044 6.244 1.00 86.31 399 ALA A CA 1
ATOM 3028 C C . ALA A 1 399 ? -1.634 7.348 7.535 1.00 86.31 399 ALA A C 1
ATOM 3030 O O . ALA A 1 399 ? -1.009 6.382 7.981 1.00 86.31 399 ALA A O 1
ATOM 3031 N N . THR A 1 400 ? -2.693 7.860 8.155 1.00 86.62 400 THR A N 1
ATOM 3032 C CA . THR A 1 400 ? -3.339 7.191 9.288 1.00 86.62 400 THR A CA 1
ATOM 3033 C C . THR A 1 400 ? -4.036 5.916 8.850 1.00 86.62 400 THR A C 1
ATOM 3035 O O . THR A 1 400 ? -4.340 5.738 7.673 1.00 86.62 400 THR A O 1
ATOM 3038 N N . SER A 1 401 ? -4.322 5.035 9.806 1.00 78.94 401 SER A N 1
ATOM 3039 C CA . SER A 1 401 ? -4.967 3.743 9.531 1.00 78.94 401 SER A CA 1
ATOM 3040 C C . SER A 1 401 ? -6.321 3.847 8.805 1.00 78.94 401 SER A C 1
ATOM 3042 O O . SER A 1 401 ? -6.690 2.952 8.051 1.00 78.94 401 SER A O 1
ATOM 3044 N N . ASP A 1 402 ? -7.049 4.948 8.998 1.00 78.88 402 ASP A N 1
ATOM 3045 C CA . ASP A 1 402 ? -8.310 5.265 8.313 1.00 78.88 402 ASP A CA 1
ATOM 3046 C C . ASP A 1 402 ? -8.131 6.081 7.016 1.00 78.88 402 ASP A C 1
ATOM 3048 O O . ASP A 1 402 ? -9.110 6.389 6.323 1.00 78.88 402 ASP A O 1
ATOM 3052 N N . GLY A 1 403 ? -6.888 6.456 6.706 1.00 85.88 403 GLY A N 1
ATOM 3053 C CA . GLY A 1 403 ? -6.515 7.250 5.547 1.00 85.88 403 GLY A CA 1
ATOM 3054 C C . GLY A 1 403 ? -7.014 8.690 5.568 1.00 85.88 403 GLY A C 1
ATOM 3055 O O . GLY A 1 403 ? -7.046 9.336 4.525 1.00 85.88 403 GLY A O 1
ATOM 3056 N N . THR A 1 404 ? -7.454 9.203 6.717 1.00 85.88 404 THR A N 1
ATOM 3057 C CA . THR A 1 404 ? -8.002 10.566 6.829 1.00 85.88 404 THR A CA 1
ATOM 3058 C C . THR A 1 404 ? -6.915 11.621 6.959 1.00 85.88 404 THR A C 1
ATOM 3060 O O . THR A 1 404 ? -7.082 12.742 6.484 1.00 85.88 404 THR A O 1
ATOM 3063 N N . ARG A 1 405 ? -5.760 11.273 7.532 1.00 89.19 405 ARG A N 1
ATOM 3064 C CA . ARG A 1 405 ? -4.644 12.200 7.719 1.00 89.19 405 ARG A CA 1
ATOM 3065 C C . ARG A 1 405 ? -3.387 11.701 7.035 1.00 89.19 405 ARG A C 1
ATOM 3067 O O . ARG A 1 405 ? -3.110 10.507 7.025 1.00 89.19 405 ARG A O 1
ATOM 3074 N N . ILE A 1 406 ? -2.600 12.641 6.524 1.00 89.38 406 ILE A N 1
ATOM 3075 C CA . ILE A 1 406 ? -1.275 12.384 5.952 1.00 89.38 406 ILE A CA 1
ATOM 3076 C C . ILE A 1 406 ? -0.223 13.313 6.547 1.00 89.38 406 ILE A C 1
ATOM 3078 O O . ILE A 1 406 ? -0.550 14.383 7.069 1.00 89.38 406 ILE A O 1
ATOM 3082 N N . LEU A 1 407 ? 1.050 12.944 6.411 1.00 87.25 407 LEU A N 1
ATOM 3083 C CA . LEU A 1 407 ? 2.157 13.850 6.711 1.00 87.25 407 LEU A CA 1
ATOM 3084 C C . LEU A 1 407 ? 2.507 14.749 5.518 1.00 87.25 407 LEU A C 1
ATOM 3086 O O . LEU A 1 407 ? 2.679 14.299 4.387 1.00 87.25 407 LEU A O 1
ATOM 3090 N N . VAL A 1 408 ? 2.669 16.038 5.803 1.00 85.25 408 VAL A N 1
ATOM 3091 C CA . VAL A 1 408 ? 3.174 17.079 4.895 1.00 85.25 408 VAL A CA 1
ATOM 3092 C C . VAL A 1 408 ? 4.289 17.862 5.604 1.00 85.25 408 VAL A C 1
ATOM 3094 O O . VAL A 1 408 ? 4.468 17.733 6.809 1.00 85.25 408 VAL A O 1
ATOM 3097 N N . CYS A 1 409 ? 5.094 18.641 4.889 1.00 81.12 409 CYS A N 1
ATOM 3098 C CA . CYS A 1 409 ? 6.163 19.474 5.427 1.00 81.12 409 CYS A CA 1
ATOM 3099 C C . CYS A 1 409 ? 5.831 20.950 5.297 1.00 81.12 409 CYS A C 1
ATOM 3101 O O . CYS A 1 409 ? 5.086 21.377 4.411 1.00 81.12 409 CYS A O 1
ATOM 3103 N N . ASN A 1 410 ? 6.436 21.737 6.179 1.00 78.88 410 ASN A N 1
ATOM 3104 C CA . ASN A 1 410 ? 6.323 23.185 6.154 1.00 78.88 410 ASN A CA 1
ATOM 3105 C C . ASN A 1 410 ? 7.364 23.815 5.209 1.00 78.88 410 ASN A C 1
ATOM 3107 O O . ASN A 1 410 ? 8.556 23.882 5.529 1.00 78.88 410 ASN A O 1
ATOM 3111 N N . THR A 1 411 ? 6.923 24.342 4.067 1.00 74.75 411 THR A N 1
ATOM 3112 C CA . THR A 1 411 ? 7.809 24.975 3.075 1.00 74.75 411 THR A CA 1
ATOM 3113 C C . THR A 1 411 ? 8.387 26.302 3.539 1.00 74.75 411 THR A C 1
ATOM 3115 O O . THR A 1 411 ? 9.464 26.681 3.081 1.00 74.75 411 THR A O 1
ATOM 3118 N N . LEU A 1 412 ? 7.744 26.988 4.490 1.00 70.50 412 LEU A N 1
ATOM 3119 C CA . LEU A 1 412 ? 8.235 28.267 5.016 1.00 70.50 412 LEU A CA 1
ATOM 3120 C C . LEU A 1 412 ? 9.573 28.126 5.752 1.00 70.50 412 LEU A C 1
ATOM 3122 O O . LEU A 1 412 ? 10.310 29.103 5.865 1.00 70.50 412 LEU A O 1
ATOM 3126 N N . ASN A 1 413 ? 9.901 26.913 6.201 1.00 63.97 413 ASN A N 1
ATOM 3127 C CA . ASN A 1 413 ? 11.133 26.615 6.924 1.00 63.97 413 ASN A CA 1
ATOM 3128 C C . ASN A 1 413 ? 12.142 25.807 6.092 1.00 63.97 413 ASN A C 1
ATOM 3130 O O . ASN A 1 413 ? 13.162 25.403 6.635 1.00 63.97 413 ASN A O 1
ATOM 3134 N N . SER A 1 414 ? 11.921 25.611 4.784 1.00 65.62 414 SER A N 1
ATOM 3135 C CA . SER A 1 414 ? 12.681 24.671 3.926 1.00 65.62 414 SER A CA 1
ATOM 3136 C C . SER A 1 414 ? 12.390 23.183 4.201 1.00 65.62 414 SER A C 1
ATOM 3138 O O . SER A 1 414 ? 13.268 22.343 4.038 1.00 65.62 414 SER A O 1
ATOM 3140 N N . CYS A 1 415 ? 11.167 22.853 4.637 1.00 69.44 415 CYS A N 1
ATOM 3141 C CA . CYS A 1 415 ? 10.720 21.495 4.989 1.00 69.44 415 CYS A CA 1
ATOM 3142 C C . CYS A 1 415 ? 11.479 20.727 6.108 1.00 69.44 415 CYS A C 1
ATOM 3144 O O . CYS A 1 415 ? 11.565 19.505 6.022 1.00 69.44 415 CYS A O 1
ATOM 3146 N N . PRO A 1 416 ? 11.978 21.362 7.192 1.00 68.31 416 PRO A N 1
ATOM 3147 C CA . PRO A 1 416 ? 12.543 20.651 8.341 1.00 68.31 416 PRO A CA 1
ATOM 3148 C C . PRO A 1 416 ? 11.464 20.109 9.285 1.00 68.31 416 PRO A C 1
ATOM 3150 O O . PRO A 1 416 ? 11.719 19.166 10.024 1.00 68.31 416 PRO A O 1
ATOM 3153 N N . ASP A 1 417 ? 10.274 20.716 9.277 1.00 75.00 417 ASP A N 1
ATOM 3154 C CA . ASP A 1 417 ? 9.171 20.344 10.154 1.00 75.00 417 ASP A CA 1
ATOM 3155 C C . ASP A 1 417 ? 8.147 19.518 9.386 1.00 75.00 417 ASP A C 1
ATOM 3157 O O . ASP A 1 417 ? 7.762 19.874 8.264 1.00 75.00 417 ASP A O 1
ATOM 3161 N N . THR A 1 418 ? 7.658 18.465 10.035 1.00 82.38 418 THR A N 1
ATOM 3162 C CA . THR A 1 418 ? 6.506 17.697 9.557 1.00 82.38 418 THR A CA 1
ATOM 3163 C C . THR A 1 418 ? 5.218 18.242 10.166 1.00 82.38 418 THR A C 1
ATOM 3165 O O . THR A 1 418 ? 5.211 18.850 11.232 1.00 82.38 418 THR A O 1
ATOM 3168 N N . LEU A 1 419 ? 4.111 18.073 9.465 1.00 86.69 419 LEU A N 1
ATOM 3169 C CA . LEU A 1 419 ? 2.772 18.511 9.824 1.00 86.69 419 LEU A CA 1
ATOM 3170 C C . LEU A 1 419 ? 1.839 17.342 9.524 1.00 86.69 419 LEU A C 1
ATOM 3172 O O . LEU A 1 419 ? 1.943 16.736 8.461 1.00 86.69 419 LEU A O 1
ATOM 3176 N N . SER A 1 420 ? 0.902 17.044 10.417 1.00 89.06 420 SER A N 1
ATOM 3177 C CA . SER A 1 420 ? -0.224 16.176 10.079 1.00 89.06 420 SER A CA 1
ATOM 3178 C C . SER A 1 420 ? -1.297 17.034 9.420 1.00 89.06 420 SER A C 1
ATOM 3180 O O . SER A 1 420 ? -1.687 18.059 9.978 1.00 89.06 420 SER A O 1
ATOM 3182 N N . MET A 1 421 ? -1.785 16.622 8.256 1.00 90.81 421 MET A N 1
ATOM 3183 C CA . MET A 1 421 ? -2.861 17.294 7.532 1.00 90.81 421 MET A CA 1
ATOM 3184 C C . MET A 1 421 ? -4.083 16.384 7.447 1.00 90.81 421 MET A C 1
ATOM 3186 O O . MET A 1 421 ? -3.952 15.235 7.038 1.00 90.81 421 MET A O 1
ATOM 3190 N N . GLU A 1 422 ? -5.252 16.907 7.802 1.00 90.94 422 GLU A N 1
ATOM 3191 C CA . GLU A 1 422 ? -6.550 16.264 7.584 1.00 90.94 422 GLU A CA 1
ATOM 3192 C C . GLU A 1 422 ? -6.963 16.421 6.120 1.00 90.94 422 GLU A C 1
ATOM 3194 O O . GLU A 1 422 ? -7.001 17.532 5.591 1.00 90.94 422 GLU A O 1
ATOM 3199 N N . LEU A 1 423 ? -7.261 15.323 5.434 1.00 89.69 423 LEU A N 1
ATOM 3200 C CA . LEU A 1 423 ? -7.566 15.340 4.004 1.00 89.69 423 LEU A CA 1
ATOM 3201 C C . LEU A 1 423 ? -8.961 15.899 3.721 1.00 89.69 423 LEU A C 1
ATOM 3203 O O . LEU A 1 423 ? -9.164 16.526 2.678 1.00 89.69 423 LEU A O 1
ATOM 3207 N N . ALA A 1 424 ? -9.911 15.720 4.644 1.00 84.44 424 ALA A N 1
ATOM 3208 C CA . ALA A 1 424 ? -11.291 16.154 4.447 1.00 84.44 424 ALA A CA 1
ATOM 3209 C C . ALA A 1 424 ? -11.451 17.685 4.431 1.00 84.44 424 ALA A C 1
ATOM 3211 O O . ALA A 1 424 ? -12.175 18.221 3.588 1.00 84.44 424 ALA A O 1
ATOM 3212 N N . ASP A 1 425 ? -10.788 18.397 5.346 1.00 88.38 425 ASP A N 1
ATOM 3213 C CA . ASP A 1 425 ? -10.908 19.856 5.483 1.00 88.38 425 ASP A CA 1
ATOM 3214 C C . ASP A 1 425 ? -9.604 20.626 5.209 1.00 88.38 425 ASP A C 1
ATOM 3216 O O . ASP A 1 425 ? -9.632 21.856 5.087 1.00 88.38 425 ASP A O 1
ATOM 3220 N N . ARG A 1 426 ? -8.486 19.912 5.007 1.00 90.31 426 ARG A N 1
ATOM 3221 C CA . ARG A 1 426 ? -7.132 20.452 4.788 1.00 90.31 426 ARG A CA 1
ATOM 3222 C C . ARG A 1 426 ? -6.596 21.247 5.979 1.00 90.31 426 ARG A C 1
ATOM 3224 O O . ARG A 1 426 ? -5.710 22.089 5.809 1.00 90.31 426 ARG A O 1
ATOM 3231 N N . SER A 1 427 ? -7.123 21.013 7.178 1.00 90.75 427 SER A N 1
ATOM 3232 C CA . SER A 1 427 ? -6.544 21.553 8.404 1.00 90.75 427 SER A CA 1
ATOM 3233 C C . SER A 1 427 ? -5.186 20.906 8.681 1.00 90.75 427 SER A C 1
ATOM 3235 O O . SER A 1 427 ? -4.948 19.742 8.361 1.00 90.75 427 SER A O 1
ATOM 3237 N N . ILE A 1 428 ? -4.265 21.689 9.244 1.00 89.62 428 ILE A N 1
ATOM 3238 C CA . ILE A 1 428 ? -2.910 21.247 9.582 1.00 89.62 428 ILE A CA 1
ATOM 3239 C C . ILE A 1 428 ? -2.704 21.308 11.092 1.00 89.62 428 ILE A C 1
ATOM 3241 O O . ILE A 1 428 ? -3.158 22.239 11.763 1.00 89.62 428 ILE A O 1
ATOM 3245 N N . SER A 1 429 ? -1.998 20.317 11.626 1.00 88.25 429 SER A N 1
ATOM 3246 C CA . SER A 1 429 ? -1.546 20.312 13.011 1.00 88.25 429 SER A CA 1
ATOM 3247 C C . SER A 1 429 ? -0.499 21.407 13.254 1.00 88.25 429 SER A C 1
ATOM 3249 O O . SER A 1 429 ? 0.115 21.917 12.311 1.00 88.25 429 SER A O 1
ATOM 3251 N N . PRO A 1 430 ? -0.200 21.731 14.524 1.00 86.31 430 PRO A N 1
ATOM 3252 C CA . PRO A 1 430 ? 1.071 22.359 14.865 1.00 86.31 430 PRO A CA 1
ATOM 3253 C C . PRO A 1 430 ? 2.268 21.561 14.298 1.00 86.31 430 PRO A C 1
ATOM 3255 O O . PRO A 1 430 ? 2.139 20.344 14.116 1.00 86.31 430 PRO A O 1
ATOM 3258 N N . PRO A 1 431 ? 3.424 22.212 14.050 1.00 84.81 431 PRO A N 1
ATOM 3259 C CA . PRO A 1 431 ? 4.655 21.539 13.640 1.00 84.81 431 PRO A CA 1
ATOM 3260 C C . PRO A 1 431 ? 5.026 20.377 14.561 1.00 84.81 431 PRO A C 1
ATOM 3262 O O . PRO A 1 431 ? 5.130 20.541 15.777 1.00 84.81 431 PRO A O 1
ATOM 3265 N N . ILE A 1 432 ? 5.240 19.214 13.956 1.00 84.69 432 ILE A N 1
ATOM 3266 C CA . ILE A 1 432 ? 5.799 18.020 14.575 1.00 84.69 432 ILE A CA 1
ATOM 3267 C C . ILE A 1 432 ? 7.311 18.064 14.302 1.00 84.69 432 ILE A C 1
ATOM 3269 O O . ILE A 1 432 ? 7.734 17.872 13.152 1.00 84.69 432 ILE A O 1
ATOM 3273 N N . PRO A 1 433 ? 8.132 18.367 15.324 1.00 79.69 433 PRO A N 1
ATOM 3274 C CA . PRO A 1 433 ? 9.570 18.495 15.143 1.00 79.69 433 PRO A CA 1
ATOM 3275 C C . PRO A 1 433 ? 10.169 17.129 14.819 1.00 79.69 433 PRO A C 1
ATOM 3277 O O . PRO A 1 433 ? 9.874 16.150 15.504 1.00 79.69 433 PRO A O 1
ATOM 3280 N N . VAL A 1 434 ? 11.039 17.056 13.816 1.00 78.88 434 VAL A N 1
ATOM 3281 C CA . VAL A 1 434 ? 11.797 15.830 13.540 1.00 78.88 434 VAL A CA 1
ATOM 3282 C C . VAL A 1 434 ? 12.713 15.533 14.742 1.00 78.88 434 VAL A C 1
ATOM 3284 O O . VAL A 1 434 ? 13.349 16.461 15.257 1.00 78.88 434 VAL A O 1
ATOM 3287 N N . PRO A 1 435 ? 12.786 14.279 15.232 1.00 79.31 435 PRO A N 1
ATOM 3288 C CA . PRO A 1 435 ? 13.690 13.912 16.320 1.00 79.31 435 PRO A CA 1
ATOM 3289 C C . PRO A 1 435 ? 15.125 14.400 16.066 1.00 79.31 435 PRO A C 1
ATOM 3291 O O . PRO A 1 435 ? 15.692 14.132 15.014 1.00 79.31 435 PRO A O 1
ATOM 3294 N N . ALA A 1 436 ? 15.737 15.089 17.037 1.00 72.94 436 ALA A N 1
ATOM 3295 C CA . ALA A 1 436 ? 17.013 15.801 16.848 1.00 72.94 436 ALA A CA 1
ATOM 3296 C C . ALA A 1 436 ? 18.201 14.916 16.412 1.00 72.94 436 ALA A C 1
ATOM 3298 O O . ALA A 1 436 ? 19.178 15.425 15.867 1.00 72.94 436 ALA A O 1
ATOM 3299 N N . ASN A 1 437 ? 18.119 13.605 16.658 1.00 72.50 437 ASN A N 1
ATOM 3300 C CA . ASN A 1 437 ? 19.138 12.629 16.266 1.00 72.50 437 ASN A CA 1
ATOM 3301 C C . ASN A 1 437 ? 19.000 12.167 14.807 1.00 72.50 437 ASN A C 1
ATOM 3303 O O . ASN A 1 437 ? 19.923 11.564 14.273 1.00 72.50 437 ASN A O 1
ATOM 3307 N N . ILE A 1 438 ? 17.882 12.480 14.150 1.00 73.94 438 ILE A N 1
ATOM 3308 C CA . ILE A 1 438 ? 17.697 12.277 12.718 1.00 73.94 438 ILE A CA 1
ATOM 3309 C C . ILE A 1 438 ? 18.299 13.510 12.031 1.00 73.94 438 ILE A C 1
ATOM 3311 O O . ILE A 1 438 ? 17.647 14.542 11.863 1.00 73.94 438 ILE A O 1
ATOM 3315 N N . LEU A 1 439 ? 19.593 13.430 11.693 1.00 59.34 439 LEU A N 1
ATOM 3316 C CA . LEU A 1 439 ? 20.275 14.449 10.884 1.00 59.34 439 LEU A CA 1
ATOM 3317 C C . LEU A 1 439 ? 19.498 14.635 9.571 1.00 59.34 439 LEU A C 1
ATOM 3319 O O . LEU A 1 439 ? 18.945 13.657 9.069 1.00 59.34 439 LEU A O 1
ATOM 3323 N N . PRO A 1 440 ? 19.444 15.853 8.997 1.00 53.12 440 PRO A N 1
ATOM 3324 C CA . PRO A 1 440 ? 18.226 16.425 8.396 1.00 53.12 440 PRO A CA 1
ATOM 3325 C C . PRO A 1 440 ? 17.618 15.689 7.186 1.00 53.12 440 PRO A C 1
ATOM 3327 O O . PRO A 1 440 ? 16.585 16.114 6.684 1.00 53.12 440 PRO A O 1
ATOM 3330 N N . TYR A 1 441 ? 18.234 14.603 6.718 1.00 57.53 441 TYR A N 1
ATOM 3331 C CA . TYR A 1 441 ? 17.896 13.865 5.504 1.00 57.53 441 TYR A CA 1
ATOM 3332 C C . TYR A 1 441 ? 18.123 12.344 5.635 1.00 57.53 441 TYR A C 1
ATOM 3334 O O . TYR A 1 441 ? 18.305 11.665 4.634 1.00 57.53 441 TYR A O 1
ATOM 3342 N N . GLN A 1 442 ? 18.170 11.780 6.846 1.00 70.12 442 GLN A N 1
ATOM 3343 C CA . GLN A 1 442 ? 18.364 10.334 7.038 1.00 70.12 442 GLN A CA 1
ATOM 3344 C C . GLN A 1 442 ? 17.057 9.547 7.184 1.00 70.12 442 GLN A C 1
ATOM 3346 O O . GLN A 1 442 ? 17.111 8.429 7.663 1.00 70.12 442 GLN A O 1
ATOM 3351 N N . VAL A 1 443 ? 15.889 10.072 6.815 1.00 75.69 443 VAL A N 1
ATOM 3352 C CA . VAL A 1 443 ? 14.621 9.334 6.970 1.00 75.69 443 VAL A CA 1
ATOM 3353 C C . VAL A 1 443 ? 14.402 8.377 5.797 1.00 75.69 443 VAL A C 1
ATOM 3355 O O . VAL A 1 443 ? 14.372 8.822 4.653 1.00 75.69 443 VAL A O 1
ATOM 3358 N N . MET A 1 444 ? 14.202 7.093 6.100 1.00 77.38 444 MET A N 1
ATOM 3359 C CA . MET A 1 444 ? 13.849 6.046 5.138 1.00 77.38 444 MET A CA 1
ATOM 3360 C C . MET A 1 444 ? 12.332 5.822 5.069 1.00 77.38 444 MET A C 1
ATOM 3362 O O . MET A 1 444 ? 11.753 5.843 3.987 1.00 77.38 444 MET A O 1
ATOM 3366 N N . GLN A 1 445 ? 11.674 5.636 6.218 1.00 82.12 445 GLN A N 1
ATOM 3367 C CA . GLN A 1 445 ? 10.225 5.412 6.313 1.00 82.12 445 GLN A CA 1
ATOM 3368 C C . GLN A 1 445 ? 9.638 6.151 7.525 1.00 82.12 445 GLN A C 1
ATOM 3370 O O . GLN A 1 445 ? 10.314 6.352 8.538 1.00 82.12 445 GLN A O 1
ATOM 3375 N N . ILE A 1 446 ? 8.367 6.553 7.422 1.00 86.56 446 ILE A N 1
ATOM 3376 C CA . ILE A 1 446 ? 7.587 7.115 8.531 1.00 86.56 446 ILE A CA 1
ATOM 3377 C C . ILE A 1 446 ? 6.215 6.446 8.535 1.00 86.56 446 ILE A C 1
ATOM 3379 O O . ILE A 1 446 ? 5.554 6.412 7.500 1.00 86.56 446 ILE A O 1
ATOM 3383 N N . HIS A 1 447 ? 5.764 5.981 9.699 1.00 88.88 447 HIS A N 1
ATOM 3384 C CA . HIS A 1 447 ? 4.454 5.351 9.859 1.00 88.88 447 HIS A CA 1
ATOM 3385 C C . HIS A 1 447 ? 3.676 5.955 11.025 1.00 88.88 447 HIS A C 1
ATOM 3387 O O . HIS A 1 447 ? 4.247 6.208 12.089 1.00 88.88 447 HIS A O 1
ATOM 3393 N N . TYR A 1 448 ? 2.364 6.128 10.858 1.00 90.19 448 TYR A N 1
ATOM 3394 C CA . TYR A 1 448 ? 1.467 6.306 11.997 1.00 90.19 448 TYR A CA 1
ATOM 3395 C C . TYR A 1 448 ? 1.312 4.975 12.734 1.00 90.19 448 TYR A C 1
ATOM 3397 O O . TYR A 1 448 ? 1.100 3.929 12.125 1.00 90.19 448 TYR A O 1
ATOM 3405 N N . VAL A 1 449 ? 1.452 5.012 14.057 1.00 92.31 449 VAL A N 1
ATOM 3406 C CA . VAL A 1 449 ? 1.365 3.834 14.926 1.00 92.31 449 VAL A CA 1
ATOM 3407 C C . VAL A 1 449 ? 0.645 4.164 16.234 1.00 92.31 449 VAL A C 1
ATOM 3409 O O . VAL A 1 449 ? 0.379 5.326 16.553 1.00 92.31 449 VAL A O 1
ATOM 3412 N N . ALA A 1 450 ? 0.353 3.126 17.018 1.00 90.25 450 ALA A N 1
ATOM 3413 C CA . ALA A 1 450 ? -0.341 3.197 18.299 1.00 90.25 450 ALA A CA 1
ATOM 3414 C C . ALA A 1 450 ? -1.693 3.929 18.196 1.00 90.25 450 ALA A C 1
ATOM 3416 O O . ALA A 1 450 ? -1.934 4.896 18.925 1.00 90.25 450 ALA A O 1
ATOM 3417 N N . GLY A 1 451 ? -2.551 3.501 17.261 1.00 85.12 451 GLY A N 1
ATOM 3418 C CA . GLY A 1 451 ? -3.835 4.157 16.993 1.00 85.12 451 GLY A CA 1
ATOM 3419 C C . GLY A 1 451 ? -3.666 5.596 16.507 1.00 85.12 451 GLY A C 1
ATOM 3420 O O . GLY A 1 451 ? -4.350 6.494 16.984 1.00 85.12 451 GLY A O 1
ATOM 3421 N N . ASP A 1 452 ? -2.687 5.835 15.633 1.00 88.25 452 ASP A N 1
ATOM 3422 C CA . ASP A 1 452 ? -2.389 7.145 15.039 1.00 88.25 452 ASP A CA 1
ATOM 3423 C C . ASP A 1 452 ? -1.972 8.249 16.040 1.00 88.25 452 ASP A C 1
ATOM 3425 O O . ASP A 1 452 ? -1.950 9.439 15.703 1.00 88.25 452 ASP A O 1
ATOM 3429 N N . THR A 1 453 ? -1.612 7.872 17.274 1.00 88.62 453 THR A N 1
ATOM 3430 C CA . THR A 1 453 ? -1.153 8.800 18.331 1.00 88.62 453 THR A CA 1
ATOM 3431 C C . THR A 1 453 ? 0.362 8.999 18.348 1.00 88.62 453 THR A C 1
ATOM 3433 O O . THR A 1 453 ? 0.880 9.903 19.021 1.00 88.62 453 THR A O 1
ATOM 3436 N N . ARG A 1 454 ? 1.094 8.157 17.613 1.00 91.75 454 ARG A N 1
ATOM 3437 C CA . ARG A 1 454 ? 2.553 8.167 17.527 1.00 91.75 454 ARG A CA 1
ATOM 3438 C C . ARG A 1 454 ? 3.012 8.048 16.075 1.00 91.75 454 ARG A C 1
ATOM 3440 O O . ARG A 1 454 ? 2.313 7.486 15.240 1.00 91.75 454 ARG A O 1
ATOM 3447 N N . LEU A 1 455 ? 4.211 8.550 15.808 1.00 91.44 455 LEU A N 1
ATOM 3448 C CA . LEU A 1 455 ? 4.952 8.311 14.575 1.00 91.44 455 LEU A CA 1
ATOM 3449 C C . LEU A 1 455 ? 6.131 7.386 14.857 1.00 91.44 455 LEU A C 1
ATOM 3451 O O . LEU A 1 455 ? 6.836 7.559 15.856 1.00 91.44 455 LEU A O 1
ATOM 3455 N N . LEU A 1 456 ? 6.341 6.423 13.970 1.00 92.00 456 LEU A N 1
ATOM 3456 C CA . LEU A 1 456 ? 7.505 5.553 13.938 1.00 92.00 456 LEU A CA 1
ATOM 3457 C C . LEU A 1 456 ? 8.402 5.985 12.778 1.00 92.00 456 LEU A C 1
ATOM 3459 O O . LEU A 1 456 ? 7.948 6.034 11.638 1.00 92.00 456 LEU A O 1
ATOM 3463 N N . TRP A 1 457 ? 9.652 6.313 13.080 1.00 88.94 457 TRP A N 1
ATOM 3464 C CA . TRP A 1 457 ? 10.632 6.847 12.141 1.00 88.94 457 TRP A CA 1
ATOM 3465 C C . TRP A 1 457 ? 11.748 5.833 11.950 1.00 88.94 457 TRP A C 1
ATOM 3467 O O . TRP A 1 457 ? 12.442 5.515 12.917 1.00 88.94 457 TRP A O 1
ATOM 3477 N N . LEU A 1 458 ? 11.947 5.370 10.722 1.00 86.94 458 LEU A N 1
ATOM 3478 C CA . LEU A 1 458 ? 13.083 4.539 10.346 1.00 86.94 458 LEU A CA 1
ATOM 3479 C C . LEU A 1 458 ? 14.090 5.376 9.574 1.00 86.94 458 LEU A C 1
ATOM 3481 O O . LEU A 1 458 ? 13.722 6.065 8.620 1.00 86.94 458 LEU A O 1
ATOM 3485 N N . THR A 1 459 ? 15.353 5.316 9.975 1.00 83.56 459 THR A N 1
ATOM 3486 C CA . THR A 1 459 ? 16.433 6.043 9.318 1.00 83.56 459 THR A CA 1
ATOM 3487 C C . THR A 1 459 ? 17.196 5.184 8.301 1.00 83.56 459 THR A C 1
ATOM 3489 O O . THR A 1 459 ? 17.195 3.959 8.372 1.00 83.56 459 THR A O 1
ATOM 3492 N N . ASN A 1 460 ? 17.901 5.824 7.363 1.00 79.50 460 ASN A N 1
ATOM 3493 C CA . ASN A 1 460 ? 18.718 5.186 6.319 1.00 79.50 460 ASN A CA 1
ATOM 3494 C C . ASN A 1 460 ? 19.898 4.368 6.879 1.00 79.50 460 ASN A C 1
ATOM 3496 O O . ASN A 1 460 ? 20.454 3.516 6.187 1.00 79.50 460 ASN A O 1
ATOM 3500 N N . ASP A 1 461 ? 20.324 4.646 8.110 1.00 79.56 461 ASP A N 1
ATOM 3501 C CA . ASP A 1 461 ? 21.330 3.873 8.842 1.00 79.56 461 ASP A CA 1
ATOM 3502 C C . ASP A 1 461 ? 20.726 2.779 9.743 1.00 79.56 461 ASP A C 1
ATOM 3504 O O . ASP A 1 461 ? 21.481 2.035 10.369 1.00 79.56 461 ASP A O 1
ATOM 3508 N N . GLY A 1 462 ? 19.398 2.606 9.727 1.00 82.19 462 GLY A N 1
ATOM 3509 C CA . GLY A 1 462 ? 18.688 1.499 10.372 1.00 82.19 462 GLY A CA 1
ATOM 3510 C C . GLY A 1 462 ? 18.266 1.753 11.822 1.00 82.19 462 GLY A C 1
ATOM 3511 O O . GLY A 1 462 ? 17.894 0.805 12.511 1.00 82.19 462 GLY A O 1
ATOM 3512 N N . HIS A 1 463 ? 18.319 3.000 12.299 1.00 85.94 463 HIS A N 1
ATOM 3513 C CA . HIS A 1 463 ? 17.819 3.377 13.621 1.00 85.94 463 HIS A CA 1
ATOM 3514 C C . HIS A 1 463 ? 16.308 3.622 13.591 1.00 85.94 463 HIS A C 1
ATOM 3516 O O . HIS A 1 463 ? 15.746 4.116 12.612 1.00 85.94 463 HIS A O 1
ATOM 3522 N N . LEU A 1 464 ? 15.644 3.289 14.699 1.00 90.62 464 LEU A N 1
ATOM 3523 C CA . LEU A 1 464 ? 14.196 3.371 14.835 1.00 90.62 464 LEU A CA 1
ATOM 3524 C C . LEU A 1 464 ? 13.829 4.315 15.980 1.00 90.62 464 LEU A C 1
ATOM 3526 O O . LEU A 1 464 ? 14.259 4.118 17.115 1.00 90.62 464 LEU A O 1
ATOM 3530 N N . TYR A 1 465 ? 12.996 5.316 15.715 1.00 91.69 465 TYR A N 1
ATOM 3531 C CA . TYR A 1 465 ? 12.517 6.258 16.728 1.00 91.69 465 TYR A CA 1
ATOM 3532 C C . TYR A 1 465 ? 10.999 6.229 16.811 1.00 91.69 465 TYR A C 1
ATOM 3534 O O . TYR A 1 465 ? 10.317 6.238 15.793 1.00 91.69 465 TYR A O 1
ATOM 3542 N N . ILE A 1 466 ? 10.454 6.268 18.025 1.00 93.25 466 ILE A N 1
ATOM 3543 C CA . ILE A 1 466 ? 9.023 6.476 18.248 1.00 93.25 466 ILE A CA 1
ATOM 3544 C C . ILE A 1 466 ? 8.786 7.859 18.844 1.00 93.25 466 ILE A C 1
ATOM 3546 O O . ILE A 1 466 ? 9.425 8.240 19.828 1.00 93.25 466 ILE A O 1
ATOM 3550 N N . GLN A 1 467 ? 7.858 8.615 18.269 1.00 92.25 467 GLN A N 1
ATOM 3551 C CA . GLN A 1 467 ? 7.525 9.971 18.694 1.00 92.25 467 GLN A CA 1
ATOM 3552 C C . GLN A 1 467 ? 6.037 10.095 18.988 1.00 92.25 467 GLN A C 1
ATOM 3554 O O . GLN A 1 467 ? 5.209 9.682 18.185 1.00 92.25 467 GLN A O 1
ATOM 3559 N N . ALA A 1 468 ? 5.681 10.678 20.130 1.00 91.06 468 ALA A N 1
ATOM 3560 C CA . ALA A 1 468 ? 4.290 11.010 20.416 1.00 91.06 468 ALA A CA 1
ATOM 3561 C C . ALA A 1 468 ? 3.877 12.279 19.664 1.00 91.06 468 ALA A C 1
ATOM 3563 O O . ALA A 1 468 ? 4.539 13.313 19.768 1.00 91.06 468 ALA A O 1
ATOM 3564 N N . VAL A 1 469 ? 2.766 12.203 18.935 1.00 88.88 469 VAL A N 1
ATOM 3565 C CA . VAL A 1 469 ? 2.178 13.344 18.210 1.00 88.88 469 VAL A CA 1
ATOM 3566 C C . VAL A 1 469 ? 0.837 13.781 18.792 1.00 88.88 469 VAL A C 1
ATOM 3568 O O . VAL A 1 469 ? 0.323 14.837 18.434 1.00 88.88 469 VAL A O 1
ATOM 3571 N N . GLN A 1 470 ? 0.290 12.993 19.719 1.00 85.75 470 GLN A N 1
ATOM 3572 C CA . GLN A 1 470 ? -0.900 13.313 20.498 1.00 85.75 470 GLN A CA 1
ATOM 3573 C C . GLN A 1 470 ? -0.725 12.891 21.965 1.00 85.75 470 GLN A C 1
ATOM 3575 O O . GLN A 1 470 ? 0.107 12.046 22.302 1.00 85.75 470 GLN A O 1
ATOM 3580 N N . GLY A 1 471 ? -1.544 13.468 22.849 1.00 83.19 471 GLY A N 1
ATOM 3581 C CA . GLY A 1 471 ? -1.552 13.160 24.281 1.00 83.19 471 GLY A CA 1
ATOM 3582 C C . GLY A 1 471 ? -0.541 13.964 25.108 1.00 83.19 471 GLY A C 1
ATOM 3583 O O . GLY A 1 471 ? 0.045 14.943 24.646 1.00 83.19 471 GLY A O 1
ATOM 3584 N N . VAL A 1 472 ? -0.355 13.561 26.368 1.00 84.56 472 VAL A N 1
ATOM 3585 C CA . VAL A 1 472 ? 0.463 14.296 27.357 1.00 84.56 472 VAL A CA 1
ATOM 3586 C C . VAL A 1 472 ? 1.957 14.336 27.026 1.00 84.56 472 VAL A C 1
ATOM 3588 O O . VAL A 1 472 ? 2.644 15.263 27.442 1.00 84.56 472 VAL A O 1
ATOM 3591 N N . ASP A 1 473 ? 2.434 13.373 26.238 1.00 87.00 473 ASP A N 1
ATOM 3592 C CA . ASP A 1 473 ? 3.841 13.224 25.856 1.00 87.00 473 ASP A CA 1
ATOM 3593 C C . ASP A 1 473 ? 4.161 13.858 24.490 1.00 87.00 473 ASP A C 1
ATOM 3595 O O . ASP A 1 473 ? 5.234 13.617 23.939 1.00 87.00 473 ASP A O 1
ATOM 3599 N N . THR A 1 474 ? 3.232 14.624 23.903 1.00 88.00 474 THR A N 1
ATOM 3600 C CA . THR A 1 474 ? 3.377 15.185 22.547 1.00 88.00 474 THR A CA 1
ATOM 3601 C C . THR A 1 474 ? 4.725 15.892 22.361 1.00 88.00 474 THR A C 1
ATOM 3603 O O . THR A 1 474 ? 5.118 16.738 23.164 1.00 88.00 474 THR A O 1
ATOM 3606 N N . GLY A 1 475 ? 5.429 15.552 21.279 1.00 81.12 475 GLY A N 1
ATOM 3607 C CA . GLY A 1 475 ? 6.753 16.070 20.934 1.00 81.12 475 GLY A CA 1
ATOM 3608 C C . GLY A 1 475 ? 7.918 15.249 21.493 1.00 81.12 475 GLY A C 1
ATOM 3609 O O . GLY A 1 475 ? 9.032 15.371 20.983 1.00 81.12 475 GLY A O 1
ATOM 3610 N N . LEU A 1 476 ? 7.690 14.374 22.480 1.00 88.50 476 LEU A N 1
ATOM 3611 C CA . LEU A 1 476 ? 8.728 13.480 22.991 1.00 88.50 476 LEU A CA 1
ATOM 3612 C C . LEU A 1 476 ? 9.011 12.352 21.994 1.00 88.50 476 LEU A C 1
ATOM 3614 O O . LEU A 1 476 ? 8.106 11.626 21.577 1.00 88.50 476 LEU A O 1
ATOM 3618 N N . SER A 1 477 ? 10.290 12.175 21.666 1.00 90.62 477 SER A N 1
ATOM 3619 C CA . SER A 1 477 ? 10.808 11.068 20.861 1.00 90.62 477 SER A CA 1
ATOM 3620 C C . SER A 1 477 ? 11.723 10.169 21.689 1.00 90.62 477 SER A C 1
ATOM 3622 O O . SER A 1 477 ? 12.468 10.643 22.547 1.00 90.62 477 SER A O 1
ATOM 3624 N N . THR A 1 478 ? 11.705 8.868 21.427 1.00 91.94 478 THR A N 1
ATOM 3625 C CA . THR A 1 478 ? 12.608 7.892 22.047 1.00 91.94 478 THR A CA 1
ATOM 3626 C C . THR A 1 478 ? 13.146 6.960 20.974 1.00 91.94 478 THR A C 1
ATOM 3628 O O . THR A 1 478 ? 12.378 6.481 20.145 1.00 91.94 478 THR A O 1
ATOM 3631 N N . GLU A 1 479 ? 14.450 6.698 20.995 1.00 92.19 479 GLU A N 1
ATOM 3632 C CA . GLU A 1 479 ? 15.041 5.641 20.175 1.00 92.19 479 GLU A CA 1
ATOM 3633 C C . GLU A 1 479 ? 14.595 4.276 20.702 1.00 92.19 479 GLU A C 1
ATOM 3635 O O . GLU A 1 479 ? 14.655 4.016 21.908 1.00 92.19 479 GLU A O 1
ATOM 3640 N N . ILE A 1 480 ? 14.112 3.419 19.812 1.00 92.12 480 ILE A N 1
ATOM 3641 C CA . ILE A 1 480 ? 13.810 2.031 20.130 1.00 92.12 480 ILE A CA 1
ATOM 3642 C C . ILE A 1 480 ? 15.126 1.270 20.080 1.00 92.12 480 ILE A C 1
ATOM 3644 O O . ILE A 1 480 ? 15.726 1.124 19.018 1.00 92.12 480 ILE A O 1
ATOM 3648 N N . ASN A 1 481 ? 15.569 0.775 21.234 1.00 88.38 481 ASN A N 1
ATOM 3649 C CA . ASN A 1 481 ? 16.718 -0.109 21.258 1.00 88.38 481 ASN A CA 1
ATOM 3650 C C . ASN A 1 481 ? 16.318 -1.464 20.666 1.00 88.38 481 ASN A C 1
ATOM 3652 O O . ASN A 1 481 ? 15.475 -2.158 21.234 1.00 88.38 481 ASN A O 1
ATOM 3656 N N . LEU A 1 482 ? 16.932 -1.835 19.545 1.00 86.88 482 LEU A N 1
ATOM 3657 C CA . LEU A 1 482 ? 16.723 -3.113 18.867 1.00 86.88 482 LEU A CA 1
ATOM 3658 C C . LEU A 1 482 ? 17.527 -4.245 19.536 1.00 86.88 482 LEU A C 1
ATOM 3660 O O . LEU A 1 482 ? 18.124 -5.086 18.867 1.00 86.88 482 LEU A O 1
ATOM 3664 N N . ASP A 1 483 ? 17.556 -4.273 20.872 1.00 80.94 483 ASP A N 1
ATOM 3665 C CA . ASP A 1 483 ? 18.188 -5.349 21.636 1.00 80.94 483 ASP A CA 1
ATOM 3666 C C . ASP A 1 483 ? 17.520 -6.686 21.285 1.00 80.94 483 ASP A C 1
ATOM 3668 O O . ASP A 1 483 ? 16.299 -6.834 21.349 1.00 80.94 483 ASP A O 1
ATOM 3672 N N . GLY A 1 484 ? 18.332 -7.679 20.922 1.00 77.56 484 GLY A N 1
ATOM 3673 C CA . GLY A 1 484 ? 17.844 -8.972 20.436 1.00 77.56 484 GLY A CA 1
ATOM 3674 C C . GLY A 1 484 ? 17.700 -9.058 18.916 1.00 77.56 484 GLY A C 1
ATOM 3675 O O . GLY A 1 484 ? 17.465 -10.157 18.415 1.00 77.56 484 GLY A O 1
ATOM 3676 N N . ALA A 1 485 ? 17.912 -7.958 18.183 1.00 82.25 485 ALA A N 1
ATOM 3677 C CA . ALA A 1 485 ? 18.130 -8.022 16.744 1.00 82.25 485 ALA A CA 1
ATOM 3678 C C . ALA A 1 485 ? 19.394 -8.841 16.415 1.00 82.25 485 ALA A C 1
ATOM 3680 O O . ALA A 1 485 ? 20.348 -8.874 17.207 1.00 82.25 485 ALA A O 1
ATOM 3681 N N . PRO A 1 486 ? 19.438 -9.501 15.246 1.00 82.19 486 PRO A N 1
ATOM 3682 C CA . PRO A 1 486 ? 20.611 -10.255 14.823 1.00 82.19 486 PRO A CA 1
ATOM 3683 C C . PRO A 1 486 ? 21.856 -9.364 14.778 1.00 82.19 486 PRO A C 1
ATOM 3685 O O . PRO A 1 486 ? 21.832 -8.246 14.256 1.00 82.19 486 PRO A O 1
ATOM 3688 N N . ALA A 1 487 ? 22.968 -9.859 15.322 1.00 83.69 487 ALA A N 1
ATOM 3689 C CA . ALA A 1 487 ? 24.188 -9.071 15.454 1.00 83.69 487 ALA A CA 1
ATOM 3690 C C . ALA A 1 487 ? 24.699 -8.579 14.087 1.00 83.69 487 ALA A C 1
ATOM 3692 O O . ALA A 1 487 ? 24.991 -9.379 13.201 1.00 83.69 487 ALA A O 1
ATOM 3693 N N . GLY A 1 488 ? 24.841 -7.258 13.944 1.00 82.88 488 GLY A N 1
ATOM 3694 C CA . GLY A 1 488 ? 25.332 -6.616 12.722 1.00 82.88 488 GLY A CA 1
ATOM 3695 C C . GLY A 1 488 ? 24.316 -6.523 11.578 1.00 82.88 488 GLY A C 1
ATOM 3696 O O . GLY A 1 488 ? 24.688 -6.027 10.518 1.00 82.88 488 GLY A O 1
ATOM 3697 N N . SER A 1 489 ? 23.073 -6.971 11.786 1.00 87.75 489 SER A N 1
ATOM 3698 C CA . SER A 1 489 ? 21.985 -6.793 10.819 1.00 87.75 489 SER A CA 1
ATOM 3699 C C . SER A 1 489 ? 21.421 -5.373 10.852 1.00 87.75 489 SER A C 1
ATOM 3701 O O . SER A 1 489 ? 21.485 -4.685 11.876 1.00 87.75 489 SER A O 1
ATOM 3703 N N . LYS A 1 490 ? 20.872 -4.932 9.722 1.00 87.88 490 LYS A N 1
ATOM 3704 C CA . LYS A 1 490 ? 20.184 -3.646 9.578 1.00 87.88 490 LYS A CA 1
ATOM 3705 C C . LYS A 1 490 ? 18.692 -3.864 9.402 1.00 87.88 490 LYS A C 1
ATOM 3707 O O . LYS A 1 490 ? 18.281 -4.733 8.637 1.00 87.88 490 LYS A O 1
ATOM 3712 N N . LEU A 1 491 ? 17.893 -3.044 10.078 1.00 89.38 491 LEU A N 1
ATOM 3713 C CA . LEU A 1 491 ? 16.463 -2.933 9.810 1.00 89.38 491 LEU A CA 1
ATOM 3714 C C . LEU A 1 491 ? 16.275 -2.322 8.416 1.00 89.38 491 LEU A C 1
ATOM 3716 O O . LEU A 1 491 ? 16.792 -1.236 8.150 1.00 89.38 491 LEU A O 1
ATOM 3720 N N . VAL A 1 492 ? 15.580 -3.037 7.533 1.00 85.00 492 VAL A N 1
ATOM 3721 C CA . VAL A 1 492 ? 15.388 -2.632 6.131 1.00 85.00 492 VAL A CA 1
ATOM 3722 C C . VAL A 1 492 ? 13.939 -2.330 5.781 1.00 85.00 492 VAL A C 1
ATOM 3724 O O . VAL A 1 492 ? 13.714 -1.632 4.797 1.00 85.00 492 VAL A O 1
ATOM 3727 N N . ASP A 1 493 ? 12.978 -2.834 6.558 1.00 85.38 493 ASP A N 1
ATOM 3728 C CA . ASP A 1 493 ? 11.558 -2.633 6.276 1.00 85.38 493 ASP A CA 1
ATOM 3729 C C . ASP A 1 493 ? 10.674 -2.772 7.525 1.00 85.38 493 ASP A C 1
ATOM 3731 O O . ASP A 1 493 ? 11.050 -3.441 8.500 1.00 85.38 493 ASP A O 1
ATOM 3735 N N . ILE A 1 494 ? 9.502 -2.136 7.478 1.00 89.44 494 ILE A N 1
ATOM 3736 C CA . ILE A 1 494 ? 8.487 -2.130 8.534 1.00 89.44 494 ILE A CA 1
ATOM 3737 C C . ILE A 1 494 ? 7.122 -2.440 7.925 1.00 89.44 494 ILE A C 1
ATOM 3739 O O . ILE A 1 494 ? 6.597 -1.678 7.117 1.00 89.44 494 ILE A O 1
ATOM 3743 N N . GLU A 1 495 ? 6.490 -3.498 8.421 1.00 89.44 495 GLU A N 1
ATOM 3744 C CA . GLU A 1 495 ? 5.100 -3.823 8.110 1.00 89.44 495 GLU A CA 1
ATOM 3745 C C . GLU A 1 495 ? 4.218 -3.480 9.315 1.00 89.44 495 GLU A C 1
ATOM 3747 O O . GLU A 1 495 ? 4.381 -4.012 10.417 1.00 89.44 495 GLU A O 1
ATOM 3752 N N . VAL A 1 496 ? 3.288 -2.546 9.133 1.00 89.75 496 VAL A N 1
ATOM 3753 C CA . VAL A 1 496 ? 2.422 -2.062 10.214 1.00 89.75 496 VAL A CA 1
ATOM 3754 C C . VAL A 1 496 ? 1.196 -2.961 10.322 1.00 89.75 496 VAL A C 1
ATOM 3756 O O . VAL A 1 496 ? 0.435 -3.081 9.364 1.00 89.75 496 VAL A O 1
ATOM 3759 N N . LEU A 1 497 ? 0.972 -3.577 11.490 1.00 91.12 497 LEU A N 1
ATOM 3760 C CA . LEU A 1 497 ? -0.267 -4.326 11.720 1.00 91.12 497 LEU A CA 1
ATOM 3761 C C . LEU A 1 497 ? -1.464 -3.362 11.710 1.00 91.12 497 LEU A C 1
AT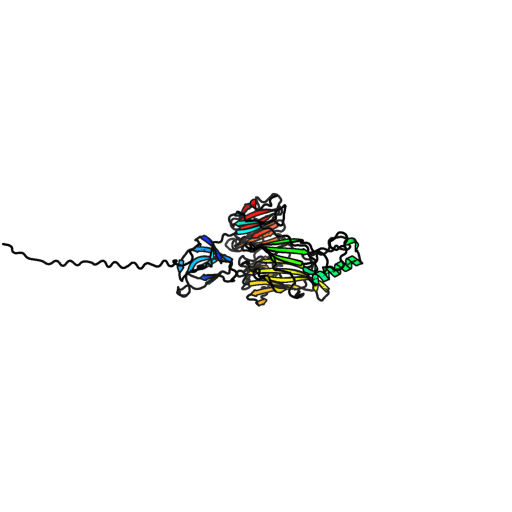OM 3763 O O . LEU A 1 497 ? -1.301 -2.182 12.042 1.00 91.12 497 LEU A O 1
ATOM 3767 N N . PRO A 1 498 ? -2.687 -3.850 11.430 1.00 86.38 498 PRO A N 1
ATOM 3768 C CA . PRO A 1 498 ? -3.894 -3.041 11.548 1.00 86.38 498 PRO A CA 1
ATOM 3769 C C . PRO A 1 498 ? -3.954 -2.305 12.896 1.00 86.38 498 PRO A C 1
ATOM 3771 O O . PRO A 1 498 ? -3.530 -2.838 13.920 1.00 86.38 498 PRO A O 1
ATOM 3774 N N . THR A 1 499 ? -4.427 -1.053 12.876 1.00 84.38 499 THR A N 1
ATOM 3775 C CA . THR A 1 499 ? -4.419 -0.082 13.999 1.00 84.38 499 THR A CA 1
ATOM 3776 C C . THR A 1 499 ? -3.032 0.366 14.498 1.00 84.38 499 THR A C 1
ATOM 3778 O O . THR A 1 499 ? -2.935 1.183 15.420 1.00 84.38 499 THR A O 1
ATOM 3781 N N . GLY A 1 500 ? -1.943 -0.167 13.941 1.00 89.31 500 GLY A N 1
ATOM 3782 C CA . GLY A 1 500 ? -0.564 0.208 14.251 1.00 89.31 500 GLY A CA 1
ATOM 3783 C C . GLY A 1 500 ? -0.117 -0.085 15.682 1.00 89.31 500 GLY A C 1
ATOM 3784 O O . GLY A 1 500 ? 0.870 0.492 16.137 1.00 89.31 500 GLY A O 1
ATOM 3785 N N . LEU A 1 501 ? -0.832 -0.932 16.432 1.00 90.44 501 LEU A N 1
ATOM 3786 C CA . LEU A 1 501 ? -0.481 -1.259 17.824 1.00 90.44 501 LEU A CA 1
ATOM 3787 C C . LEU A 1 501 ? 0.795 -2.108 17.915 1.00 90.44 501 LEU A C 1
ATOM 3789 O O . LEU A 1 501 ? 1.505 -2.056 18.922 1.00 90.44 501 LEU A O 1
ATOM 3793 N N . ALA A 1 502 ? 1.110 -2.851 16.861 1.00 94.31 502 ALA A N 1
ATOM 3794 C CA . ALA A 1 502 ? 2.403 -3.484 16.671 1.00 94.31 502 ALA A CA 1
ATOM 3795 C C . ALA A 1 502 ? 2.862 -3.336 15.218 1.00 94.31 502 ALA A C 1
ATOM 3797 O O . ALA A 1 502 ? 2.075 -2.989 14.337 1.00 94.31 502 ALA A O 1
ATOM 3798 N N . VAL A 1 503 ? 4.144 -3.587 14.990 1.00 95.25 503 VAL A N 1
ATOM 3799 C CA . VAL A 1 503 ? 4.754 -3.623 13.660 1.00 95.25 503 VAL A CA 1
ATOM 3800 C C . VAL A 1 503 ? 5.693 -4.818 13.563 1.00 95.25 503 VAL A C 1
ATOM 3802 O O . VAL A 1 503 ? 6.330 -5.182 14.556 1.00 95.25 503 VAL A O 1
ATOM 3805 N N . ILE A 1 504 ? 5.791 -5.416 12.383 1.00 94.94 504 ILE A N 1
ATOM 3806 C CA . ILE A 1 504 ? 6.808 -6.413 12.058 1.00 94.94 504 ILE A CA 1
ATOM 3807 C C . ILE A 1 504 ? 8.013 -5.674 11.479 1.00 94.94 504 ILE A C 1
ATOM 3809 O O . ILE A 1 504 ? 7.891 -4.844 10.584 1.00 94.94 504 ILE A O 1
ATOM 3813 N N . LEU A 1 505 ? 9.180 -5.963 12.035 1.00 94.38 505 LEU A N 1
ATOM 3814 C CA . LEU A 1 505 ? 10.475 -5.433 11.642 1.00 94.38 505 LEU A CA 1
ATOM 3815 C C . LEU A 1 505 ? 11.210 -6.506 10.843 1.00 94.38 505 LEU A C 1
ATOM 3817 O O . LEU A 1 505 ? 11.402 -7.616 11.352 1.00 94.38 505 LEU A O 1
ATOM 3821 N N . ARG A 1 506 ? 11.649 -6.173 9.628 1.00 91.31 506 ARG A N 1
ATOM 3822 C CA . ARG A 1 506 ? 12.427 -7.072 8.768 1.00 91.31 506 ARG A CA 1
ATOM 3823 C C . ARG A 1 506 ? 13.878 -6.619 8.679 1.00 91.31 506 ARG A C 1
ATOM 3825 O O . ARG A 1 506 ? 14.165 -5.467 8.352 1.00 91.31 506 ARG A O 1
ATOM 3832 N N . PHE A 1 507 ? 14.797 -7.547 8.911 1.00 90.81 507 PHE A N 1
ATOM 3833 C CA . PHE A 1 507 ? 16.234 -7.290 8.859 1.00 90.81 507 PHE A CA 1
ATOM 3834 C C . PHE A 1 507 ? 16.857 -7.800 7.553 1.00 90.81 507 PHE A C 1
ATOM 3836 O O . PHE A 1 507 ? 16.363 -8.750 6.941 1.00 90.81 507 PHE A O 1
ATOM 3843 N N . ASP A 1 508 ? 17.970 -7.197 7.129 1.00 88.62 508 ASP A N 1
ATOM 3844 C CA . ASP A 1 508 ? 18.742 -7.623 5.948 1.00 88.62 508 ASP A CA 1
ATOM 3845 C C . ASP A 1 508 ? 19.299 -9.055 6.054 1.00 88.62 508 ASP A C 1
ATOM 3847 O O . ASP A 1 508 ? 19.571 -9.693 5.037 1.00 88.62 508 ASP A O 1
ATOM 3851 N N . SER A 1 509 ? 19.405 -9.593 7.270 1.00 88.38 509 SER A N 1
ATOM 3852 C CA . SER A 1 509 ? 19.739 -10.995 7.537 1.00 88.38 509 SER A CA 1
ATOM 3853 C C . SER A 1 509 ? 18.614 -11.981 7.193 1.00 88.38 509 SER A C 1
ATOM 3855 O O . SER A 1 509 ? 18.854 -13.190 7.190 1.00 88.38 509 SER A O 1
ATOM 3857 N N . GLY A 1 510 ? 17.397 -11.491 6.929 1.00 87.00 510 GLY A N 1
ATOM 3858 C CA . GLY A 1 510 ? 16.192 -12.302 6.731 1.00 87.00 510 GLY A CA 1
ATOM 3859 C C . GLY A 1 510 ? 15.474 -12.697 8.026 1.00 87.00 510 GLY A C 1
ATOM 3860 O O . GLY A 1 510 ? 14.541 -13.493 7.974 1.00 87.00 510 GLY A O 1
ATOM 3861 N N . ASP A 1 511 ? 15.902 -12.174 9.178 1.00 90.69 511 ASP A N 1
ATOM 3862 C CA . ASP A 1 511 ? 15.201 -12.359 10.449 1.00 90.69 511 ASP A CA 1
ATOM 3863 C C . ASP A 1 511 ? 14.067 -11.332 10.616 1.00 90.69 511 ASP A C 1
ATOM 3865 O O . ASP A 1 511 ? 14.123 -10.220 10.081 1.00 90.69 511 ASP A O 1
ATOM 3869 N N . TYR A 1 512 ? 13.062 -11.708 11.411 1.00 93.81 512 TYR A N 1
ATOM 3870 C CA . TYR A 1 512 ? 11.888 -10.890 11.707 1.00 93.81 512 TYR A CA 1
ATOM 3871 C C . TYR A 1 512 ? 11.710 -10.704 13.215 1.00 93.81 512 TYR A C 1
ATOM 3873 O O . TYR A 1 512 ? 11.981 -11.608 14.015 1.00 93.81 512 TYR A O 1
ATOM 3881 N N . MET A 1 513 ? 11.211 -9.535 13.611 1.00 94.81 513 MET A N 1
ATOM 3882 C CA . MET A 1 513 ? 10.821 -9.241 14.991 1.00 94.81 513 MET A CA 1
ATOM 3883 C C . MET A 1 513 ? 9.478 -8.515 15.029 1.00 94.81 513 MET A C 1
ATOM 3885 O O . MET A 1 513 ? 9.179 -7.728 14.143 1.00 94.81 513 MET A O 1
ATOM 3889 N N . LEU A 1 514 ? 8.691 -8.724 16.079 1.00 95.94 514 LEU A N 1
ATOM 3890 C CA . LEU A 1 514 ? 7.504 -7.935 16.381 1.00 95.94 514 LEU A CA 1
ATOM 3891 C C . LEU A 1 514 ? 7.854 -6.850 17.406 1.00 95.94 514 LEU A C 1
ATOM 3893 O O . LEU A 1 514 ? 8.383 -7.152 18.478 1.00 95.94 514 LEU A O 1
ATOM 3897 N N . LEU A 1 515 ? 7.522 -5.598 17.100 1.00 96.00 515 LEU A N 1
ATOM 3898 C CA . LEU A 1 515 ? 7.593 -4.468 18.023 1.00 96.00 515 LEU A CA 1
ATOM 3899 C C . LEU A 1 515 ? 6.183 -4.056 18.440 1.00 96.00 515 LEU A C 1
ATOM 3901 O O . LEU A 1 515 ? 5.386 -3.619 17.612 1.00 96.00 515 LEU A O 1
ATOM 3905 N N . ASN A 1 516 ? 5.895 -4.096 19.737 1.00 94.25 516 ASN A N 1
ATOM 3906 C CA . ASN A 1 516 ? 4.697 -3.473 20.292 1.00 94.25 516 ASN A CA 1
ATOM 3907 C C . ASN A 1 516 ? 4.923 -1.959 20.413 1.00 94.25 516 ASN A C 1
ATOM 3909 O O . ASN A 1 516 ? 5.786 -1.506 21.165 1.00 94.25 516 ASN A O 1
ATOM 3913 N N . THR A 1 517 ? 4.148 -1.151 19.694 1.00 93.12 517 THR A N 1
ATOM 3914 C CA . THR A 1 517 ? 4.386 0.301 19.577 1.00 93.12 517 THR A CA 1
ATOM 3915 C C . THR A 1 517 ? 3.879 1.096 20.782 1.00 93.12 517 THR A C 1
ATOM 3917 O O . THR A 1 517 ? 4.207 2.274 20.938 1.00 93.12 517 THR A O 1
ATOM 3920 N N . VAL A 1 518 ? 3.122 0.459 21.679 1.00 88.81 518 VAL A N 1
ATOM 3921 C CA . VAL A 1 518 ? 2.613 1.084 22.905 1.00 88.81 518 VAL A CA 1
ATOM 3922 C C . VAL A 1 518 ? 3.624 0.934 24.037 1.00 88.81 518 VAL A C 1
ATOM 3924 O O . VAL A 1 518 ? 4.073 1.931 24.605 1.00 88.81 518 VAL A O 1
ATOM 3927 N N . ASN A 1 519 ? 4.006 -0.305 24.357 1.00 90.75 519 ASN A N 1
ATOM 3928 C CA . ASN A 1 519 ? 4.913 -0.607 25.470 1.00 90.75 519 ASN A CA 1
ATOM 3929 C C . ASN A 1 519 ? 6.388 -0.748 25.045 1.00 90.75 519 ASN A C 1
ATOM 3931 O O . ASN A 1 519 ? 7.250 -0.856 25.916 1.00 90.75 519 ASN A O 1
ATOM 3935 N N . ARG A 1 520 ? 6.677 -0.695 23.735 1.00 91.75 520 ARG A N 1
ATOM 3936 C CA . ARG A 1 520 ? 8.025 -0.712 23.133 1.00 91.75 520 ARG A CA 1
ATOM 3937 C C . ARG A 1 520 ? 8.797 -2.009 23.380 1.00 91.75 520 ARG A C 1
ATOM 3939 O O . ARG A 1 520 ? 10.023 -2.003 23.405 1.00 91.75 520 ARG A 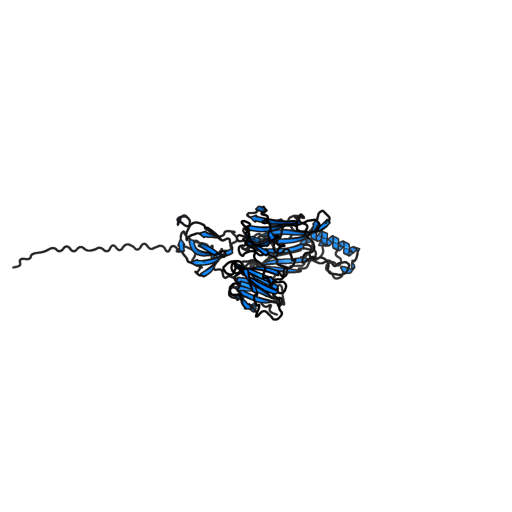O 1
ATOM 3946 N N . THR A 1 521 ? 8.082 -3.110 23.595 1.00 92.06 521 THR A N 1
ATOM 3947 C CA . THR A 1 521 ? 8.688 -4.437 23.749 1.00 92.06 521 THR A CA 1
ATOM 3948 C C . THR A 1 521 ? 8.928 -5.088 22.393 1.00 92.06 521 THR A C 1
ATOM 3950 O O . THR A 1 521 ? 8.136 -4.916 21.465 1.00 92.06 521 THR A O 1
ATOM 3953 N N . LEU A 1 522 ? 10.035 -5.824 22.297 1.00 93.19 522 LEU A N 1
ATOM 3954 C CA . LEU A 1 522 ? 10.452 -6.565 21.114 1.00 93.19 522 LEU A CA 1
ATOM 3955 C C . LEU A 1 522 ? 10.343 -8.067 21.363 1.00 93.19 522 LEU A C 1
ATOM 3957 O O . LEU A 1 522 ? 10.714 -8.559 22.431 1.00 93.19 522 LEU A O 1
ATOM 3961 N N . GLN A 1 523 ? 9.889 -8.790 20.349 1.00 93.88 523 GLN A N 1
ATOM 3962 C CA . GLN A 1 523 ? 9.814 -10.244 20.335 1.00 93.88 523 GLN A CA 1
ATOM 3963 C C . GLN A 1 523 ? 10.367 -10.765 19.006 1.00 93.88 523 GLN A C 1
ATOM 3965 O O . GLN A 1 523 ? 9.980 -10.285 17.949 1.00 93.88 523 GLN A O 1
ATOM 3970 N N . GLY A 1 524 ? 11.266 -11.750 19.038 1.00 93.62 524 GLY A N 1
ATOM 3971 C CA . GLY A 1 524 ? 11.716 -12.423 17.815 1.00 93.62 524 GLY A CA 1
ATOM 3972 C C . GLY A 1 524 ? 10.623 -13.314 17.220 1.00 93.62 524 GLY A C 1
ATOM 3973 O O . GLY A 1 524 ? 9.870 -13.932 17.972 1.00 93.62 524 GLY A O 1
ATOM 3974 N N . LEU A 1 525 ? 10.572 -13.404 15.889 1.00 94.12 525 LEU A N 1
ATOM 3975 C CA . LEU A 1 525 ? 9.657 -14.269 15.132 1.00 94.12 525 LEU A CA 1
ATOM 3976 C C . LEU A 1 525 ? 10.460 -15.341 14.365 1.00 94.12 525 LEU A C 1
ATOM 3978 O O . LEU A 1 525 ? 10.577 -15.268 13.139 1.00 94.12 525 LEU A O 1
ATOM 3982 N N . PRO A 1 526 ? 11.103 -16.300 15.063 1.00 90.69 526 PRO A N 1
ATOM 3983 C CA . PRO A 1 526 ? 11.993 -17.281 14.437 1.00 90.69 526 PRO A CA 1
ATOM 3984 C C . PRO A 1 526 ? 11.289 -18.201 13.431 1.00 90.69 526 PRO A C 1
ATOM 3986 O O . PRO A 1 526 ? 11.954 -18.746 12.553 1.00 90.69 526 PRO A O 1
ATOM 3989 N N . GLU A 1 527 ? 9.972 -18.369 13.542 1.00 90.00 527 GLU A N 1
ATOM 3990 C CA . GLU A 1 527 ? 9.141 -19.172 12.642 1.00 90.00 527 GLU A CA 1
ATOM 3991 C C . GLU A 1 527 ? 9.135 -18.626 11.210 1.00 90.00 527 GLU A C 1
ATOM 3993 O O . GLU A 1 527 ? 9.032 -19.404 10.269 1.00 90.00 527 GLU A O 1
ATOM 3998 N N . LEU A 1 528 ? 9.292 -17.307 11.046 1.00 88.69 528 LEU A N 1
ATOM 3999 C CA . LEU A 1 528 ? 9.307 -16.640 9.741 1.00 88.69 528 LEU A CA 1
ATOM 4000 C C . LEU A 1 528 ? 10.661 -16.747 9.031 1.00 88.69 528 LEU A C 1
ATOM 4002 O O . LEU A 1 528 ? 10.821 -16.272 7.905 1.00 88.69 528 LEU A O 1
ATOM 4006 N N . LYS A 1 529 ? 11.675 -17.315 9.692 1.00 80.56 529 LYS A N 1
ATOM 4007 C CA . LYS A 1 529 ? 13.005 -17.419 9.105 1.00 80.56 529 LYS A CA 1
ATOM 4008 C C . LYS A 1 529 ? 12.952 -18.373 7.905 1.00 80.56 529 LYS A C 1
ATOM 4010 O O . LYS A 1 529 ? 12.463 -19.492 8.063 1.00 80.56 529 LYS A O 1
ATOM 4015 N N . PRO A 1 530 ? 13.497 -17.990 6.735 1.00 67.12 530 PRO A N 1
ATOM 4016 C CA . PRO A 1 530 ? 13.539 -18.881 5.583 1.00 67.12 530 PRO A CA 1
ATOM 4017 C C . PRO A 1 530 ? 14.225 -20.202 5.960 1.00 67.12 530 PRO A C 1
ATOM 4019 O O . PRO A 1 530 ? 15.376 -20.205 6.409 1.00 67.12 530 PRO A O 1
ATOM 4022 N N . THR A 1 531 ? 13.522 -21.325 5.820 1.00 59.50 531 THR A N 1
ATOM 4023 C CA . THR A 1 531 ? 14.107 -22.653 6.022 1.00 59.50 531 THR A CA 1
ATOM 4024 C C . THR A 1 531 ? 15.083 -22.955 4.885 1.00 59.50 531 THR A C 1
ATOM 4026 O O . THR A 1 531 ? 14.766 -22.730 3.718 1.00 59.50 531 THR A O 1
ATOM 4029 N N . THR A 1 532 ? 16.292 -23.397 5.242 1.00 49.47 532 THR A N 1
ATOM 4030 C CA . THR A 1 532 ? 17.383 -23.781 4.322 1.00 49.47 532 THR A CA 1
ATOM 4031 C C . THR A 1 532 ? 17.180 -25.133 3.670 1.00 49.47 532 THR A C 1
ATOM 4033 O O . THR A 1 532 ? 16.708 -26.031 4.409 1.00 49.47 532 THR A O 1
#

Secondary structure (DSSP, 8-state):
------PPPP----------------TTTTSPPP---TT-EEEE---SS---EEEESSSS-GGGT--EEEEEPTT-EEEEEEEEEEETTEEEEEEEETTS-EEEEEEE-SS-BSEEE---EEEEEEE-SS-TTEEEEEEEETTS-EEEEEEEE------EEHHHHS-HHHHHHHHHHHHHHHHH-GGGGTTSTTTT-SSGGGSEE----EEEEE-TTSSEEEEEEEEEEEPPPTTSS---EEEEEEEEEEETTEEEE------GGG-----S-B-S--TTTTBSEEEEEEEE-TTSSEEEEEEEEEEE-TTS-EEEEEEEEEEETTT--EEEEEE-EEEEEEGGGTEEEEEEEEE-TTS-EEEEEEEEEETTEEEE--PPTTEEES-SS-SS---S--B-TTSSEEEEEEGGGTS-EEEEEETTT--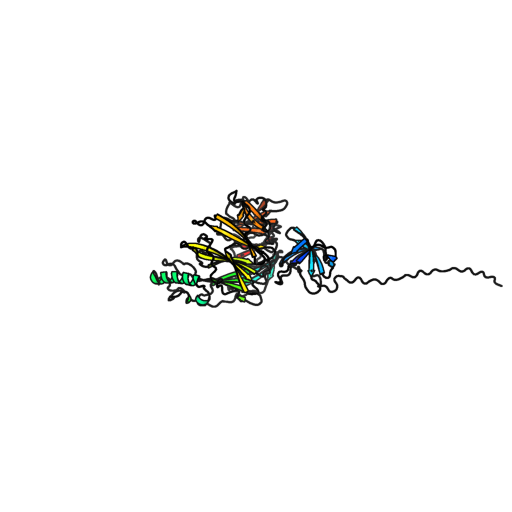BPSPEEPPTTS-TT-EEEEEEETTTTEEEEEETTS-EEEEE-SSTTTT-EEE---TTSPTT--EEEEEEPGGGSEEEEEETTS-EEEEETTT--EEE-GGGSPP-

pLDDT: mean 83.82, std 13.0, range [35.62, 98.25]

Mean predicted aligned error: 9.22 Å

Sequence (532 aa):
MRRLLALMIVLTTLLRVEQPSAMAQDPCSGLVPPRLQSGQTARVVLNGDGLGNTVRDGPGKEQSGSQVISALPEGAIVTVSQGPICLDGLVWWSIEMANGGSGWTAEGDVSQYYLEPYEIGLEVYVPDTTNPRQLNRWYVSYSGAVTDRDPYEVPGGDPVPASQLWQQPDLDSANLALADRLVNCPDVLKGTAWEGITNAGDVIVPEGDFTLTPSPDGGNVLLVRHRVLSIPTCGGAPGQYYGVSTVHVMSNNGIKDLFPYGQHNGARSKTACQSPDVPNLAWTTDLSEIEWSPDGDTVALTVRYLDQDAGGRNCAFYFIYLVDIFSGRVDAIAEGRRPVWANGGSKLYYFTRAMDNGYNVLREDLWQLSEGKVTQLGLPTGAQFVPTAFDSTGVQLPATSDGTRILVCNTLNSCPDTLSMELADRSISPPIPVPANILPYQVMQIHYVAGDTRLLWLTNDGHLYIQAVQGVDTGLSTEINLDGAPAGSKLVDIEVLPTGLAVILRFDSGDYMLLNTVNRTLQGLPELKPTT

Foldseek 3Di:
DDDDDDDDDDDDDDDDDPDPPPPPDPLCPLWDPDPDDAFFKKFFALPPPFDWWFFWAAPEDVVVPIDGDGTATHGFMWHFHDDQDRYPQFTKTWTAHLVRDIGITTQTGSPDGRMDGDFFWDKDWDAFPVGSQWTFIWTQTLVRDIHGDDIDGNDFDAWDFLLVQFEPVLQVVVLVLLVCCVPPPVVLCPPHLCNPPNGSRRRTFGWDDWDWDAFLVNFKIKIKIDRWDWDADSVSHTAAITGDIFIWIQGPVGIDGLDSPHPDVPPQDQQAFADCPFPRNRYQKDFLAWDAQSSRFKIKTKMWGFDADPVRDTGIWIWIWIAGRPVSDIDTQGTFAAWFAASRRQKIKTKDFHADPVNDTPAIWIWMDHPNDIDTDGADPQKAAPDPDDSADPSHFAAALRRQWTWIAGVVVVRQWIWIAGPVPRDIDPTQHDPPVQDRPFFRDWYQAPSSQWIWTAGVQQWIKIAGCDDPRHNDIDTQPPPVPDPPWGFDDWAAIRSRQKIWTATPQRWIWIARNPVRDIDTDCVRRRDD